Protein AF-A0A0J7KSS0-F1 (afdb_monomer_lite)

pLDDT: mean 84.8, std 12.86, range [31.95, 97.62]

Secondary structure (DSSP, 8-state):
-EETTEE--HHHHHHHEEEE-SS----TTSBHHHHHHHHHHHHS-TTS-HHHHHHHHHHIIIIIS--GGGTTSB--BTTTB----HHHHHHHHHHHHHTT--SEEEESSTTTT--HHHHHHHHHHHHHHHHTT-EEEE--SS--HHHHTT-S-EEEEETTEEEEEE-HHHHHHHHHHTT-PPPTTS-HHHHHHHHTS--TT-HHHHHHHHHHHHHHHHHSHHHHHHHHHHHHTTSS-SSSTTS----TT--S-SS-HHHHHHHHHHHHHHHHHT-HHHHHHHHHHHHHHHHHHHHHTTT--SBHHHHHHHHHHHHHHHHHHHHHHHHHHHHHHHHHHHHHHHHHHTTSS-HHHHHHHHHHHHHHHHHHHHHHHHHHHHHHHT----HHHHHHHHHHHHHHHHHHHHHHHHHHHH-SSHHHHHHHHHHHHHHHHHTSSSSS-GGGS-GGGHHHHTT-HHHHHHHHHHHHHHTT----B---TTS---SSHHHHHHHTT--GGGHHHHHHHHHHHHHHHHH--EEPTTS-EE----S-PEEEETTEEEEHHHHHHHHHHHTTT--EEEEEEEPTTSSBEEEEEEEE-TT----HHHHHHHHHHHS-TTTS-SEEEEESS--B-TTSSB-HHHHHHHTT-TTT--SEEEEEETTTEEEE--HHHHHHHHTT-S--

Foldseek 3Di:
DDDPLADDDPLVVLLQEAEQDPDLDDLQLDFLQLRQLLLLLQNEFQPDDSVVSSVLLCCLCVPQLVVVVRRGWGNHDPPPGDTDDPLSSLSSSVSSRCSRVHQEYEYEASCPPHDLVSSLSVLVSVLVSVVVRHHYHYDHDDHFLSSLQSDQWDFDDAPNFTLDIGHPVVLQVLCVVVVQHDDPVDRSSVSVVVLRDQDFPCNVVSVVSNVVSRVCRCVDPRNVVVVVVVVSSCVVYDPPVVPDPPDPPDQLTSHDQVSLLVSLLVVLLSSVVSPVVLLVVLQVVLLVVLQVLLVVLFPADLAQVSLLSVLVSLLVLLVCLQVSLLLSLLVPVLSCVVVVVVCVVSNRHAPVSNVVSNCVSCVVVLLVSLLVSLVRRVVRNPFDPDPVLSVLLSVLSSLSNLLSNLLSNLLSQQDNHSVRSVVPVVVVLVVLSCLLLSVAALVRPPPVCNVVSLLRLSVLSSLLNLLSRFVPWQAGDYPDPPDPTQGGSVSVCVVSPHDNVCNVVSVVSSVVSSCVSNQCFDADPVRGTHRPGHPFAWWAFPNDTEGQVVVQVQLCVQQVNFHKGWHFEDFPPGPITAIEIETEDQPPPDDQQSSQVSCPVPDDPRHRHQKYWYDNDAPADPVRHGPVVVCRVCPQDPVPDPTFMWGQDSRRGTDTCDPVNVVCRNVVVDPD

InterPro domains:
  IPR003439 ABC transporter-like, ATP-binding domain [PF00005] (14-112)
  IPR013525 ABC-2 type transporter, transmembrane domain [PF01061] (259-470)
  IPR017871 ABC transporter-like, conserved site [PS00211] (84-98)
  IPR025110 AMP-binding enzyme, C-terminal domain [PF13193] (550-625)
  IPR027417 P-loop containing nucleoside triphosphate hydrolase [G3DSA:3.40.50.300] (2-182)
  IPR027417 P-loop containing nucleoside triphosphate hydrolase [SSF52540] (9-184)
  IPR043926 ABC transporter family G domain [PF19055] (141-198)
  IPR045851 AMP-binding enzyme domain superfamily [G3DSA:3.30.300.30] (536-636)
  IPR050352 ATP-binding cassette subfamily G transporters [PTHR48041] (3-518)

Structure (mmCIF, N/CA/C/O backbone):
data_AF-A0A0J7KSS0-F1
#
_entry.id   AF-A0A0J7KSS0-F1
#
loop_
_atom_site.group_PDB
_atom_site.id
_atom_site.type_symbol
_atom_site.label_atom_id
_atom_site.label_alt_id
_atom_site.label_comp_id
_atom_site.label_asym_id
_atom_site.label_entity_id
_atom_site.label_seq_id
_atom_site.pdbx_PDB_ins_code
_atom_site.Cartn_x
_atom_site.Cartn_y
_atom_site.Cartn_z
_atom_site.occupancy
_atom_site.B_iso_or_equiv
_atom_site.auth_seq_id
_atom_site.auth_comp_id
_atom_site.auth_asym_id
_atom_site.auth_atom_id
_atom_site.pdbx_PDB_model_num
ATOM 1 N N . MET A 1 1 ? -19.315 -21.363 19.283 1.00 63.66 1 MET A N 1
ATOM 2 C CA . MET A 1 1 ? -19.931 -20.018 19.295 1.00 63.66 1 MET A CA 1
ATOM 3 C C . MET A 1 1 ? -21.408 -20.145 18.974 1.00 63.66 1 MET A C 1
ATOM 5 O O . MET A 1 1 ? -21.753 -21.009 18.170 1.00 63.66 1 MET A O 1
ATOM 9 N N . ALA A 1 2 ? -22.255 -19.320 19.586 1.00 71.06 2 ALA A N 1
ATOM 10 C CA . ALA A 1 2 ? -23.682 -19.246 19.292 1.00 71.06 2 ALA A CA 1
ATOM 11 C C . ALA A 1 2 ? -24.106 -17.790 19.057 1.00 71.06 2 ALA A C 1
ATOM 13 O O . ALA A 1 2 ? -23.534 -16.885 19.656 1.00 71.06 2 ALA A O 1
ATOM 14 N N . ALA A 1 3 ? -25.083 -17.576 18.180 1.00 75.56 3 ALA A N 1
ATOM 15 C CA . ALA A 1 3 ? -25.765 -16.300 17.989 1.00 75.56 3 ALA A CA 1
ATOM 16 C C . ALA A 1 3 ? -27.249 -16.566 17.727 1.00 75.56 3 ALA A C 1
ATOM 18 O O . ALA A 1 3 ? -27.588 -17.517 17.020 1.00 75.56 3 ALA A O 1
ATOM 19 N N . ASN A 1 4 ? -28.127 -15.728 18.285 1.00 77.31 4 ASN A N 1
ATOM 20 C CA . ASN A 1 4 ? -29.586 -15.855 18.167 1.00 77.31 4 ASN A CA 1
ATOM 21 C C . ASN A 1 4 ? -30.089 -17.277 18.476 1.00 77.31 4 ASN A C 1
ATOM 23 O O . ASN A 1 4 ? -30.809 -17.871 17.676 1.00 77.31 4 ASN A O 1
ATOM 27 N N . GLY A 1 5 ? -29.631 -17.863 19.586 1.00 73.56 5 GLY A N 1
ATOM 28 C CA . GLY A 1 5 ? -30.053 -19.205 19.997 1.00 73.56 5 GLY A CA 1
ATOM 29 C C . GLY A 1 5 ? -29.381 -20.366 19.249 1.00 73.56 5 GLY A C 1
ATOM 30 O O . GLY A 1 5 ? -29.605 -21.518 19.588 1.00 73.56 5 GLY A O 1
ATOM 31 N N . ARG A 1 6 ? -28.546 -20.108 18.230 1.00 71.69 6 ARG A N 1
ATOM 32 C CA . ARG A 1 6 ? -28.010 -21.161 17.347 1.00 71.69 6 ARG A CA 1
ATOM 33 C C . ARG A 1 6 ? -26.497 -21.170 17.312 1.00 71.69 6 ARG A C 1
ATOM 35 O O . ARG A 1 6 ? -25.869 -20.118 17.205 1.00 71.69 6 ARG A O 1
ATOM 42 N N . ARG A 1 7 ? -25.889 -22.360 17.311 1.00 71.19 7 ARG A N 1
ATOM 43 C CA . ARG A 1 7 ? -24.450 -22.476 17.044 1.00 71.19 7 ARG A CA 1
ATOM 44 C C . ARG A 1 7 ? -24.134 -22.046 15.616 1.00 71.19 7 ARG A C 1
ATOM 46 O O . ARG A 1 7 ? -24.798 -22.445 14.665 1.00 71.19 7 ARG A O 1
ATOM 53 N N . ILE A 1 8 ? -23.092 -21.237 15.482 1.00 69.75 8 ILE A N 1
ATOM 54 C CA . ILE A 1 8 ? -22.631 -20.695 14.206 1.00 69.75 8 ILE A CA 1
ATOM 55 C C . ILE A 1 8 ? -21.170 -21.066 13.979 1.00 69.75 8 ILE A C 1
ATOM 57 O O . ILE A 1 8 ? -20.351 -21.038 14.900 1.00 69.75 8 ILE A O 1
ATOM 61 N N . SER A 1 9 ? -20.842 -21.415 12.735 1.00 68.94 9 SER A N 1
ATOM 62 C CA . SER A 1 9 ? -19.455 -21.584 12.303 1.00 68.94 9 SER A CA 1
ATOM 63 C C . SER A 1 9 ? -18.750 -20.222 12.217 1.00 68.94 9 SER A C 1
ATOM 65 O O . SER A 1 9 ? -19.413 -19.249 11.834 1.00 68.94 9 SER A O 1
ATOM 67 N N . PRO A 1 10 ? -17.425 -20.149 12.437 1.00 66.44 10 PRO A N 1
ATOM 68 C CA . PRO A 1 10 ? -16.654 -18.911 12.308 1.00 66.44 10 PRO A CA 1
ATOM 69 C C . PRO A 1 10 ? -16.881 -18.166 10.983 1.00 66.44 10 PRO A C 1
ATOM 71 O O . PRO A 1 10 ? -17.097 -16.962 11.001 1.00 66.44 10 PRO A O 1
ATOM 74 N N . GLY A 1 11 ? -16.956 -18.870 9.846 1.00 66.25 11 GLY A N 1
ATOM 75 C CA . GLY A 1 11 ? -17.191 -18.241 8.535 1.00 66.25 11 GLY A CA 1
ATOM 76 C C . GLY A 1 11 ? -18.566 -17.572 8.381 1.00 66.25 11 GLY A C 1
ATOM 77 O O . GLY A 1 11 ? -18.714 -16.561 7.698 1.00 66.25 11 GLY A O 1
ATOM 78 N N . VAL A 1 12 ? -19.596 -18.104 9.046 1.00 67.75 12 VAL A N 1
ATOM 79 C CA . VAL A 1 12 ? -20.931 -17.480 9.061 1.00 67.75 12 VAL A CA 1
ATOM 80 C C . VAL A 1 12 ? -20.923 -16.238 9.949 1.00 67.75 12 VAL A C 1
ATOM 82 O O . VAL A 1 12 ? -21.537 -15.237 9.577 1.00 67.75 12 VAL A O 1
ATOM 85 N N . LEU A 1 13 ? -20.202 -16.277 11.074 1.00 72.38 13 LEU A N 1
ATOM 86 C CA . LEU A 1 13 ? -20.030 -15.125 11.956 1.00 72.38 13 LEU A CA 1
ATOM 87 C C . LEU A 1 13 ? -19.311 -13.982 11.232 1.00 72.38 13 LEU A C 1
ATOM 89 O O . LEU A 1 13 ? -19.853 -12.883 11.157 1.00 72.38 13 LEU A O 1
ATOM 93 N N . THR A 1 14 ? -18.161 -14.260 10.611 1.00 69.19 14 THR A N 1
ATOM 94 C CA . THR A 1 14 ? -17.385 -13.255 9.866 1.00 69.19 14 THR A CA 1
ATOM 95 C C . THR A 1 14 ? -18.171 -12.661 8.698 1.00 69.19 14 THR A C 1
ATOM 97 O O . THR A 1 14 ? -18.046 -11.478 8.412 1.00 69.19 14 THR A O 1
ATOM 100 N N . SER A 1 15 ? -19.060 -13.434 8.062 1.00 68.44 15 SER A N 1
ATOM 101 C CA . SER A 1 15 ? -19.911 -12.923 6.976 1.00 68.44 15 SER A CA 1
ATOM 102 C C . SER A 1 15 ? -21.015 -11.948 7.420 1.00 68.44 15 SER A C 1
ATOM 104 O O . SER A 1 15 ? -21.560 -11.231 6.574 1.00 68.44 15 SER A O 1
ATOM 106 N N . ARG A 1 16 ? -21.369 -11.949 8.715 1.00 73.88 16 ARG A N 1
ATOM 107 C CA . ARG A 1 16 ? -22.495 -11.196 9.306 1.00 73.88 16 ARG A CA 1
ATOM 108 C C . ARG A 1 16 ? -22.076 -10.148 10.338 1.00 73.88 16 ARG A C 1
ATOM 110 O O . ARG A 1 16 ? -22.934 -9.393 10.796 1.00 73.88 16 ARG A O 1
ATOM 117 N N . MET A 1 17 ? -20.800 -10.119 10.705 1.00 83.75 17 MET A N 1
ATOM 118 C CA . MET A 1 17 ? -20.239 -9.134 11.618 1.00 83.75 17 MET A CA 1
ATOM 119 C C . MET A 1 17 ? -19.433 -8.079 10.859 1.00 83.75 17 MET A C 1
ATOM 121 O O . MET A 1 17 ? -18.968 -8.321 9.745 1.00 83.75 17 MET A O 1
ATOM 125 N N . ALA A 1 18 ? -19.228 -6.937 11.500 1.00 86.81 18 ALA A N 1
ATOM 126 C CA . ALA A 1 18 ? -18.218 -5.968 11.107 1.00 86.81 18 ALA A CA 1
ATOM 127 C C . ALA A 1 18 ? -17.226 -5.742 12.250 1.00 86.81 18 ALA A C 1
ATOM 129 O O . ALA A 1 18 ? -17.600 -5.841 13.421 1.00 86.81 18 ALA A O 1
ATOM 130 N N . TYR A 1 19 ? -15.975 -5.448 11.904 1.00 87.94 19 TYR A N 1
ATOM 131 C CA . TYR A 1 19 ? -14.913 -5.179 12.868 1.00 87.94 19 TYR A CA 1
ATOM 132 C C . TYR A 1 19 ? -14.228 -3.863 12.515 1.00 87.94 19 TYR A C 1
ATOM 134 O O . TYR A 1 19 ? -13.682 -3.709 11.424 1.00 87.94 19 TYR A O 1
ATOM 142 N N . VAL A 1 20 ? -14.286 -2.916 13.446 1.00 88.38 20 VAL A N 1
ATOM 143 C CA . VAL A 1 20 ? -13.623 -1.619 13.362 1.00 88.38 20 VAL A CA 1
ATOM 144 C C . VAL A 1 20 ? -12.362 -1.707 14.208 1.00 88.38 20 VAL A C 1
ATOM 146 O O . VAL A 1 20 ? -12.448 -1.869 15.423 1.00 88.38 20 VAL A O 1
ATOM 149 N N . GLN A 1 21 ? -11.208 -1.620 13.554 1.00 84.12 21 GLN A N 1
ATOM 150 C CA . GLN A 1 21 ? -9.901 -1.660 14.207 1.00 84.12 21 GLN A CA 1
ATOM 151 C C . GLN A 1 21 ? -9.596 -0.349 14.949 1.00 84.12 21 GLN A C 1
ATOM 153 O O . GLN A 1 21 ? -10.195 0.698 14.673 1.00 84.12 21 GLN A O 1
ATOM 158 N N . GLN A 1 22 ? -8.632 -0.411 15.868 1.00 82.44 22 GLN A N 1
ATOM 159 C CA . GLN A 1 22 ? -8.102 0.764 16.559 1.00 82.44 22 GLN A CA 1
ATOM 160 C C . GLN A 1 22 ? -7.451 1.728 15.554 1.00 82.44 22 GLN A C 1
ATOM 162 O O . GLN A 1 22 ? -7.815 2.905 15.518 1.00 82.44 22 GLN A O 1
ATOM 167 N N . ASP A 1 23 ? -6.591 1.199 14.675 1.00 74.50 23 ASP A N 1
ATOM 168 C CA . ASP A 1 23 ? -5.883 1.974 13.656 1.00 74.50 23 ASP A CA 1
ATOM 169 C C . ASP A 1 23 ? -6.729 2.261 12.410 1.00 74.50 23 ASP A C 1
ATOM 171 O O . ASP A 1 23 ? -7.166 1.379 11.659 1.00 74.50 23 ASP A O 1
ATOM 175 N N . ASP A 1 24 ? -6.870 3.550 12.136 1.00 77.94 24 ASP A N 1
ATOM 176 C CA . ASP A 1 24 ? -7.600 4.087 10.999 1.00 77.94 24 ASP A CA 1
ATOM 177 C C . ASP A 1 24 ? -6.699 4.168 9.754 1.00 77.94 24 ASP A C 1
ATOM 179 O O . ASP A 1 24 ? -6.201 5.227 9.370 1.00 77.94 24 ASP A O 1
ATOM 183 N N . LEU A 1 25 ? -6.465 3.031 9.093 1.00 82.50 25 LEU A N 1
ATOM 184 C CA . LEU A 1 25 ? -5.692 3.014 7.844 1.00 82.50 25 LEU A CA 1
ATOM 185 C C . LEU A 1 25 ? -6.572 3.446 6.657 1.00 82.50 25 LEU A C 1
ATOM 187 O O . LEU A 1 25 ? -7.606 2.831 6.394 1.00 82.50 25 LEU A O 1
ATOM 191 N N . PHE A 1 26 ? -6.159 4.455 5.892 1.00 87.75 26 PHE A N 1
ATOM 192 C CA . PHE A 1 26 ? -6.889 4.940 4.714 1.00 87.75 26 PHE A CA 1
ATOM 193 C C . PHE A 1 26 ? -5.950 5.342 3.578 1.00 87.75 26 PHE A C 1
ATOM 195 O O . PHE A 1 26 ? -4.801 5.715 3.802 1.00 87.75 26 PHE A O 1
ATOM 202 N N . ILE A 1 27 ? -6.471 5.340 2.348 1.00 88.44 27 ILE A N 1
ATOM 203 C CA . ILE A 1 27 ? -5.809 6.001 1.220 1.00 88.44 27 ILE A CA 1
ATOM 204 C C . ILE A 1 27 ? -6.118 7.498 1.314 1.00 88.44 27 ILE A C 1
ATOM 206 O O . ILE A 1 27 ? -7.208 7.944 0.953 1.00 88.44 27 ILE A O 1
ATOM 210 N N . GLY A 1 28 ? -5.155 8.274 1.809 1.00 87.44 28 GLY A N 1
ATOM 211 C CA . GLY A 1 28 ? -5.352 9.686 2.151 1.00 87.44 28 GLY A CA 1
ATOM 212 C C . GLY A 1 28 ? -5.678 10.625 0.981 1.00 87.44 28 GLY A C 1
ATOM 213 O O . GLY A 1 28 ? -6.199 11.718 1.204 1.00 87.44 28 GLY A O 1
ATOM 214 N N . THR A 1 29 ? -5.402 10.215 -0.262 1.00 89.12 29 THR A N 1
ATOM 215 C CA . THR A 1 29 ? -5.675 10.995 -1.487 1.00 89.12 29 THR A CA 1
ATOM 216 C C . THR A 1 29 ? -7.149 10.981 -1.904 1.00 89.12 29 THR A C 1
ATOM 218 O O . THR A 1 29 ? -7.571 11.819 -2.704 1.00 89.12 29 THR A O 1
ATOM 221 N N . LEU A 1 30 ? -7.948 10.049 -1.377 1.00 94.06 30 LEU A N 1
ATOM 222 C CA . LEU A 1 30 ? -9.372 9.932 -1.691 1.00 94.06 30 LEU A CA 1
ATOM 223 C C . LEU A 1 30 ? -10.211 10.888 -0.842 1.00 94.06 30 LEU A C 1
ATOM 225 O O . LEU A 1 30 ? -9.830 11.264 0.267 1.00 94.06 30 LEU A O 1
ATOM 229 N N . THR A 1 31 ? -11.385 11.259 -1.348 1.00 95.75 31 THR A N 1
ATOM 230 C CA . THR A 1 31 ? -12.419 11.922 -0.542 1.00 95.75 31 THR A CA 1
ATOM 231 C C . THR A 1 31 ? -13.265 10.908 0.228 1.00 95.75 31 THR A C 1
ATOM 233 O O . THR A 1 31 ? -13.304 9.724 -0.117 1.00 95.75 31 THR A O 1
ATOM 236 N N . VAL A 1 32 ? -14.002 11.377 1.241 1.00 96.12 32 VAL A N 1
ATOM 237 C CA . VAL A 1 32 ? -14.975 10.561 1.997 1.00 96.12 32 VAL A CA 1
ATOM 238 C C . VAL A 1 32 ? -15.938 9.818 1.062 1.00 96.12 32 VAL A C 1
ATOM 240 O O . VAL A 1 32 ? -16.124 8.607 1.191 1.00 96.12 32 VAL A O 1
ATOM 243 N N . THR A 1 33 ? -16.510 10.518 0.078 1.00 95.81 33 THR A N 1
ATOM 244 C CA . THR A 1 33 ? -17.443 9.913 -0.889 1.00 95.81 33 THR A CA 1
ATOM 245 C C . THR A 1 33 ? -16.771 8.854 -1.747 1.00 95.81 33 THR A C 1
ATOM 247 O O . THR A 1 33 ? -17.329 7.780 -1.952 1.00 95.81 33 THR A O 1
ATOM 250 N N . GLU A 1 34 ? -15.576 9.135 -2.261 1.00 96.44 34 GLU A N 1
ATOM 251 C CA . GLU A 1 34 ? -14.850 8.206 -3.133 1.00 96.44 34 GLU A CA 1
ATOM 252 C C . GLU A 1 34 ? -14.471 6.926 -2.400 1.00 96.44 34 GLU A C 1
ATOM 254 O O . GLU A 1 34 ? -14.660 5.831 -2.937 1.00 96.44 34 GLU A O 1
ATOM 259 N N . HIS A 1 35 ? -14.002 7.060 -1.158 1.00 95.88 35 HIS A N 1
ATOM 260 C CA . HIS A 1 35 ? -13.691 5.928 -0.295 1.00 95.88 35 HIS A CA 1
ATOM 261 C C . HIS A 1 35 ? -14.931 5.073 -0.030 1.00 95.88 35 HIS A C 1
ATOM 263 O O . HIS A 1 35 ? -14.909 3.866 -0.270 1.00 95.88 35 HIS A O 1
ATOM 269 N N . LEU A 1 36 ? -16.050 5.681 0.375 1.00 95.94 36 LEU A N 1
ATOM 270 C CA . LEU A 1 36 ? -17.282 4.935 0.652 1.00 95.94 36 LEU A CA 1
ATOM 271 C C . LEU A 1 36 ? -17.898 4.316 -0.603 1.00 95.94 36 LEU A C 1
ATOM 273 O O . LEU A 1 36 ? -18.417 3.203 -0.548 1.00 95.94 36 LEU A O 1
ATOM 277 N N . MET A 1 37 ? -17.785 4.973 -1.755 1.00 95.69 37 MET A N 1
ATOM 278 C CA . MET A 1 37 ? -18.225 4.418 -3.036 1.00 95.69 37 MET A CA 1
ATOM 279 C C . MET A 1 37 ? -17.377 3.221 -3.468 1.00 95.69 37 MET A C 1
ATOM 281 O O . MET A 1 37 ? -17.914 2.235 -3.987 1.00 95.69 37 MET A O 1
ATOM 285 N N . PHE A 1 38 ? -16.066 3.268 -3.226 1.00 95.69 38 PHE A N 1
ATOM 286 C CA . PHE A 1 38 ? -15.187 2.124 -3.432 1.00 95.69 38 PHE A CA 1
ATOM 287 C C . PHE A 1 38 ? -15.566 0.962 -2.501 1.00 95.69 38 PHE A C 1
ATOM 289 O O . PHE A 1 38 ? -15.840 -0.138 -2.987 1.00 95.69 38 PHE A O 1
ATOM 296 N N . GLN A 1 39 ? -15.686 1.223 -1.194 1.00 93.62 39 GLN A N 1
ATOM 297 C CA . GLN A 1 39 ? -16.092 0.238 -0.183 1.00 93.62 39 GLN A CA 1
ATOM 298 C C . GLN A 1 39 ? -17.441 -0.408 -0.535 1.00 93.62 39 GLN A C 1
ATOM 300 O O . GLN A 1 39 ? -17.558 -1.633 -0.568 1.00 93.62 39 GLN A O 1
ATOM 305 N N . ALA A 1 40 ? -18.444 0.395 -0.898 1.00 93.44 40 ALA A N 1
ATOM 306 C CA . ALA A 1 40 ? -19.758 -0.082 -1.318 1.00 93.44 40 ALA A CA 1
ATOM 307 C C . ALA A 1 40 ? -19.683 -0.968 -2.572 1.00 93.44 40 ALA A C 1
ATOM 309 O O . ALA A 1 40 ? -20.418 -1.949 -2.702 1.00 93.44 40 ALA A O 1
ATOM 310 N N . THR A 1 41 ? -18.778 -0.662 -3.505 1.00 92.69 41 THR A N 1
ATOM 311 C CA . THR A 1 41 ? -18.640 -1.437 -4.744 1.00 92.69 41 THR A CA 1
ATOM 312 C C . THR A 1 41 ? -18.087 -2.842 -4.491 1.00 92.69 41 THR A C 1
ATOM 314 O O . THR A 1 41 ? -18.568 -3.801 -5.093 1.00 92.69 41 THR A O 1
ATOM 317 N N . VAL A 1 42 ? -17.121 -2.980 -3.584 1.00 91.31 42 VAL A N 1
ATOM 318 C CA . VAL A 1 42 ? -16.431 -4.260 -3.348 1.00 91.31 42 VAL A CA 1
ATOM 319 C C . VAL A 1 42 ? -17.027 -5.081 -2.197 1.00 91.31 42 VAL A C 1
ATOM 321 O O . VAL A 1 42 ? -16.897 -6.304 -2.189 1.00 91.31 42 VAL A O 1
ATOM 324 N N . ARG A 1 43 ? -17.737 -4.445 -1.250 1.00 88.62 43 ARG A N 1
ATOM 325 C CA . ARG A 1 43 ? -18.283 -5.108 -0.047 1.00 88.62 43 ARG A CA 1
ATOM 326 C C . ARG A 1 43 ? -19.784 -5.371 -0.070 1.00 88.62 43 ARG A C 1
ATOM 328 O O . ARG A 1 43 ? -20.243 -6.263 0.647 1.00 88.62 43 ARG A O 1
ATOM 335 N N . MET A 1 44 ? -20.572 -4.611 -0.831 1.00 88.06 44 MET A N 1
ATOM 336 C CA . MET A 1 44 ? -22.010 -4.883 -0.947 1.00 88.06 44 MET A CA 1
ATOM 337 C C . MET A 1 44 ? -22.263 -6.074 -1.878 1.00 88.06 44 MET A C 1
ATOM 339 O O . MET A 1 44 ? -21.425 -6.444 -2.698 1.00 88.06 44 MET A O 1
ATOM 343 N N . ASN A 1 45 ? -23.432 -6.703 -1.749 1.00 84.12 45 ASN A N 1
ATOM 344 C CA . ASN A 1 45 ? -23.808 -7.836 -2.592 1.00 84.12 45 ASN A CA 1
ATOM 345 C C . ASN A 1 45 ? -23.854 -7.419 -4.076 1.00 84.12 45 ASN A C 1
ATOM 347 O O . ASN A 1 45 ? -24.489 -6.420 -4.416 1.00 84.12 45 ASN A O 1
ATOM 351 N N . ARG A 1 46 ? -23.239 -8.218 -4.960 1.00 81.44 46 ARG A N 1
ATOM 352 C CA . ARG A 1 46 ? -23.203 -7.995 -6.418 1.00 81.44 46 ARG A CA 1
ATOM 353 C C . ARG A 1 46 ? -24.572 -7.754 -7.067 1.00 81.44 46 ARG A C 1
ATOM 355 O O . ARG A 1 46 ? -24.657 -7.027 -8.047 1.00 81.44 46 ARG A O 1
ATOM 362 N N . HIS A 1 47 ? -25.646 -8.311 -6.504 1.00 85.62 47 HIS A N 1
ATOM 363 C CA . HIS A 1 47 ? -27.009 -8.155 -7.032 1.00 85.62 47 HIS A CA 1
ATOM 364 C C . HIS A 1 47 ? -27.612 -6.766 -6.763 1.00 85.62 47 HIS A C 1
ATOM 366 O O . HIS A 1 47 ? -28.653 -6.437 -7.323 1.00 85.62 47 HIS A O 1
ATOM 372 N N . ILE A 1 48 ? -26.982 -5.949 -5.911 1.00 87.25 48 ILE A N 1
ATOM 373 C CA . ILE A 1 48 ? -27.455 -4.599 -5.604 1.00 87.25 48 ILE A CA 1
ATOM 374 C C . ILE A 1 48 ? -27.011 -3.653 -6.734 1.00 87.25 48 ILE A C 1
ATOM 376 O O . ILE A 1 48 ? -25.800 -3.495 -6.950 1.00 87.25 48 ILE A O 1
ATOM 380 N N . PRO A 1 49 ? -27.945 -2.993 -7.445 1.00 91.12 49 PRO A N 1
ATOM 381 C CA . PRO A 1 49 ? -27.630 -2.089 -8.545 1.00 91.12 49 PRO A CA 1
ATOM 382 C C . PRO A 1 49 ? -26.898 -0.832 -8.062 1.00 91.12 49 PRO A C 1
ATOM 384 O O . PRO A 1 49 ? -27.077 -0.366 -6.935 1.00 91.12 49 PRO A O 1
ATOM 387 N N . ARG A 1 50 ? -26.102 -0.224 -8.953 1.00 90.75 50 ARG A N 1
ATOM 388 C CA . ARG A 1 50 ? -25.257 0.947 -8.646 1.00 90.75 50 ARG A CA 1
ATOM 389 C C . ARG A 1 50 ? -26.031 2.105 -8.005 1.00 90.75 50 ARG A C 1
ATOM 391 O O . ARG A 1 50 ? -25.516 2.727 -7.084 1.00 90.75 50 ARG A O 1
ATOM 398 N N . GLN A 1 51 ? -27.255 2.378 -8.458 1.00 93.31 51 GLN A N 1
ATOM 399 C CA . GLN A 1 51 ? -28.076 3.472 -7.928 1.00 93.31 51 GLN A CA 1
ATOM 400 C C . GLN A 1 51 ? -28.477 3.246 -6.462 1.00 93.31 51 GLN A C 1
ATOM 402 O O . GLN A 1 51 ? -28.439 4.183 -5.670 1.00 93.31 51 GLN A O 1
ATOM 407 N N . GLN A 1 52 ? -28.768 2.000 -6.074 1.00 93.75 52 GLN A N 1
ATOM 408 C CA . GLN A 1 52 ? -29.029 1.653 -4.674 1.00 93.75 52 GLN A CA 1
ATOM 409 C C . GLN A 1 52 ? -27.757 1.735 -3.822 1.00 93.75 52 GLN A C 1
ATOM 411 O O . GLN A 1 52 ? -27.825 2.182 -2.682 1.00 93.75 52 GLN A O 1
ATOM 416 N N . ARG A 1 53 ? -26.586 1.383 -4.377 1.00 93.81 53 ARG A N 1
ATOM 417 C CA . ARG A 1 53 ? -25.299 1.564 -3.679 1.00 93.81 53 ARG A CA 1
ATOM 418 C C . ARG A 1 53 ? -25.011 3.044 -3.407 1.00 93.81 53 ARG A C 1
ATOM 420 O O . ARG A 1 53 ? -24.654 3.388 -2.289 1.00 93.81 53 ARG A O 1
ATOM 427 N N . ILE A 1 54 ? -25.235 3.919 -4.395 1.00 94.56 54 ILE A N 1
ATOM 428 C CA . ILE A 1 54 ? -25.113 5.381 -4.234 1.00 94.56 54 ILE A CA 1
ATOM 429 C C . ILE A 1 54 ? -26.064 5.884 -3.150 1.00 94.56 54 ILE A C 1
ATOM 431 O O . ILE A 1 54 ? -25.648 6.633 -2.271 1.00 94.56 54 ILE A O 1
ATOM 435 N N . LYS A 1 55 ? -27.330 5.449 -3.195 1.00 95.31 55 LYS A N 1
ATOM 436 C CA . LYS A 1 55 ? -28.323 5.829 -2.191 1.00 95.31 55 LYS A CA 1
ATOM 437 C C . LYS A 1 55 ? -27.866 5.428 -0.786 1.00 95.31 55 LYS A C 1
ATOM 439 O O . LYS A 1 55 ? -27.835 6.281 0.089 1.00 95.31 55 LYS A O 1
ATOM 444 N N . ARG A 1 56 ? -27.404 4.185 -0.607 1.00 94.31 56 ARG A N 1
ATOM 445 C CA . ARG A 1 56 ? -26.882 3.696 0.677 1.00 94.31 56 ARG A CA 1
ATOM 446 C C . ARG A 1 56 ? -25.675 4.497 1.168 1.00 94.31 56 ARG A C 1
ATOM 448 O O . ARG A 1 56 ? -25.585 4.786 2.353 1.00 94.31 56 ARG A O 1
ATOM 455 N N . VAL A 1 57 ? -24.751 4.864 0.279 1.00 95.44 57 VAL A N 1
ATOM 456 C CA . VAL A 1 57 ? -23.604 5.713 0.643 1.00 95.44 57 VAL A CA 1
ATOM 457 C C . VAL A 1 57 ? -24.078 7.083 1.135 1.00 95.44 57 VAL A C 1
ATOM 459 O O . VAL A 1 57 ? -23.605 7.547 2.167 1.00 95.44 57 VAL A O 1
ATOM 462 N N . ASN A 1 58 ? -25.040 7.703 0.448 1.00 94.62 58 ASN A N 1
ATOM 463 C CA . ASN A 1 58 ? -25.594 8.991 0.866 1.00 94.62 58 ASN A CA 1
ATOM 464 C C . ASN A 1 58 ? -26.335 8.892 2.209 1.00 94.62 58 ASN A C 1
ATOM 466 O O . ASN A 1 58 ? -26.090 9.723 3.076 1.00 94.62 58 ASN A O 1
ATOM 470 N N . GLU A 1 59 ? -27.153 7.852 2.410 1.00 92.62 59 GLU A N 1
ATOM 471 C CA . GLU A 1 59 ? -27.832 7.564 3.686 1.00 92.62 59 GLU A CA 1
ATOM 472 C C . GLU A 1 59 ? -26.817 7.438 4.838 1.00 92.62 59 GLU A C 1
ATOM 474 O O . GLU A 1 59 ? -26.975 8.052 5.889 1.00 92.62 59 GLU A O 1
ATOM 479 N N . VAL A 1 60 ? -25.716 6.700 4.641 1.00 92.50 60 VAL A N 1
ATOM 480 C CA . VAL A 1 60 ? -24.675 6.543 5.675 1.00 92.50 60 VAL A CA 1
ATOM 481 C C . VAL A 1 60 ? -23.966 7.870 5.980 1.00 92.50 60 VAL A C 1
ATOM 483 O O . VAL A 1 60 ? -23.709 8.174 7.147 1.00 92.50 60 VAL A O 1
ATOM 486 N N . ILE A 1 61 ? -23.658 8.671 4.954 1.00 92.81 61 ILE A N 1
ATOM 487 C CA . ILE A 1 61 ? -22.977 9.964 5.120 1.00 92.81 61 ILE A CA 1
ATOM 488 C C . ILE A 1 61 ? -23.876 10.980 5.834 1.00 92.81 61 ILE A C 1
ATOM 490 O O . ILE A 1 61 ? -23.405 11.659 6.750 1.00 92.81 61 ILE A O 1
ATOM 494 N N . ASP A 1 62 ? -25.134 11.101 5.406 1.00 88.56 62 ASP A N 1
ATOM 495 C CA . ASP A 1 62 ? -26.034 12.165 5.855 1.00 88.56 62 ASP A CA 1
ATOM 496 C C . ASP A 1 62 ? -26.800 11.798 7.122 1.00 88.56 62 ASP A C 1
ATOM 498 O O . ASP A 1 62 ? -26.860 12.597 8.054 1.00 88.56 62 ASP A O 1
ATOM 502 N N . GLU A 1 63 ? -27.360 10.592 7.176 1.00 81.94 63 GLU A N 1
ATOM 503 C CA . GLU A 1 63 ? -28.347 10.230 8.194 1.00 81.94 63 GLU A CA 1
ATOM 504 C C . GLU A 1 63 ? -27.711 9.521 9.392 1.00 81.94 63 GLU A C 1
ATOM 506 O O . GLU A 1 63 ? -28.173 9.685 10.518 1.00 81.94 63 GLU A O 1
ATOM 511 N N . GLN A 1 64 ? -26.643 8.742 9.181 1.00 82.25 64 GLN A N 1
ATOM 512 C CA . GLN A 1 64 ? -26.111 7.863 10.231 1.00 82.25 64 GLN A CA 1
ATOM 513 C C . GLN A 1 64 ? -24.871 8.415 10.934 1.00 82.25 64 GLN A C 1
ATOM 515 O O . GLN A 1 64 ? -24.739 8.245 12.144 1.00 82.25 64 GLN A O 1
ATOM 520 N N . LEU A 1 65 ? -23.951 9.058 10.206 1.00 86.88 65 LEU A N 1
ATOM 521 C CA . LEU A 1 65 ? -22.627 9.414 10.746 1.00 86.88 65 LEU A CA 1
ATOM 522 C C . LEU A 1 65 ? -22.298 10.908 10.694 1.00 86.88 65 LEU A C 1
ATOM 524 O O . LEU A 1 65 ? -21.216 11.320 11.125 1.00 86.88 65 LEU A O 1
ATOM 528 N N . ALA A 1 66 ? -23.232 11.732 10.212 1.00 87.31 66 ALA A N 1
ATOM 529 C CA . ALA A 1 66 ? -23.104 13.187 10.150 1.00 87.31 66 ALA A CA 1
ATOM 530 C C . ALA A 1 66 ? -21.785 13.648 9.489 1.00 87.31 66 ALA A C 1
ATOM 532 O O . ALA A 1 66 ? -21.077 14.525 10.000 1.00 87.31 66 ALA A O 1
ATOM 533 N N . LEU A 1 67 ? -21.445 13.028 8.354 1.00 91.25 67 LEU A N 1
ATOM 534 C CA . LEU A 1 67 ? -20.258 13.319 7.540 1.00 91.25 67 LEU A CA 1
ATOM 535 C C . LEU A 1 67 ? -20.570 14.274 6.370 1.00 91.25 67 LEU A C 1
ATOM 537 O O . LEU A 1 67 ? -19.706 14.534 5.535 1.00 91.25 67 LEU A O 1
ATOM 541 N N . SER A 1 68 ? -21.783 14.835 6.292 1.00 91.62 68 SER A N 1
ATOM 542 C CA . SER A 1 68 ? -22.218 15.692 5.175 1.00 91.62 68 SER A CA 1
ATOM 543 C C . SER A 1 68 ? -21.288 16.880 4.918 1.00 91.62 68 SER A C 1
ATOM 545 O O . SER A 1 68 ? -20.997 17.192 3.765 1.00 91.62 68 SER A O 1
ATOM 547 N N . LYS A 1 69 ? -20.771 17.515 5.981 1.00 91.56 69 LYS A N 1
ATOM 548 C CA . LYS A 1 69 ? -19.862 18.672 5.871 1.00 91.56 69 LYS A CA 1
ATOM 549 C C . LYS A 1 69 ? -18.513 18.315 5.242 1.00 91.56 69 LYS A C 1
ATOM 551 O O . LYS A 1 69 ? -17.933 19.151 4.559 1.00 91.56 69 LYS A O 1
ATOM 556 N N . CYS A 1 70 ? -18.026 17.092 5.448 1.00 92.75 70 CYS A N 1
ATOM 557 C CA . CYS A 1 70 ? -16.721 16.631 4.973 1.00 92.75 70 CYS A CA 1
ATOM 558 C C . CYS A 1 70 ? -16.808 15.621 3.814 1.00 92.75 70 CYS A C 1
ATOM 560 O O . CYS A 1 70 ? -15.805 15.033 3.417 1.00 92.75 70 CYS A O 1
ATOM 562 N N . ARG A 1 71 ? -17.992 15.469 3.203 1.00 94.50 71 ARG A N 1
ATOM 563 C CA . ARG A 1 71 ? -18.287 14.541 2.096 1.00 94.50 71 ARG A CA 1
ATOM 564 C C . ARG A 1 71 ? -17.274 14.588 0.940 1.00 94.50 71 ARG A C 1
ATOM 566 O O . ARG A 1 71 ? -16.920 13.544 0.386 1.00 94.50 71 ARG A O 1
ATOM 573 N N . ASN A 1 72 ? -16.838 15.790 0.564 1.00 94.25 72 ASN A N 1
ATOM 574 C CA . ASN A 1 72 ? -15.904 16.032 -0.544 1.00 94.25 72 ASN A CA 1
ATOM 575 C C . ASN A 1 72 ? -14.500 16.427 -0.063 1.00 94.25 72 ASN A C 1
ATOM 577 O O . ASN A 1 72 ? -13.656 16.808 -0.872 1.00 94.25 72 ASN A O 1
ATOM 581 N N . THR A 1 73 ? -14.244 16.339 1.240 1.00 94.31 73 THR A N 1
ATOM 582 C CA . THR A 1 73 ? -12.928 16.602 1.819 1.00 94.31 73 THR A CA 1
ATOM 583 C C . THR A 1 73 ? -12.043 15.376 1.621 1.00 94.31 73 THR A C 1
ATOM 585 O O . THR A 1 73 ? -12.494 14.240 1.791 1.00 94.31 73 THR A O 1
ATOM 588 N N . THR A 1 74 ? -10.784 15.594 1.241 1.00 93.44 74 THR A N 1
ATOM 589 C CA . THR A 1 74 ? -9.755 14.548 1.204 1.00 93.44 74 THR A CA 1
ATOM 590 C C . THR A 1 74 ? -9.488 14.004 2.600 1.00 93.44 74 THR A C 1
ATOM 592 O O . THR A 1 74 ? -9.401 14.771 3.558 1.00 93.44 74 THR A O 1
ATOM 595 N N . ILE A 1 75 ? -9.323 12.686 2.706 1.00 93.56 75 ILE A N 1
ATOM 596 C CA . ILE A 1 75 ? -9.076 12.004 3.982 1.00 93.56 75 ILE A CA 1
ATOM 597 C C . ILE A 1 75 ? -7.804 12.546 4.644 1.00 93.56 75 ILE A C 1
ATOM 599 O O . ILE A 1 75 ? -7.810 12.836 5.837 1.00 93.56 75 ILE A O 1
ATOM 603 N N . GLY A 1 76 ? -6.766 12.799 3.845 1.00 87.12 76 GLY A N 1
ATOM 604 C CA . GLY A 1 76 ? -5.492 13.344 4.298 1.00 87.12 76 GLY A CA 1
ATOM 605 C C . GLY A 1 76 ? -4.479 12.260 4.642 1.00 87.12 76 GLY A C 1
ATOM 606 O O . GLY A 1 76 ? -4.813 11.099 4.858 1.00 87.12 76 GLY A O 1
ATOM 607 N N . ILE A 1 77 ? -3.211 12.660 4.656 1.00 78.94 77 ILE A N 1
ATOM 608 C CA . ILE A 1 77 ? -2.080 11.811 5.029 1.00 78.94 77 ILE A CA 1
ATOM 609 C C . ILE A 1 77 ? -1.399 12.507 6.209 1.00 78.94 77 ILE A C 1
ATOM 611 O O . ILE A 1 77 ? -0.913 13.630 6.020 1.00 78.94 77 ILE A O 1
ATOM 615 N N . PRO A 1 78 ? -1.346 11.888 7.403 1.00 70.88 78 PRO A N 1
ATOM 616 C CA . PRO A 1 78 ? -0.730 12.493 8.580 1.00 70.88 78 PRO A CA 1
ATOM 617 C C . PRO A 1 78 ? 0.668 13.051 8.275 1.00 70.88 78 PRO A C 1
ATOM 619 O O . PRO A 1 78 ? 1.500 12.378 7.669 1.00 70.88 78 PRO A O 1
ATOM 622 N N . GLY A 1 79 ? 0.903 14.318 8.626 1.00 68.12 79 GLY A N 1
ATOM 623 C CA . GLY A 1 79 ? 2.181 15.009 8.405 1.00 68.12 79 GLY A CA 1
ATOM 624 C C . GLY A 1 79 ? 2.509 15.405 6.956 1.00 68.12 79 GLY A C 1
ATOM 625 O O . GLY A 1 79 ? 3.481 16.125 6.750 1.00 68.12 79 GLY A O 1
ATOM 626 N N . LYS A 1 80 ? 1.719 14.990 5.953 1.00 70.94 80 LYS A N 1
ATOM 627 C CA . LYS A 1 80 ? 1.948 15.329 4.531 1.00 70.94 80 LYS A CA 1
ATOM 628 C C . LYS A 1 80 ? 0.825 16.161 3.919 1.00 70.94 80 LYS A C 1
ATOM 630 O O . LYS A 1 80 ? 1.086 17.165 3.265 1.00 70.94 80 LYS A O 1
ATOM 635 N N . VAL A 1 81 ? -0.425 15.739 4.109 1.00 78.31 81 VAL A N 1
ATOM 636 C CA . VAL A 1 81 ? -1.607 16.357 3.496 1.00 78.31 81 VAL A CA 1
ATOM 637 C C . VAL A 1 81 ? -2.669 16.548 4.565 1.00 78.31 81 VAL A C 1
ATOM 639 O O . VAL A 1 81 ? -3.162 15.574 5.133 1.00 78.31 81 VAL A O 1
ATOM 642 N N . LYS A 1 82 ? -3.045 17.805 4.822 1.00 83.38 82 LYS A N 1
ATOM 643 C CA . LYS A 1 82 ? -4.155 18.127 5.723 1.00 83.38 82 LYS A CA 1
ATOM 644 C C . LYS A 1 82 ? -5.452 17.524 5.173 1.00 83.38 82 LYS A C 1
ATOM 646 O O . LYS A 1 82 ? -5.760 17.694 3.995 1.00 83.38 82 LYS A O 1
ATOM 651 N N . GLY A 1 83 ? -6.208 16.851 6.031 1.00 90.00 83 GLY A N 1
ATOM 652 C CA . GLY A 1 83 ? -7.484 16.240 5.672 1.00 90.00 83 GLY A CA 1
ATOM 653 C C . GLY A 1 83 ? -8.478 16.291 6.819 1.00 90.00 83 GLY A C 1
ATOM 654 O O . GLY A 1 83 ? -8.652 17.345 7.434 1.00 90.00 83 GLY A O 1
ATOM 655 N N . LEU A 1 84 ? -9.135 15.164 7.076 1.00 90.25 84 LEU A N 1
ATOM 656 C CA . LEU A 1 84 ? -10.155 15.030 8.112 1.00 90.25 84 LEU A CA 1
ATOM 657 C C . LEU A 1 84 ? -9.571 15.219 9.517 1.00 90.25 84 LEU A C 1
ATOM 659 O O . LEU A 1 84 ? -8.408 14.910 9.778 1.00 90.25 84 LEU A O 1
ATOM 663 N N . SER A 1 85 ? -10.404 15.700 10.440 1.00 87.69 85 SER A N 1
ATOM 664 C CA . SER A 1 85 ? -10.099 15.641 11.874 1.00 87.69 85 SER A CA 1
ATOM 665 C C . SER A 1 85 ? -10.112 14.193 12.381 1.00 87.69 85 SER A C 1
ATOM 667 O O . SER A 1 85 ? -10.747 13.325 11.780 1.00 87.69 85 SER A O 1
ATOM 669 N N . GLY A 1 86 ? -9.470 13.922 13.524 1.00 84.31 86 GLY A N 1
ATOM 670 C CA . GLY A 1 86 ? -9.417 12.571 14.105 1.00 84.31 86 GLY A CA 1
ATOM 671 C C . GLY A 1 86 ? -10.804 11.951 14.326 1.00 84.31 86 GLY A C 1
ATOM 672 O O . GLY A 1 86 ? -11.054 10.817 13.926 1.00 84.31 86 GLY A O 1
ATOM 673 N N . GLY A 1 87 ? -11.761 12.718 14.857 1.00 85.50 87 GLY A N 1
ATOM 674 C CA . GLY A 1 87 ? -13.126 12.218 15.050 1.00 85.50 87 GLY A CA 1
ATOM 675 C C . GLY A 1 87 ? -13.938 12.074 13.754 1.00 85.50 87 GLY A C 1
ATOM 676 O O . GLY A 1 87 ? -14.829 11.231 13.680 1.00 85.50 87 GLY A O 1
ATOM 677 N N . GLU A 1 88 ? -13.658 12.849 12.700 1.00 90.00 88 GLU A N 1
ATOM 678 C CA . GLU A 1 88 ? -14.236 12.605 11.365 1.00 90.00 88 GLU A CA 1
ATOM 679 C C . GLU A 1 88 ? -13.660 11.346 10.718 1.00 90.00 88 GLU A C 1
ATOM 681 O O . GLU A 1 88 ? -14.409 10.568 10.128 1.00 90.00 88 GLU A O 1
ATOM 686 N N . MET A 1 89 ? -12.355 11.121 10.867 1.00 89.19 89 MET A N 1
ATOM 687 C CA . MET A 1 89 ? -11.674 9.922 10.389 1.00 89.19 89 MET A CA 1
ATOM 688 C C . MET A 1 89 ? -12.229 8.667 11.073 1.00 89.19 89 MET A C 1
ATOM 690 O O . MET A 1 89 ? -12.587 7.709 10.390 1.00 89.19 89 MET A O 1
ATOM 694 N N . LYS A 1 90 ? -12.453 8.716 12.392 1.00 88.62 90 LYS A N 1
ATOM 695 C CA . LYS A 1 90 ? -13.075 7.600 13.113 1.00 88.62 90 LYS A CA 1
ATOM 696 C C . LYS A 1 90 ? -14.511 7.340 12.659 1.00 88.62 90 LYS A C 1
ATOM 698 O O . LYS A 1 90 ? -14.913 6.196 12.444 1.00 88.62 90 LYS A O 1
ATOM 703 N N . ARG A 1 91 ? -15.284 8.405 12.415 1.00 90.94 91 ARG A N 1
ATOM 704 C CA . ARG A 1 91 ? -16.621 8.302 11.807 1.00 90.94 91 ARG A CA 1
ATOM 705 C C . ARG A 1 91 ? -16.577 7.686 10.410 1.00 90.94 91 ARG A C 1
ATOM 707 O O . ARG A 1 91 ? -17.432 6.863 10.102 1.00 90.94 91 ARG A O 1
ATOM 714 N N . LEU A 1 92 ? -15.569 7.988 9.593 1.00 93.50 92 LEU A N 1
ATOM 715 C CA . LEU A 1 92 ? -15.365 7.329 8.300 1.00 93.50 92 LEU A CA 1
ATOM 716 C C . LEU A 1 92 ? -15.045 5.826 8.438 1.00 93.50 92 LEU A C 1
ATOM 718 O O . LEU A 1 92 ? -15.497 5.025 7.609 1.00 93.50 92 LEU A O 1
ATOM 722 N N . SER A 1 93 ? -14.321 5.419 9.484 1.00 91.12 93 SER A N 1
ATOM 723 C CA . SER A 1 93 ? -14.078 4.000 9.788 1.00 91.12 93 SER A CA 1
ATOM 724 C C . SER A 1 93 ? -15.387 3.272 10.096 1.00 91.12 93 SER A C 1
ATOM 726 O O . SER A 1 93 ? -15.674 2.249 9.472 1.00 91.12 93 SER A O 1
ATOM 728 N N . PHE A 1 94 ? -16.252 3.845 10.945 1.00 90.81 94 PHE A N 1
ATOM 729 C CA . PHE A 1 94 ? -17.596 3.293 11.173 1.00 90.81 94 PHE A CA 1
ATOM 730 C C . PHE A 1 94 ? -18.429 3.269 9.888 1.00 90.81 94 PHE A C 1
ATOM 732 O O . PHE A 1 94 ? -19.085 2.269 9.604 1.00 90.81 94 PHE A O 1
ATOM 739 N N . ALA A 1 95 ? -18.361 4.325 9.071 1.00 92.62 95 ALA A N 1
ATOM 740 C CA . ALA A 1 95 ? -19.079 4.420 7.798 1.00 92.62 95 ALA A CA 1
ATOM 741 C C . ALA A 1 95 ? -18.762 3.250 6.881 1.00 92.62 95 ALA A C 1
ATOM 743 O O . ALA A 1 95 ? -19.669 2.613 6.347 1.00 92.62 95 ALA A O 1
ATOM 744 N N . SER A 1 96 ? -17.475 2.940 6.753 1.00 91.88 96 SER A N 1
ATOM 745 C CA . SER A 1 96 ? -16.979 1.862 5.903 1.00 91.88 96 SER A CA 1
ATOM 746 C C . SER A 1 96 ? -17.580 0.508 6.294 1.00 91.88 96 SER A C 1
ATOM 748 O O . SER A 1 96 ? -17.963 -0.272 5.421 1.00 91.88 96 SER A O 1
ATOM 750 N N . GLU A 1 97 ? -17.732 0.258 7.595 1.00 89.31 97 GLU A N 1
ATOM 751 C CA . GLU A 1 97 ? -18.296 -0.980 8.137 1.00 89.31 97 GLU A CA 1
ATOM 752 C C . GLU A 1 97 ? -19.833 -1.043 8.037 1.00 89.31 97 GLU A C 1
ATOM 754 O O . GLU A 1 97 ? -20.405 -2.061 7.623 1.00 89.31 97 GLU A O 1
ATOM 759 N N . VAL A 1 98 ? -20.517 0.066 8.334 1.00 90.56 98 VAL A N 1
ATOM 760 C CA . VAL A 1 98 ? -21.989 0.158 8.359 1.00 90.56 98 VAL A CA 1
ATOM 761 C C . VAL A 1 98 ? -22.620 0.072 6.957 1.00 90.56 98 VAL A C 1
ATOM 763 O O . VAL A 1 98 ? -23.790 -0.309 6.819 1.00 90.56 98 VAL A O 1
ATOM 766 N N . LEU A 1 99 ? -21.849 0.321 5.889 1.00 89.81 99 LEU A N 1
ATOM 767 C CA . LEU A 1 99 ? -22.294 0.155 4.495 1.00 89.81 99 LEU A CA 1
ATOM 768 C C . LEU A 1 99 ? -22.904 -1.223 4.211 1.00 89.81 99 LEU A C 1
ATOM 770 O O . LEU A 1 99 ? -23.840 -1.328 3.420 1.00 89.81 99 LEU A O 1
ATOM 774 N N . THR A 1 100 ? -22.387 -2.271 4.856 1.00 85.38 100 THR A N 1
ATOM 775 C CA . THR A 1 100 ? -22.866 -3.652 4.669 1.00 85.38 100 THR A CA 1
ATOM 776 C C . THR A 1 100 ? -24.085 -4.015 5.516 1.00 85.38 100 THR A C 1
ATOM 778 O O . THR A 1 100 ? -24.551 -5.149 5.445 1.00 85.38 100 THR A O 1
ATOM 781 N N . ASP A 1 101 ? -24.599 -3.050 6.279 1.00 87.00 101 ASP A N 1
ATOM 782 C CA . ASP A 1 101 ? -25.693 -3.196 7.234 1.00 87.00 101 ASP A CA 1
ATOM 783 C C . ASP A 1 101 ? -25.522 -4.388 8.202 1.00 87.00 101 ASP A C 1
ATOM 785 O O . ASP A 1 101 ? -26.415 -5.227 8.332 1.00 87.00 101 ASP A O 1
ATOM 789 N N . PRO A 1 102 ? -24.368 -4.500 8.890 1.00 87.69 102 PRO A N 1
ATOM 790 C CA . PRO A 1 102 ? -24.108 -5.616 9.791 1.00 87.69 102 PRO A CA 1
ATOM 791 C C . PRO A 1 102 ? -25.091 -5.604 10.971 1.00 87.69 102 PRO A C 1
ATOM 793 O O . PRO A 1 102 ? -25.492 -4.541 11.458 1.00 87.69 102 PRO A O 1
ATOM 796 N N . SER A 1 103 ? -25.472 -6.796 11.439 1.00 86.25 103 SER A N 1
ATOM 797 C CA . SER A 1 103 ? -26.306 -6.960 12.643 1.00 86.25 103 SER A CA 1
ATOM 798 C C . SER A 1 103 ? -25.475 -6.942 13.929 1.00 86.25 103 SER A C 1
ATOM 800 O O . SER A 1 103 ? -25.999 -6.613 14.988 1.00 86.25 103 SER A O 1
ATOM 802 N N . LEU A 1 104 ? -24.188 -7.293 13.826 1.00 89.88 104 LEU A N 1
ATOM 803 C CA . LEU A 1 104 ? -23.225 -7.328 14.923 1.00 89.88 104 LEU A CA 1
ATOM 804 C C . LEU A 1 104 ? -21.977 -6.530 14.536 1.00 89.88 104 LEU A C 1
ATOM 806 O O . LEU A 1 104 ? -21.404 -6.762 13.471 1.00 89.88 104 LEU A O 1
ATOM 810 N N . MET A 1 105 ? -21.543 -5.618 15.397 1.00 91.69 105 MET A N 1
ATOM 811 C CA . MET A 1 105 ? -20.340 -4.815 15.195 1.00 91.69 105 MET A CA 1
ATOM 812 C C . MET A 1 105 ? -19.419 -4.918 16.404 1.00 91.69 105 MET A C 1
ATOM 814 O O . MET A 1 105 ? -19.875 -4.811 17.540 1.00 91.69 105 MET A O 1
ATOM 818 N N . PHE A 1 106 ? -18.129 -5.088 16.145 1.00 92.81 106 PHE A N 1
ATOM 819 C CA . PHE A 1 106 ? -17.067 -5.002 17.139 1.00 92.81 106 PHE A CA 1
ATOM 820 C C . PHE A 1 106 ? -16.247 -3.747 16.860 1.00 92.81 106 PHE A C 1
ATOM 822 O O . PHE A 1 106 ? -15.781 -3.563 15.736 1.00 92.81 106 PHE A O 1
ATOM 829 N N . CYS A 1 107 ? -16.084 -2.891 17.861 1.00 93.06 107 CYS A N 1
ATOM 830 C CA . CYS A 1 107 ? -15.319 -1.657 17.756 1.00 93.06 107 CYS A CA 1
ATOM 831 C C . CYS A 1 107 ? -14.182 -1.683 18.768 1.00 93.06 107 CYS A C 1
ATOM 833 O O . CYS A 1 107 ? -14.437 -1.698 19.973 1.00 93.06 107 CYS A O 1
ATOM 835 N N . ASP A 1 108 ? -12.953 -1.675 18.265 1.00 91.44 108 ASP A N 1
ATOM 836 C CA . ASP A 1 108 ? -11.761 -1.696 19.096 1.00 91.44 108 ASP A CA 1
ATOM 837 C C . ASP A 1 108 ? -11.315 -0.273 19.438 1.00 91.44 108 ASP A C 1
ATOM 839 O O . ASP A 1 108 ? -11.020 0.516 18.537 1.00 91.44 108 ASP A O 1
ATOM 843 N N . GLU A 1 109 ? -11.353 0.068 20.726 1.00 90.00 109 GLU A N 1
ATOM 844 C CA . GLU A 1 109 ? -10.979 1.371 21.287 1.00 90.00 109 GLU A CA 1
ATOM 845 C C . GLU A 1 109 ? -11.397 2.584 20.434 1.00 90.00 109 GLU A C 1
ATOM 847 O O . GLU A 1 109 ? -10.568 3.409 20.030 1.00 90.00 109 GLU A O 1
ATOM 852 N N . PRO A 1 110 ? -12.700 2.760 20.146 1.00 89.81 110 PRO A N 1
ATOM 853 C CA . PRO A 1 110 ? -13.156 3.771 19.202 1.00 89.81 110 PRO A CA 1
ATOM 854 C C . PRO A 1 110 ? -12.933 5.217 19.659 1.00 89.81 110 PRO A C 1
ATOM 856 O O . PRO A 1 110 ? -13.102 6.129 18.856 1.00 89.81 110 PRO A O 1
ATOM 859 N N . THR A 1 111 ? -12.605 5.437 20.931 1.00 89.94 111 THR A N 1
ATOM 860 C CA . THR A 1 111 ? -12.365 6.762 21.519 1.00 89.94 111 THR A CA 1
ATOM 861 C C . THR A 1 111 ? -10.882 7.077 21.708 1.00 89.94 111 THR A C 1
ATOM 863 O O . THR A 1 111 ? -10.562 8.159 22.195 1.00 89.94 111 THR A O 1
ATOM 866 N N . SER A 1 112 ? -9.977 6.157 21.358 1.00 85.88 112 SER A N 1
ATOM 867 C CA . SER A 1 112 ? -8.537 6.370 21.524 1.00 85.88 112 SER A CA 1
ATOM 868 C C . SER A 1 112 ? -8.046 7.527 20.646 1.00 85.88 112 SER A C 1
ATOM 870 O O . SER A 1 112 ? -8.449 7.662 19.490 1.00 85.88 112 SER A O 1
ATOM 872 N N . GLY A 1 113 ? -7.213 8.403 21.215 1.00 81.06 113 GLY A N 1
ATOM 873 C CA . GLY A 1 113 ? -6.684 9.588 20.530 1.00 81.06 113 GLY A CA 1
ATOM 874 C C . GLY A 1 113 ? -7.695 10.717 20.276 1.00 81.06 113 GLY A C 1
ATOM 875 O O . GLY A 1 113 ? -7.355 11.678 19.584 1.00 81.06 113 GLY A O 1
ATOM 876 N N . LEU A 1 114 ? -8.919 10.630 20.815 1.00 85.00 114 LEU A N 1
ATOM 877 C CA . LEU A 1 114 ? -9.935 11.684 20.726 1.00 85.00 114 LEU A CA 1
ATOM 878 C C . LEU A 1 114 ? -10.029 12.488 22.028 1.00 85.00 114 LEU A C 1
ATOM 880 O O . LEU A 1 114 ? -9.811 11.961 23.117 1.00 85.00 114 LEU A O 1
ATOM 884 N N . ASP A 1 115 ? -10.404 13.763 21.915 1.00 85.50 115 ASP A N 1
ATOM 885 C CA . ASP A 1 115 ? -10.826 14.545 23.077 1.00 85.50 115 ASP A CA 1
ATOM 886 C C . ASP A 1 115 ? -12.195 14.065 23.607 1.00 85.50 115 ASP A C 1
ATOM 888 O O . ASP A 1 115 ? -12.921 13.311 22.950 1.00 85.50 115 ASP A O 1
ATOM 892 N N . SER A 1 116 ? -12.559 14.501 24.815 1.00 85.31 116 SER A N 1
ATOM 893 C CA . SER A 1 116 ? -13.792 14.076 25.489 1.00 85.31 116 SER A CA 1
ATOM 894 C C . SER A 1 116 ? -15.063 14.413 24.702 1.00 85.31 116 SER A C 1
ATOM 896 O O . SER A 1 116 ? -16.004 13.616 24.688 1.00 85.31 116 SER A O 1
ATOM 898 N N . PHE A 1 117 ? -15.089 15.554 24.011 1.00 86.50 117 PHE A N 1
ATOM 899 C CA . PHE A 1 117 ? -16.240 15.994 23.225 1.00 86.50 117 PHE A CA 1
ATOM 900 C C . PHE A 1 117 ? -16.433 15.119 21.978 1.00 86.50 117 PHE A C 1
ATOM 902 O O . PHE A 1 117 ? -17.530 14.616 21.717 1.00 86.50 117 PHE A O 1
ATOM 909 N N . MET A 1 118 ? -15.357 14.875 21.231 1.00 86.00 118 MET A N 1
ATOM 910 C CA . MET A 1 118 ? -15.364 14.032 20.038 1.00 86.00 118 MET A CA 1
ATOM 911 C C . MET A 1 118 ? -15.643 12.568 20.394 1.00 86.00 118 MET A C 1
ATOM 913 O O . MET A 1 118 ? -16.403 11.903 19.686 1.00 86.00 118 MET A O 1
ATOM 917 N N . ALA A 1 119 ? -15.101 12.074 21.510 1.00 88.62 119 ALA A N 1
ATOM 918 C CA . ALA A 1 119 ? -15.403 10.743 22.029 1.00 88.62 119 ALA A CA 1
ATOM 919 C C . ALA A 1 119 ? -16.898 10.590 22.360 1.00 88.62 119 ALA A C 1
ATOM 921 O O . ALA A 1 119 ? -17.524 9.613 21.938 1.00 88.62 119 ALA A O 1
ATOM 922 N N . HIS A 1 120 ? -17.501 11.579 23.032 1.00 90.00 120 HIS A N 1
ATOM 923 C CA . HIS A 1 120 ? -18.941 11.602 23.304 1.00 90.00 120 HIS A CA 1
ATOM 924 C C . HIS A 1 120 ? -19.771 11.559 22.017 1.00 90.00 120 HIS A C 1
ATOM 926 O O . HIS A 1 120 ? -20.736 10.794 21.916 1.00 90.00 120 HIS A O 1
ATOM 932 N N . GLN A 1 121 ? -19.381 12.329 21.000 1.00 87.19 121 GLN A N 1
ATOM 933 C CA . GLN A 1 121 ? -20.058 12.324 19.705 1.00 87.19 121 GLN A CA 1
ATOM 934 C C . GLN A 1 121 ? -19.987 10.950 19.020 1.00 87.19 121 GLN A C 1
ATOM 936 O O . GLN A 1 121 ? -21.000 10.464 18.513 1.00 87.19 121 GLN A O 1
ATOM 941 N N . VAL A 1 122 ? -18.818 10.301 19.028 1.00 89.56 122 VAL A N 1
ATOM 942 C CA . VAL A 1 122 ? -18.630 8.958 18.455 1.00 89.56 122 VAL A CA 1
ATOM 943 C C . VAL A 1 122 ? -19.500 7.920 19.169 1.00 89.56 122 VAL A C 1
ATOM 945 O O . VAL A 1 122 ? -20.218 7.166 18.511 1.00 89.56 122 VAL A O 1
ATOM 948 N N . VAL A 1 123 ? -19.499 7.898 20.503 1.00 91.69 123 VAL A N 1
ATOM 949 C CA . VAL A 1 123 ? -20.296 6.929 21.275 1.00 91.69 123 VAL A CA 1
ATOM 950 C C . VAL A 1 123 ? -21.797 7.187 21.127 1.00 91.69 123 VAL A C 1
ATOM 952 O O . VAL A 1 123 ? -22.565 6.236 21.000 1.00 91.69 123 VAL A O 1
ATOM 955 N N . SER A 1 124 ? -22.225 8.449 21.042 1.00 90.44 124 SER A N 1
ATOM 956 C CA . SER A 1 124 ? -23.628 8.803 20.778 1.00 90.44 124 SER A CA 1
ATOM 957 C C . SER A 1 124 ? -24.118 8.253 19.435 1.00 90.44 124 SER A C 1
ATOM 959 O O . SER A 1 124 ? -25.232 7.749 19.329 1.00 90.44 124 SER A O 1
ATOM 961 N N . ILE A 1 125 ? -23.270 8.286 18.406 1.00 88.75 125 ILE A N 1
ATOM 962 C CA . ILE A 1 125 ? -23.577 7.697 17.098 1.00 88.75 125 ILE A CA 1
ATOM 963 C C . ILE A 1 125 ? -23.707 6.173 17.199 1.00 88.75 125 ILE A C 1
ATOM 965 O O . ILE A 1 125 ? -24.668 5.603 16.680 1.00 88.75 125 ILE A O 1
ATOM 969 N N . LEU A 1 126 ? -22.779 5.506 17.896 1.00 91.56 126 LEU A N 1
ATOM 970 C CA . LEU A 1 126 ? -22.875 4.065 18.147 1.00 91.56 126 LEU A CA 1
ATOM 971 C C . LEU A 1 126 ? -24.166 3.726 18.907 1.00 91.56 126 LEU A C 1
ATOM 973 O O . LEU A 1 126 ? -24.837 2.755 18.568 1.00 91.56 126 LEU A O 1
ATOM 977 N N . LYS A 1 127 ? -24.577 4.559 19.867 1.00 92.31 127 LYS A N 1
ATOM 978 C CA . LYS A 1 127 ? -25.844 4.394 20.587 1.00 92.31 127 LYS A CA 1
ATOM 979 C C . LYS A 1 127 ? -27.053 4.469 19.653 1.00 92.31 127 LYS A C 1
ATOM 981 O O . LYS A 1 127 ? -27.929 3.610 19.729 1.00 92.31 127 LYS A O 1
ATOM 986 N N . THR A 1 128 ? -27.083 5.438 18.741 1.00 90.25 128 THR A N 1
ATOM 987 C CA . THR A 1 128 ? -28.143 5.559 17.726 1.00 90.25 128 THR A CA 1
ATOM 988 C C . THR A 1 128 ? -28.170 4.349 16.789 1.00 90.25 128 THR A C 1
ATOM 990 O O . THR A 1 128 ? -29.239 3.817 16.487 1.00 90.25 128 THR A O 1
ATOM 993 N N . LEU A 1 129 ? -27.001 3.853 16.371 1.00 89.06 129 LEU A N 1
ATOM 994 C CA . LEU A 1 129 ? -26.903 2.629 15.573 1.00 89.06 129 LEU A CA 1
ATOM 995 C C . LEU A 1 129 ? -27.413 1.406 16.347 1.00 89.06 129 LEU A C 1
ATOM 997 O O . LEU A 1 129 ? -28.138 0.591 15.778 1.00 89.06 129 LEU A O 1
ATOM 1001 N N . ALA A 1 130 ? -27.105 1.290 17.639 1.00 92.56 130 ALA A N 1
ATOM 1002 C CA . ALA A 1 130 ? -27.631 0.222 18.485 1.00 92.56 130 ALA A CA 1
ATOM 1003 C C . ALA A 1 130 ? -29.162 0.305 18.619 1.00 92.56 130 ALA A C 1
ATOM 1005 O O . ALA A 1 130 ? -29.851 -0.704 18.458 1.00 92.56 130 ALA A O 1
ATOM 1006 N N . ALA A 1 131 ? -29.709 1.514 18.794 1.00 91.69 131 ALA A N 1
ATOM 1007 C CA . ALA A 1 131 ? -31.152 1.759 18.857 1.00 91.69 131 ALA A CA 1
ATOM 1008 C C . ALA A 1 131 ? -31.896 1.359 17.566 1.00 91.69 131 ALA A C 1
ATOM 1010 O O . ALA A 1 131 ? -33.072 1.012 17.621 1.00 91.69 131 ALA A O 1
ATOM 1011 N N . SER A 1 132 ? -31.209 1.327 16.417 1.00 87.81 132 SER A N 1
ATOM 1012 C CA . SER A 1 132 ? -31.761 0.816 15.150 1.00 87.81 132 SER A CA 1
ATOM 1013 C C . SER A 1 132 ? -31.859 -0.720 15.065 1.00 87.81 132 SER A C 1
ATOM 1015 O O . SER A 1 132 ? -32.230 -1.258 14.023 1.00 87.81 132 SER A O 1
ATOM 1017 N N . GLY A 1 133 ? -31.531 -1.441 16.145 1.00 88.19 133 GLY A N 1
ATOM 1018 C CA . GLY A 1 133 ? -31.603 -2.904 16.220 1.00 88.19 133 GLY A CA 1
ATOM 1019 C C . GLY A 1 133 ? -30.276 -3.619 15.947 1.00 88.19 133 GLY A C 1
ATOM 1020 O O . GLY A 1 133 ? -30.280 -4.800 15.596 1.00 88.19 133 GLY A O 1
ATOM 1021 N N . LYS A 1 134 ? -29.138 -2.926 16.086 1.00 90.06 134 LYS A N 1
ATOM 1022 C CA . LYS A 1 134 ? -27.795 -3.512 15.933 1.00 90.06 134 LYS A CA 1
ATOM 1023 C C . LYS A 1 134 ? -27.193 -3.869 17.287 1.00 90.06 134 LYS A C 1
ATOM 1025 O O . LYS A 1 134 ? -27.335 -3.127 18.253 1.00 90.06 134 LYS A O 1
ATOM 1030 N N . THR A 1 135 ? -26.454 -4.972 17.354 1.00 92.88 135 THR A N 1
ATOM 1031 C CA . THR A 1 135 ? -25.618 -5.293 18.517 1.00 92.88 135 THR A CA 1
ATOM 1032 C C . THR A 1 135 ? -24.226 -4.717 18.300 1.00 92.88 135 THR A C 1
ATOM 1034 O O . THR A 1 135 ? -23.565 -5.059 17.322 1.00 92.88 135 THR A O 1
ATOM 1037 N N . ILE A 1 136 ? -23.771 -3.851 19.203 1.00 94.62 136 ILE A N 1
ATOM 1038 C CA . ILE A 1 136 ? -22.450 -3.222 19.120 1.00 94.62 136 ILE A CA 1
ATOM 1039 C C . ILE A 1 136 ? -21.677 -3.561 20.388 1.00 94.62 136 ILE A C 1
ATOM 1041 O O . ILE A 1 136 ? -22.155 -3.328 21.495 1.00 94.62 136 ILE A O 1
ATOM 1045 N N . VAL A 1 137 ? -20.489 -4.125 20.211 1.00 94.88 137 VAL A N 1
ATOM 1046 C CA . VAL A 1 137 ? -19.552 -4.455 21.281 1.00 94.88 137 VAL A CA 1
ATOM 1047 C C . VAL A 1 137 ? -18.356 -3.533 21.140 1.00 94.88 137 VAL A C 1
ATOM 1049 O O . VAL A 1 137 ? -17.785 -3.423 20.057 1.00 94.88 137 VAL A O 1
ATOM 1052 N N . VAL A 1 138 ? -17.993 -2.862 22.227 1.00 94.06 138 VAL A N 1
ATOM 1053 C CA . VAL A 1 138 ? -16.940 -1.850 22.227 1.00 94.06 138 VAL A CA 1
ATOM 1054 C C . VAL A 1 138 ? -15.945 -2.140 23.343 1.00 94.06 138 VAL A C 1
ATOM 1056 O O . VAL A 1 138 ? -16.360 -2.419 24.467 1.00 94.06 138 VAL A O 1
ATOM 1059 N N . THR A 1 139 ? -14.651 -2.051 23.045 1.00 93.12 139 THR A N 1
ATOM 1060 C CA . THR A 1 139 ? -13.577 -1.999 24.049 1.00 93.12 139 THR A CA 1
ATOM 1061 C C . THR A 1 139 ? -13.221 -0.536 24.315 1.00 93.12 139 THR A C 1
ATOM 1063 O O . THR A 1 139 ? -13.152 0.263 23.386 1.00 93.12 139 THR A O 1
ATOM 1066 N N . LEU A 1 140 ? -13.064 -0.136 25.580 1.00 89.44 140 LEU A N 1
ATOM 1067 C CA . LEU A 1 140 ? -12.730 1.245 25.945 1.00 89.44 140 LEU A CA 1
ATOM 1068 C C . LEU A 1 140 ? -11.679 1.271 27.039 1.00 89.44 140 LEU A C 1
ATOM 1070 O O . LEU A 1 140 ? -11.810 0.585 28.053 1.00 89.44 140 LEU A O 1
ATOM 1074 N N . HIS A 1 141 ? -10.693 2.139 26.853 1.00 83.50 141 HIS A N 1
ATOM 1075 C CA . HIS A 1 141 ? -9.713 2.471 27.867 1.00 83.50 141 HIS A CA 1
ATOM 1076 C C . HIS A 1 141 ? -10.179 3.726 28.621 1.00 83.50 141 HIS A C 1
ATOM 1078 O O . HIS A 1 141 ? -10.247 4.801 28.032 1.00 83.50 141 HIS A O 1
ATOM 1084 N N . GLN A 1 142 ? -10.522 3.582 29.907 1.00 80.25 142 GLN A N 1
ATOM 1085 C CA . GLN A 1 142 ? -10.850 4.688 30.832 1.00 80.25 142 GLN A CA 1
ATOM 1086 C C . GLN A 1 142 ? -11.894 5.700 30.298 1.00 80.25 142 GLN A C 1
ATOM 1088 O O . GLN A 1 142 ? -11.569 6.857 30.022 1.00 80.25 142 GLN A O 1
ATOM 1093 N N . PRO A 1 143 ? -13.169 5.297 30.122 1.00 86.50 143 PRO A N 1
ATOM 1094 C CA . PRO A 1 143 ? -14.203 6.217 29.660 1.00 86.50 143 PRO A CA 1
ATOM 1095 C C . PRO A 1 143 ? -14.562 7.252 30.737 1.00 86.50 143 PRO A C 1
ATOM 1097 O O . PRO A 1 143 ? -14.596 6.946 31.931 1.00 86.50 143 PRO A O 1
ATOM 1100 N N . SER A 1 144 ? -14.920 8.467 30.308 1.00 88.06 144 SER A N 1
ATOM 1101 C CA . SER A 1 144 ? -15.483 9.483 31.205 1.00 88.06 144 SER A CA 1
ATOM 1102 C C . SER A 1 144 ? -16.796 9.006 31.838 1.00 88.06 144 SER A C 1
ATOM 1104 O O . SER A 1 144 ? -17.482 8.131 31.303 1.00 88.06 144 SER A O 1
ATOM 1106 N N . SER A 1 145 ? -17.184 9.609 32.962 1.00 88.12 145 SER A N 1
ATOM 1107 C CA . SER A 1 145 ? -18.448 9.296 33.643 1.00 88.12 145 SER A CA 1
ATOM 1108 C C . SER A 1 145 ? -19.674 9.506 32.744 1.00 88.12 145 SER A C 1
ATOM 1110 O O . SER A 1 145 ? -20.613 8.712 32.789 1.00 88.12 145 SER A O 1
ATOM 1112 N N . GLU A 1 146 ? -19.643 10.530 31.886 1.00 87.12 146 GLU A N 1
ATOM 1113 C CA . GLU A 1 146 ? -20.681 10.792 30.883 1.00 87.12 146 GLU A CA 1
ATOM 1114 C C . GLU A 1 146 ? -20.781 9.653 29.864 1.00 87.12 146 GLU A C 1
ATOM 1116 O O . GLU A 1 146 ? -21.871 9.144 29.610 1.00 87.12 146 GLU A O 1
ATOM 1121 N N . LEU A 1 147 ? -19.644 9.196 29.326 1.00 89.00 147 LEU A N 1
ATOM 1122 C CA . LEU A 1 147 ? -19.603 8.070 28.394 1.00 89.00 147 LEU A CA 1
ATOM 1123 C C . LEU A 1 147 ? -20.073 6.776 29.052 1.00 89.00 147 LEU A C 1
ATOM 1125 O O . LEU A 1 147 ? -20.846 6.025 28.460 1.00 89.00 147 LEU A O 1
ATOM 1129 N N . PHE A 1 148 ? -19.631 6.527 30.284 1.00 88.62 148 PHE A N 1
ATOM 1130 C CA . PHE A 1 148 ? -19.994 5.342 31.052 1.00 88.62 148 PHE A CA 1
ATOM 1131 C C . PHE A 1 148 ? -21.514 5.195 31.213 1.00 88.62 148 PHE A C 1
ATOM 1133 O O . PHE A 1 148 ? -22.037 4.082 31.148 1.00 88.62 148 PHE A O 1
ATOM 1140 N N . ALA A 1 149 ? -22.233 6.311 31.355 1.00 87.88 149 ALA A N 1
ATOM 1141 C CA . ALA A 1 149 ? -23.687 6.325 31.486 1.00 87.88 149 ALA A CA 1
ATOM 1142 C C . ALA A 1 149 ? -24.443 5.961 30.190 1.00 87.88 149 ALA A C 1
ATOM 1144 O O . ALA A 1 149 ? -25.621 5.612 30.257 1.00 87.88 149 ALA A O 1
ATOM 1145 N N . LEU A 1 150 ? -23.798 6.013 29.017 1.00 90.38 150 LEU A N 1
ATOM 1146 C CA . LEU A 1 150 ? -24.442 5.724 27.729 1.00 90.38 150 LEU A CA 1
ATOM 1147 C C . LEU A 1 150 ? -24.581 4.217 27.437 1.00 90.38 150 LEU A C 1
ATOM 1149 O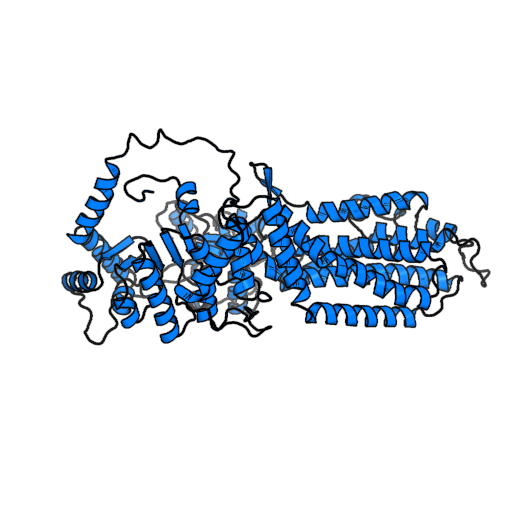 O . LEU A 1 150 ? -25.394 3.829 26.588 1.00 90.38 150 LEU A O 1
ATOM 1153 N N . PHE A 1 151 ? -23.812 3.356 28.112 1.00 92.31 151 PHE A N 1
ATOM 1154 C CA . PHE A 1 151 ? -23.777 1.918 27.823 1.00 92.31 151 PHE A CA 1
ATOM 1155 C C . PHE A 1 151 ? -24.965 1.158 28.417 1.00 92.31 151 PHE A C 1
ATOM 1157 O O . PHE A 1 151 ? -25.264 1.258 29.604 1.00 92.31 151 PHE A O 1
ATOM 1164 N N . ASP A 1 152 ? -25.605 0.322 27.593 1.00 93.19 152 ASP A N 1
ATOM 1165 C CA . ASP A 1 152 ? -26.709 -0.548 28.030 1.00 93.19 152 ASP A CA 1
ATOM 1166 C C . ASP A 1 152 ? -26.231 -1.653 28.977 1.00 93.19 152 ASP A C 1
ATOM 1168 O O . ASP A 1 152 ? -26.891 -1.995 29.960 1.00 93.19 152 ASP A O 1
ATOM 1172 N N . LYS A 1 153 ? -25.066 -2.227 28.668 1.00 93.00 153 LYS A N 1
ATOM 1173 C CA . LYS A 1 153 ? -24.391 -3.249 29.464 1.00 93.00 153 LYS A CA 1
ATOM 1174 C C . LYS A 1 153 ? -22.891 -2.984 29.450 1.00 93.00 153 LYS A C 1
ATOM 1176 O O . LYS A 1 153 ? -22.336 -2.571 28.437 1.00 93.00 153 LYS A O 1
ATOM 1181 N N . ILE A 1 154 ? -22.250 -3.273 30.570 1.00 93.25 154 ILE A N 1
ATOM 1182 C CA . ILE A 1 154 ? -20.812 -3.177 30.783 1.00 93.25 154 ILE A CA 1
ATOM 1183 C C . ILE A 1 154 ? -20.303 -4.574 31.108 1.00 93.25 154 ILE A C 1
ATOM 1185 O O . ILE A 1 154 ? -20.935 -5.310 31.869 1.00 93.25 154 ILE A O 1
ATOM 1189 N N . LEU A 1 155 ? -19.159 -4.919 30.529 1.00 93.81 155 LEU A N 1
ATOM 1190 C CA . LEU A 1 155 ? -18.406 -6.130 30.813 1.00 93.81 155 LEU A CA 1
ATOM 1191 C C . LEU A 1 155 ? -17.049 -5.711 31.379 1.00 93.81 155 LEU A C 1
ATOM 1193 O O . LEU A 1 155 ? -16.267 -5.062 30.692 1.00 93.81 155 LEU A O 1
ATOM 1197 N N . LEU A 1 156 ? -16.777 -6.084 32.626 1.00 93.31 156 LEU A N 1
ATOM 1198 C CA . LEU A 1 156 ? -15.484 -5.871 33.265 1.00 93.31 156 LEU A CA 1
ATOM 1199 C C . LEU A 1 156 ? -14.710 -7.184 33.265 1.00 93.31 156 LEU A C 1
ATOM 1201 O O . LEU A 1 156 ? -15.208 -8.209 33.742 1.00 93.31 156 LEU A O 1
ATOM 1205 N N . MET A 1 157 ? -13.487 -7.144 32.744 1.00 92.62 157 MET A N 1
ATOM 1206 C CA . MET A 1 157 ? -12.595 -8.296 32.672 1.00 92.62 157 MET A CA 1
ATOM 1207 C C . MET A 1 157 ? -11.274 -7.997 33.369 1.00 92.62 157 MET A C 1
ATOM 1209 O O . MET A 1 157 ? -10.761 -6.886 33.291 1.00 92.62 157 MET A O 1
ATOM 1213 N N . ALA A 1 158 ? -10.721 -9.009 34.032 1.00 91.25 158 ALA A N 1
ATOM 1214 C CA . ALA A 1 158 ? -9.420 -8.943 34.685 1.00 91.25 158 ALA A CA 1
ATOM 1215 C C . ALA A 1 158 ? -8.735 -10.310 34.596 1.00 91.25 158 ALA A C 1
ATOM 1217 O O . ALA A 1 158 ? -9.362 -11.332 34.871 1.00 91.25 158 ALA A O 1
ATOM 1218 N N . GLU A 1 159 ? -7.468 -10.338 34.169 1.00 88.88 159 GLU A N 1
ATOM 1219 C CA . GLU A 1 159 ? -6.677 -11.572 33.982 1.00 88.88 159 GLU A CA 1
ATOM 1220 C C . GLU A 1 159 ? -7.433 -12.675 33.195 1.00 88.88 159 GLU A C 1
ATOM 1222 O O . GLU A 1 159 ? -7.410 -13.852 33.550 1.00 88.88 159 GLU A O 1
ATOM 1227 N N . GLY A 1 160 ? -8.162 -12.291 32.138 1.00 88.88 160 GLY A N 1
ATOM 1228 C CA . GLY A 1 160 ? -8.942 -13.213 31.296 1.00 88.88 160 GLY A CA 1
ATOM 1229 C C . GLY A 1 160 ? -10.247 -13.730 31.921 1.00 88.88 160 GLY A C 1
ATOM 1230 O O . GLY A 1 160 ? -10.932 -14.555 31.318 1.00 88.88 160 GLY A O 1
ATOM 1231 N N . ARG A 1 161 ? -10.620 -13.253 33.113 1.00 91.81 161 ARG A N 1
ATOM 1232 C CA . ARG A 1 161 ? -11.839 -13.642 33.835 1.00 91.81 161 ARG A CA 1
ATOM 1233 C C . ARG A 1 161 ? -12.869 -12.518 33.827 1.00 91.81 161 ARG A C 1
ATOM 1235 O O . ARG A 1 161 ? -12.518 -11.342 33.809 1.00 91.81 161 ARG A O 1
ATOM 1242 N N . VAL A 1 162 ? -14.149 -12.885 33.877 1.00 92.81 162 VAL A N 1
ATOM 1243 C CA . VAL A 1 162 ? -15.256 -11.926 33.995 1.00 92.81 162 VAL A CA 1
ATOM 1244 C C . VAL A 1 162 ? -15.408 -11.514 35.456 1.00 92.81 162 VAL A C 1
ATOM 1246 O O . VAL A 1 162 ? -15.756 -12.340 36.301 1.00 92.81 162 VAL A O 1
ATOM 1249 N N . ALA A 1 163 ? -15.159 -10.238 35.736 1.00 93.81 163 ALA A N 1
ATOM 1250 C CA . ALA A 1 163 ? -15.341 -9.646 37.055 1.00 93.81 163 ALA A CA 1
ATOM 1251 C C . ALA A 1 163 ? -16.780 -9.159 37.270 1.00 93.81 163 ALA A C 1
ATOM 1253 O O . ALA A 1 163 ? -17.288 -9.235 38.384 1.00 93.81 163 ALA A O 1
ATOM 1254 N N . PHE A 1 164 ? -17.434 -8.664 36.216 1.00 94.19 164 PHE A N 1
ATOM 1255 C CA . PHE A 1 164 ? -18.834 -8.246 36.247 1.00 94.19 164 PHE A CA 1
ATOM 1256 C C . PHE A 1 164 ? -19.409 -8.144 34.829 1.00 94.19 164 PHE A C 1
ATOM 1258 O O . PHE A 1 164 ? -18.698 -7.766 33.899 1.00 94.19 164 PHE A O 1
ATOM 1265 N N . MET A 1 165 ? -20.704 -8.422 34.669 1.00 93.69 165 MET A N 1
ATOM 1266 C CA . MET A 1 165 ? -21.459 -8.159 33.444 1.00 93.69 165 MET A CA 1
ATOM 1267 C C . MET A 1 165 ? -22.891 -7.736 33.792 1.00 93.69 165 MET A C 1
ATOM 1269 O O . MET A 1 165 ? -23.606 -8.474 34.466 1.00 93.69 165 MET A O 1
ATOM 1273 N N . GLY A 1 166 ? -23.323 -6.560 33.335 1.00 92.94 166 GLY A N 1
ATOM 1274 C CA . GLY A 1 166 ? -24.643 -6.010 33.670 1.00 92.94 166 GLY A CA 1
ATOM 1275 C C . GLY A 1 166 ? -24.761 -4.518 33.367 1.00 92.94 166 GLY A C 1
ATOM 1276 O O . GLY A 1 166 ? -23.931 -3.963 32.658 1.00 92.94 166 GLY A O 1
ATOM 1277 N N . THR A 1 167 ? -25.792 -3.857 33.886 1.00 92.56 167 THR A N 1
ATOM 1278 C CA . THR A 1 167 ? -25.960 -2.395 33.754 1.00 92.56 167 THR A CA 1
ATOM 1279 C C . THR A 1 167 ? -25.004 -1.625 34.676 1.00 92.56 167 THR A C 1
ATOM 1281 O O . THR A 1 167 ? -24.517 -2.167 35.671 1.00 92.56 167 THR A O 1
ATOM 1284 N N . ALA A 1 168 ? -24.785 -0.334 34.402 1.00 88.31 168 ALA A N 1
ATOM 1285 C CA . ALA A 1 168 ? -23.971 0.546 35.251 1.00 88.31 168 ALA A CA 1
ATOM 1286 C C . ALA A 1 168 ? -24.468 0.595 36.711 1.00 88.31 168 ALA A C 1
ATOM 1288 O O . ALA A 1 168 ? -23.680 0.506 37.652 1.00 88.31 168 ALA A O 1
ATOM 1289 N N . ALA A 1 169 ? -25.788 0.657 36.915 1.00 89.94 169 ALA A N 1
ATOM 1290 C CA . ALA A 1 169 ? -26.394 0.667 38.248 1.00 89.94 169 ALA A CA 1
ATOM 1291 C C . ALA A 1 169 ? -26.206 -0.666 38.997 1.00 89.94 169 ALA A C 1
ATOM 1293 O O . ALA A 1 169 ? -25.928 -0.682 40.203 1.00 89.94 169 ALA A O 1
ATOM 1294 N N . GLN A 1 170 ? -26.321 -1.792 38.281 1.00 92.06 170 GLN A N 1
ATOM 1295 C CA . GLN A 1 170 ? -26.048 -3.119 38.837 1.00 92.06 170 GLN A CA 1
ATOM 1296 C C . GLN A 1 170 ? -24.572 -3.273 39.218 1.00 92.06 170 GLN A C 1
ATOM 1298 O O . GLN A 1 170 ? -24.293 -3.860 40.260 1.00 92.06 170 GLN A O 1
ATOM 1303 N N . ALA A 1 171 ? -23.644 -2.695 38.444 1.00 90.62 171 ALA A N 1
ATOM 1304 C CA . ALA A 1 171 ? -22.222 -2.690 38.784 1.00 90.62 171 ALA A CA 1
ATOM 1305 C C . ALA A 1 171 ? -21.991 -2.000 40.135 1.00 90.62 171 ALA A C 1
ATOM 1307 O O . ALA A 1 171 ? -21.435 -2.603 41.052 1.00 90.62 171 ALA A O 1
ATOM 1308 N N . CYS A 1 172 ? -22.508 -0.778 40.309 1.00 89.69 172 CYS A N 1
ATOM 1309 C CA . CYS A 1 172 ? -22.390 -0.034 41.567 1.00 89.69 172 CYS A CA 1
ATOM 1310 C C . CYS A 1 172 ? -22.941 -0.817 42.768 1.00 89.69 172 CYS A C 1
ATOM 1312 O O . CYS A 1 172 ? -22.338 -0.825 43.842 1.00 89.69 172 CYS A O 1
ATOM 1314 N N . SER A 1 173 ? -24.066 -1.507 42.579 1.00 91.81 173 SER A N 1
ATOM 1315 C CA . SER A 1 173 ? -24.693 -2.321 43.623 1.00 91.81 173 SER A CA 1
ATOM 1316 C C . SER A 1 173 ? -23.866 -3.571 43.945 1.00 91.81 173 SER A C 1
ATOM 1318 O O . SER A 1 173 ? -23.639 -3.865 45.116 1.00 91.81 173 SER A O 1
ATOM 1320 N N . PHE A 1 174 ? -23.350 -4.268 42.930 1.00 92.62 174 PHE A N 1
ATOM 1321 C CA . PHE A 1 174 ? -22.483 -5.435 43.097 1.00 92.62 174 PHE A CA 1
ATOM 1322 C C . PHE A 1 174 ? -21.190 -5.083 43.846 1.00 92.62 174 PHE A C 1
ATOM 1324 O O . PHE A 1 174 ? -20.878 -5.702 44.863 1.00 92.62 174 PHE A O 1
ATOM 1331 N N . PHE A 1 175 ? -20.481 -4.033 43.434 1.00 92.31 175 PHE A N 1
ATOM 1332 C CA . PHE A 1 175 ? -19.255 -3.614 44.120 1.00 92.31 175 PHE A CA 1
ATOM 1333 C C . PHE A 1 175 ? -19.515 -3.098 45.544 1.00 92.31 175 PHE A C 1
ATOM 1335 O O . PHE A 1 175 ? -18.703 -3.331 46.439 1.00 92.31 175 PHE A O 1
ATOM 1342 N N . LYS A 1 176 ? -20.694 -2.523 45.819 1.00 91.75 176 LYS A N 1
ATOM 1343 C CA . LYS A 1 176 ? -21.117 -2.199 47.190 1.00 91.75 176 LYS A CA 1
ATOM 1344 C C . LYS A 1 176 ? -21.250 -3.447 48.075 1.00 91.75 176 LYS A C 1
ATOM 1346 O O . LYS A 1 176 ? -20.849 -3.388 49.234 1.00 91.75 176 LYS A O 1
ATOM 1351 N N . THR A 1 177 ? -21.745 -4.577 47.552 1.00 90.62 177 THR A N 1
ATOM 1352 C CA . THR A 1 177 ? -21.818 -5.845 48.320 1.00 90.62 177 THR A CA 1
ATOM 1353 C C . THR A 1 177 ? -20.446 -6.430 48.655 1.00 90.62 177 THR A C 1
ATOM 1355 O O . THR A 1 177 ? -20.297 -7.096 49.674 1.00 90.62 177 THR A O 1
ATOM 1358 N N . LEU A 1 178 ? -19.430 -6.118 47.848 1.00 89.62 178 LEU A N 1
ATOM 1359 C CA . LEU A 1 178 ? -18.035 -6.495 48.085 1.00 89.62 178 LEU A CA 1
ATOM 1360 C C . LEU A 1 178 ? -17.322 -5.576 49.096 1.00 89.62 178 LEU A C 1
ATOM 1362 O O . LEU A 1 178 ? -16.119 -5.713 49.301 1.00 89.62 178 LEU A O 1
ATOM 1366 N N . GLY A 1 179 ? -18.032 -4.620 49.709 1.00 89.75 179 GLY A N 1
ATOM 1367 C CA . GLY A 1 179 ? -17.441 -3.611 50.595 1.00 89.75 179 GLY A CA 1
ATOM 1368 C C . GLY A 1 179 ? -16.669 -2.516 49.851 1.00 89.75 179 GLY A C 1
ATOM 1369 O O . GLY A 1 179 ? -15.939 -1.749 50.471 1.00 89.75 179 GLY A O 1
ATOM 1370 N N . ALA A 1 180 ? -16.840 -2.428 48.532 1.00 88.56 180 ALA A N 1
ATOM 1371 C CA . ALA A 1 180 ? -16.089 -1.555 47.645 1.00 88.56 180 ALA A CA 1
ATOM 1372 C C . ALA A 1 180 ? -17.023 -0.586 46.903 1.00 88.56 180 ALA A C 1
ATOM 1374 O O . ALA A 1 180 ? -17.142 -0.590 45.679 1.00 88.56 180 ALA A O 1
ATOM 1375 N N . ALA A 1 181 ? -17.775 0.211 47.661 1.00 90.38 181 ALA A N 1
ATOM 1376 C CA . ALA A 1 181 ? -18.683 1.195 47.085 1.00 90.38 181 ALA A CA 1
ATOM 1377 C C . ALA A 1 181 ? -17.899 2.349 46.437 1.00 90.38 181 ALA A C 1
ATOM 1379 O O . ALA A 1 181 ? -17.029 2.942 47.073 1.00 90.38 181 ALA A O 1
ATOM 1380 N N . CYS A 1 182 ? -18.252 2.704 45.198 1.00 89.31 182 CYS A N 1
ATOM 1381 C CA . CYS A 1 182 ? -17.670 3.864 44.526 1.00 89.31 182 CYS A CA 1
ATOM 1382 C C . CYS A 1 182 ? -18.049 5.162 45.270 1.00 89.31 182 CYS A C 1
ATOM 1384 O O . CYS A 1 182 ? -19.241 5.384 45.514 1.00 89.31 182 CYS A O 1
ATOM 1386 N N . PRO A 1 183 ? -17.083 6.034 45.615 1.00 91.44 183 PRO A N 1
ATOM 1387 C CA . PRO A 1 183 ? -17.368 7.360 46.160 1.00 91.44 183 PRO A CA 1
ATOM 1388 C C . PRO A 1 183 ? -18.166 8.229 45.177 1.00 91.44 183 PRO A C 1
ATOM 1390 O O . PRO A 1 183 ? -18.014 8.095 43.964 1.00 91.44 183 PRO A O 1
ATOM 1393 N N . SER A 1 184 ? -18.965 9.172 45.688 1.00 86.94 184 SER A N 1
ATOM 1394 C CA . SER A 1 184 ? -19.805 10.062 44.863 1.00 86.94 184 SER A CA 1
ATOM 1395 C C . SER A 1 184 ? -19.010 10.986 43.938 1.00 86.94 184 SER A C 1
ATOM 1397 O O . SER A 1 184 ? -19.495 11.355 42.875 1.00 86.94 184 SER A O 1
ATOM 1399 N N . ASN A 1 185 ? -17.795 11.361 44.342 1.00 89.56 185 ASN A N 1
ATOM 1400 C CA . ASN A 1 185 ? -16.952 12.324 43.628 1.00 89.56 185 ASN A CA 1
ATOM 1401 C C . ASN A 1 185 ? -15.937 11.634 42.706 1.00 89.56 185 ASN A C 1
ATOM 1403 O O . ASN A 1 185 ? -14.948 12.248 42.311 1.00 89.56 185 ASN A O 1
ATOM 1407 N N . TYR A 1 186 ? -16.132 10.346 42.426 1.00 90.12 186 TYR A N 1
ATOM 1408 C CA . TYR A 1 186 ? -15.193 9.537 41.665 1.00 90.12 186 TYR A CA 1
ATOM 1409 C C . TYR A 1 186 ? -15.883 8.933 40.442 1.00 90.12 186 TYR A C 1
ATOM 1411 O O . TYR A 1 186 ? -17.057 8.571 40.502 1.00 90.12 186 TYR A O 1
ATOM 1419 N N . ASN A 1 187 ? -15.158 8.824 39.327 1.00 90.25 187 ASN A N 1
ATOM 1420 C CA . ASN A 1 187 ? -15.670 8.196 38.114 1.00 90.25 187 ASN A CA 1
ATOM 1421 C C . ASN A 1 187 ? -15.842 6.680 38.342 1.00 90.25 187 ASN A C 1
ATOM 1423 O O . ASN A 1 187 ? -14.840 5.993 38.561 1.00 90.25 187 ASN A O 1
ATOM 1427 N N . PRO A 1 188 ? -17.066 6.126 38.261 1.00 90.50 188 PRO A N 1
ATOM 1428 C CA . PRO A 1 188 ? -17.288 4.702 38.496 1.00 90.50 188 PRO A CA 1
ATOM 1429 C C . PRO A 1 188 ? -16.462 3.803 37.575 1.00 90.50 188 PRO A C 1
ATOM 1431 O O . PRO A 1 188 ? -15.959 2.775 38.023 1.00 90.50 188 PRO A O 1
ATOM 1434 N N . ALA A 1 189 ? -16.278 4.201 36.311 1.00 89.06 189 ALA A N 1
ATOM 1435 C CA . ALA A 1 189 ? -15.490 3.434 35.353 1.00 89.06 189 ALA A CA 1
ATOM 1436 C C . ALA A 1 189 ? -14.037 3.280 35.821 1.00 89.06 189 ALA A C 1
ATOM 1438 O O . ALA A 1 189 ? -13.537 2.160 35.935 1.00 89.06 189 ALA A O 1
ATOM 1439 N N . ASP A 1 190 ? -13.395 4.399 36.166 1.00 90.00 190 ASP A N 1
ATOM 1440 C CA . ASP A 1 190 ? -12.016 4.414 36.653 1.00 90.00 190 ASP A CA 1
ATOM 1441 C C . ASP A 1 190 ? -11.888 3.664 37.978 1.00 90.00 190 ASP A C 1
ATOM 1443 O O . ASP A 1 190 ? -10.936 2.911 38.167 1.00 90.00 190 ASP A O 1
ATOM 1447 N N . TYR A 1 191 ? -12.873 3.802 38.871 1.00 91.56 191 TYR A N 1
ATOM 1448 C CA . TYR A 1 191 ? -12.868 3.124 40.166 1.00 91.56 191 TYR A CA 1
ATOM 1449 C C . TYR A 1 191 ? -12.872 1.604 40.003 1.00 91.56 191 TYR A C 1
ATOM 1451 O O . TYR A 1 191 ? -12.039 0.907 40.585 1.00 91.56 191 TYR A O 1
ATOM 1459 N N . PHE A 1 192 ? -13.784 1.074 39.183 1.00 91.00 192 PHE A N 1
ATOM 1460 C CA . PHE A 1 192 ? -13.880 -0.366 38.959 1.00 91.00 192 PHE A CA 1
ATOM 1461 C C . PHE A 1 192 ? -12.643 -0.914 38.246 1.00 91.00 192 PHE A C 1
ATOM 1463 O O . PHE A 1 192 ? -12.142 -1.969 38.633 1.00 91.00 192 PHE A O 1
ATOM 1470 N N . VAL A 1 193 ? -12.112 -0.194 37.253 1.00 90.19 193 VAL A N 1
ATOM 1471 C CA . VAL A 1 193 ? -10.874 -0.587 36.564 1.00 90.19 193 VAL A CA 1
ATOM 1472 C C . VAL A 1 193 ? -9.687 -0.572 37.527 1.00 90.19 193 VAL A C 1
ATOM 1474 O O . VAL A 1 193 ? -8.922 -1.531 37.552 1.00 90.19 193 VAL A O 1
ATOM 1477 N N . GLN A 1 194 ? -9.555 0.452 38.374 1.00 89.12 194 GLN A N 1
ATOM 1478 C CA . GLN A 1 194 ? -8.473 0.549 39.356 1.00 89.12 194 GLN A CA 1
ATOM 1479 C C . GLN A 1 194 ? -8.528 -0.579 40.393 1.00 89.12 194 GLN A C 1
ATOM 1481 O O . GLN A 1 194 ? -7.488 -1.115 40.772 1.00 89.12 194 GLN A O 1
ATOM 1486 N N . MET A 1 195 ? -9.725 -0.977 40.831 1.00 87.12 195 MET A N 1
ATOM 1487 C CA . MET A 1 195 ? -9.889 -2.122 41.733 1.00 87.12 195 MET A CA 1
ATOM 1488 C C . MET A 1 195 ? -9.516 -3.457 41.093 1.00 87.12 195 MET A C 1
ATOM 1490 O O . MET A 1 195 ? -9.083 -4.377 41.786 1.00 87.12 195 MET A O 1
ATOM 1494 N N . LEU A 1 196 ? -9.692 -3.563 39.778 1.00 90.12 196 LEU A N 1
ATOM 1495 C CA . LEU A 1 196 ? -9.367 -4.747 38.992 1.00 90.12 196 LEU A CA 1
ATOM 1496 C C . LEU A 1 196 ? -7.950 -4.701 38.397 1.00 90.12 196 LEU A C 1
ATOM 1498 O O . LEU A 1 196 ? -7.539 -5.646 37.723 1.00 90.12 196 LEU A O 1
ATOM 1502 N N . ALA A 1 197 ? -7.193 -3.634 38.657 1.00 89.75 197 ALA A N 1
ATOM 1503 C CA . ALA A 1 197 ? -5.831 -3.467 38.181 1.00 89.75 197 ALA A CA 1
ATOM 1504 C C . ALA A 1 197 ? -4.815 -4.109 39.137 1.00 89.75 197 ALA A C 1
ATOM 1506 O O . ALA A 1 197 ? -4.907 -4.021 40.365 1.00 89.75 197 ALA A O 1
ATOM 1507 N N . VAL A 1 198 ? -3.783 -4.725 38.560 1.00 88.12 198 VAL A N 1
ATOM 1508 C CA . VAL A 1 198 ? -2.642 -5.245 39.317 1.00 88.12 198 VAL A CA 1
ATOM 1509 C C . VAL A 1 198 ? -1.605 -4.139 39.455 1.00 88.12 198 VAL A C 1
ATOM 1511 O O . VAL A 1 198 ? -0.969 -3.746 38.480 1.00 88.12 198 VAL A O 1
ATOM 1514 N N . VAL A 1 199 ? -1.433 -3.634 40.677 1.00 87.25 199 VAL A N 1
ATOM 1515 C CA . VAL A 1 199 ? -0.461 -2.574 40.971 1.00 87.25 199 VAL A CA 1
ATOM 1516 C C . VAL A 1 199 ? 0.883 -3.186 41.398 1.00 87.25 199 VAL A C 1
ATOM 1518 O O . VAL A 1 199 ? 0.895 -4.058 42.280 1.00 87.25 199 VAL A O 1
ATOM 1521 N N . PRO A 1 200 ? 2.020 -2.720 40.839 1.00 84.06 200 PRO A N 1
ATOM 1522 C CA . PRO A 1 200 ? 3.352 -3.147 41.266 1.00 84.06 200 PRO A CA 1
ATOM 1523 C C . PRO A 1 200 ? 3.547 -2.989 42.782 1.00 84.06 200 PRO A C 1
ATOM 1525 O O . PRO A 1 200 ? 3.126 -1.999 43.378 1.00 84.06 200 PRO A O 1
ATOM 1528 N N . GLY A 1 201 ? 4.151 -3.987 43.432 1.00 82.75 201 GLY A N 1
ATOM 1529 C CA . GLY A 1 201 ? 4.378 -3.997 44.886 1.00 82.75 201 GLY A CA 1
ATOM 1530 C C . GLY A 1 201 ? 3.208 -4.513 45.739 1.00 82.75 201 GLY A C 1
ATOM 1531 O O . GLY A 1 201 ? 3.421 -4.880 46.891 1.00 82.75 201 GLY A O 1
ATOM 1532 N N . ARG A 1 202 ? 1.988 -4.636 45.189 1.00 89.19 202 ARG A N 1
ATOM 1533 C CA . ARG A 1 202 ? 0.819 -5.234 45.877 1.00 89.19 202 ARG A CA 1
ATOM 1534 C C . ARG A 1 202 ? 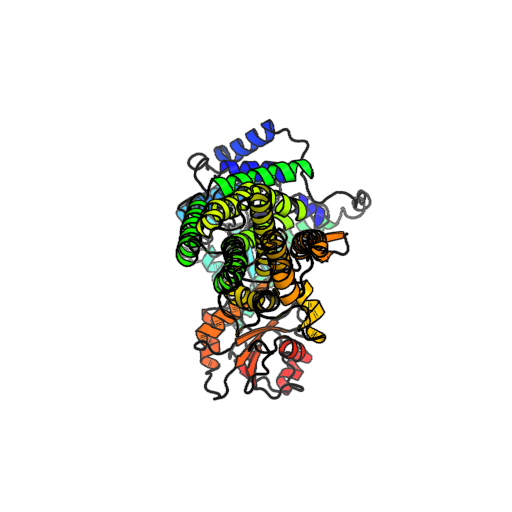0.148 -6.355 45.084 1.00 89.19 202 ARG A C 1
ATOM 1536 O O . ARG A 1 202 ? -1.009 -6.690 45.323 1.00 89.19 202 ARG A O 1
ATOM 1543 N N . GLU A 1 203 ? 0.888 -6.988 44.178 1.00 89.50 203 GLU A N 1
ATOM 1544 C CA . GLU A 1 203 ? 0.329 -7.942 43.214 1.00 89.50 203 GLU A CA 1
ATOM 1545 C C . GLU A 1 203 ? -0.451 -9.096 43.847 1.00 89.50 203 GLU A C 1
ATOM 1547 O O . GLU A 1 203 ? -1.511 -9.464 43.353 1.00 89.50 203 GLU A O 1
ATOM 1552 N N . LEU A 1 204 ? 0.056 -9.668 44.944 1.00 88.75 204 LEU A N 1
ATOM 1553 C CA . LEU A 1 204 ? -0.584 -10.795 45.631 1.00 88.75 204 LEU A CA 1
ATOM 1554 C C . LEU A 1 204 ? -1.966 -10.410 46.172 1.00 88.75 204 LEU A C 1
ATOM 1556 O O . LEU A 1 204 ? -2.927 -11.155 45.992 1.00 88.75 204 LEU A O 1
ATOM 1560 N N . ALA A 1 205 ? -2.071 -9.223 46.774 1.00 89.56 205 ALA A N 1
ATOM 1561 C CA . ALA A 1 205 ? -3.333 -8.692 47.273 1.00 89.56 205 ALA A CA 1
ATOM 1562 C C . ALA A 1 205 ? -4.285 -8.337 46.119 1.00 89.56 205 ALA A C 1
ATOM 1564 O O . ALA A 1 205 ? -5.454 -8.712 46.166 1.00 89.56 205 ALA A O 1
ATOM 1565 N N . CYS A 1 206 ? -3.785 -7.693 45.055 1.00 89.50 206 CYS A N 1
ATOM 1566 C CA . CYS A 1 206 ? -4.577 -7.362 43.865 1.00 89.50 206 CYS A CA 1
ATOM 1567 C C . CYS A 1 206 ? -5.135 -8.618 43.180 1.00 89.50 206 CYS A C 1
ATOM 1569 O O . CYS A 1 206 ? -6.331 -8.694 42.923 1.00 89.50 206 CYS A O 1
ATOM 1571 N N . ARG A 1 207 ? -4.306 -9.644 42.944 1.00 92.31 207 ARG A N 1
ATOM 1572 C CA . ARG A 1 207 ? -4.753 -10.912 42.340 1.00 92.31 207 ARG A CA 1
ATOM 1573 C C . ARG A 1 207 ? -5.747 -11.653 43.227 1.00 92.31 207 ARG A C 1
ATOM 1575 O O . ARG A 1 207 ? -6.707 -12.232 42.721 1.00 92.31 207 ARG A O 1
ATOM 1582 N N . HIS A 1 208 ? -5.562 -11.611 44.548 1.00 91.50 208 HIS A N 1
ATOM 1583 C CA . HIS A 1 208 ? -6.537 -12.166 45.484 1.00 91.50 208 HIS A CA 1
ATOM 1584 C C . HIS A 1 208 ? -7.879 -11.421 45.414 1.00 91.50 208 HIS A C 1
ATOM 1586 O O . HIS A 1 208 ? -8.932 -12.063 45.387 1.00 91.50 208 HIS A O 1
ATOM 1592 N N . ALA A 1 209 ? -7.856 -10.088 45.331 1.00 90.25 209 ALA A N 1
ATOM 1593 C CA . ALA A 1 209 ? -9.054 -9.272 45.149 1.00 90.25 209 ALA A CA 1
ATOM 1594 C C . ALA A 1 209 ? -9.758 -9.600 43.824 1.00 90.25 209 ALA A C 1
ATOM 1596 O O . ALA A 1 209 ? -10.930 -9.961 43.846 1.00 90.25 209 ALA A O 1
ATOM 1597 N N . ILE A 1 210 ? -9.031 -9.613 42.700 1.00 93.31 210 ILE A N 1
ATOM 1598 C CA . ILE A 1 210 ? -9.557 -9.990 41.376 1.00 93.31 210 ILE A CA 1
ATOM 1599 C C . ILE A 1 210 ? -10.215 -11.370 41.424 1.00 93.31 210 ILE A C 1
ATOM 1601 O O . ILE A 1 210 ? -11.350 -11.537 40.973 1.00 93.31 210 ILE A O 1
ATOM 1605 N N . LYS A 1 211 ? -9.528 -12.362 42.006 1.00 93.94 211 LYS A N 1
ATOM 1606 C CA . LYS A 1 211 ? -10.055 -13.722 42.155 1.00 93.94 211 LYS A CA 1
ATOM 1607 C C . LYS A 1 211 ? -11.353 -13.727 42.960 1.00 93.94 211 LYS A C 1
ATOM 1609 O O . LYS A 1 211 ? -12.339 -14.292 42.492 1.00 93.94 211 LYS A O 1
ATOM 1614 N N . THR A 1 212 ? -11.360 -13.057 44.111 1.00 93.38 212 THR A N 1
ATOM 1615 C CA . THR A 1 212 ? -12.531 -12.954 44.993 1.00 93.38 212 THR A CA 1
ATOM 1616 C C . THR A 1 212 ? -13.705 -12.294 44.272 1.00 93.38 212 THR A C 1
ATOM 1618 O O . THR A 1 212 ? -14.815 -12.822 44.303 1.00 93.38 212 THR A O 1
ATOM 1621 N N . THR A 1 213 ? -13.472 -11.187 43.563 1.00 93.75 213 THR A N 1
ATOM 1622 C CA . THR A 1 213 ? -14.499 -10.482 42.785 1.00 93.75 213 THR A CA 1
ATOM 1623 C C . THR A 1 213 ? -15.078 -11.377 41.690 1.00 93.75 213 THR A C 1
ATOM 1625 O O . THR A 1 213 ? -16.296 -11.503 41.595 1.00 93.75 213 THR A O 1
ATOM 1628 N N . CYS A 1 214 ? -14.232 -12.059 40.910 1.00 93.75 214 CYS A N 1
ATOM 1629 C CA . CYS A 1 214 ? -14.681 -12.951 39.836 1.00 93.75 214 CYS A CA 1
ATOM 1630 C C . CYS A 1 214 ? -15.465 -14.167 40.367 1.00 93.75 214 CYS A C 1
ATOM 1632 O O . CYS A 1 214 ? -16.480 -14.552 39.786 1.00 93.75 214 CYS A O 1
ATOM 1634 N N . ASP A 1 215 ? -15.014 -14.782 41.465 1.00 93.88 215 ASP A N 1
ATOM 1635 C CA . ASP A 1 215 ? -15.689 -15.933 42.087 1.00 93.88 215 ASP A CA 1
ATOM 1636 C C . ASP A 1 215 ? -17.039 -15.526 42.703 1.00 93.88 215 ASP A C 1
ATOM 1638 O O . ASP A 1 215 ? -18.052 -16.219 42.540 1.00 93.88 215 ASP A O 1
ATOM 1642 N N . THR A 1 216 ? -17.081 -14.354 43.341 1.00 93.25 216 THR A N 1
ATOM 1643 C CA . THR A 1 216 ? -18.318 -13.778 43.884 1.00 93.25 216 THR A CA 1
ATOM 1644 C C . THR A 1 216 ? -19.292 -13.422 42.764 1.00 93.25 216 THR A C 1
ATOM 1646 O O . THR A 1 216 ? -20.476 -13.728 42.866 1.00 93.25 216 THR A O 1
ATOM 1649 N N . PHE A 1 217 ? -18.824 -12.854 41.648 1.00 93.81 217 PHE A N 1
ATOM 1650 C CA . PHE A 1 217 ? -19.691 -12.578 40.502 1.00 93.81 217 PHE A CA 1
ATOM 1651 C C . PHE A 1 217 ? -20.280 -13.864 39.921 1.00 93.81 217 PHE A C 1
ATOM 1653 O O . PHE A 1 217 ? -21.490 -13.944 39.714 1.00 93.81 217 PHE A O 1
ATOM 1660 N N . ARG A 1 218 ? -19.461 -14.905 39.729 1.00 90.88 218 ARG A N 1
ATOM 1661 C CA . ARG A 1 218 ? -19.912 -16.199 39.193 1.00 90.88 218 ARG A CA 1
ATOM 1662 C C . ARG A 1 218 ? -21.001 -16.857 40.048 1.00 90.88 218 ARG A C 1
ATOM 1664 O O . ARG A 1 218 ? -21.889 -17.503 39.500 1.00 90.88 218 ARG A O 1
ATOM 1671 N N . SER A 1 219 ? -20.929 -16.707 41.370 1.00 91.62 219 SER A N 1
ATOM 1672 C CA . SER A 1 219 ? -21.921 -17.242 42.319 1.00 91.62 219 SER A CA 1
ATOM 1673 C C . SER A 1 219 ? -23.093 -16.288 42.596 1.00 91.62 219 SER A C 1
ATOM 1675 O O . SER A 1 219 ? -24.146 -16.721 43.077 1.00 91.62 219 SER A O 1
ATOM 1677 N N . SER A 1 220 ? -22.956 -15.004 42.254 1.00 90.75 220 SER A N 1
ATOM 1678 C CA . SER A 1 220 ? -24.023 -14.010 42.385 1.00 90.75 220 SER A CA 1
ATOM 1679 C C . SER A 1 220 ? -25.254 -14.367 41.546 1.00 90.75 220 SER A C 1
ATOM 1681 O O . SER A 1 220 ? -25.192 -15.164 40.607 1.00 90.75 220 SER A O 1
ATOM 1683 N N . GLU A 1 221 ? -26.394 -13.774 41.895 1.00 88.25 221 GLU A N 1
ATOM 1684 C CA . GLU A 1 221 ? -27.632 -13.902 41.118 1.00 88.25 221 GLU A CA 1
ATOM 1685 C C . GLU A 1 221 ? -27.432 -13.452 39.662 1.00 88.25 221 GLU A C 1
ATOM 1687 O O . GLU A 1 221 ? -27.808 -14.178 38.745 1.00 88.25 221 GLU A O 1
ATOM 1692 N N . TYR A 1 222 ? -26.723 -12.335 39.449 1.00 86.25 222 TYR A N 1
ATOM 1693 C CA . TYR A 1 222 ? -26.393 -11.817 38.118 1.00 86.25 222 TYR A CA 1
ATOM 1694 C C . TYR A 1 222 ? -25.597 -12.826 37.279 1.00 86.25 222 TYR A C 1
ATOM 1696 O O . TYR A 1 222 ? -25.931 -13.083 36.123 1.00 86.25 222 TYR A O 1
ATOM 1704 N N . GLY A 1 223 ? -24.556 -13.429 37.865 1.00 85.88 223 GLY A N 1
ATOM 1705 C CA . GLY A 1 223 ? -23.723 -14.417 37.178 1.00 85.88 223 GLY A CA 1
ATOM 1706 C C . GLY A 1 223 ? -24.492 -15.693 36.837 1.00 85.88 223 GLY A C 1
ATOM 1707 O O . GLY A 1 223 ? -24.406 -16.183 35.711 1.00 85.88 223 GLY A O 1
ATOM 1708 N N . ARG A 1 224 ? -25.299 -16.201 37.778 1.00 87.75 224 ARG A N 1
ATOM 1709 C CA . ARG A 1 224 ? -26.145 -17.386 37.560 1.00 87.75 224 ARG A CA 1
ATOM 1710 C C . ARG A 1 224 ? -27.211 -17.151 36.493 1.00 87.75 224 ARG A C 1
ATOM 1712 O O . ARG A 1 224 ? -27.437 -18.041 35.674 1.00 87.75 224 ARG A O 1
ATOM 1719 N N . GLN A 1 225 ? -27.820 -15.967 36.459 1.00 86.56 225 GLN A N 1
ATOM 1720 C CA . GLN A 1 225 ? -28.799 -15.608 35.436 1.00 86.56 225 GLN A CA 1
ATOM 1721 C C . GLN A 1 225 ? -28.177 -15.641 34.032 1.00 86.56 225 GLN A C 1
ATOM 1723 O O . GLN A 1 225 ? -28.720 -16.291 33.144 1.00 86.56 225 GLN A O 1
ATOM 1728 N N . ILE A 1 226 ? -27.001 -15.030 33.846 1.00 85.44 226 ILE A N 1
ATOM 1729 C CA . ILE A 1 226 ? -26.305 -15.003 32.548 1.00 85.44 226 ILE A CA 1
ATOM 1730 C C . ILE A 1 226 ? -25.915 -16.413 32.087 1.00 85.44 226 ILE A C 1
ATOM 1732 O O . ILE A 1 226 ? -26.063 -16.742 30.912 1.00 85.44 226 ILE A O 1
ATOM 1736 N N . VAL A 1 227 ? -25.430 -17.260 33.001 1.00 84.62 227 VAL A N 1
ATOM 1737 C CA . VAL A 1 227 ? -25.100 -18.659 32.681 1.00 84.62 227 VAL A CA 1
ATOM 1738 C C . VAL A 1 227 ? -26.354 -19.427 32.264 1.00 84.62 227 VAL A C 1
ATOM 1740 O O . VAL A 1 227 ? -26.333 -20.100 31.240 1.00 84.62 227 VAL A O 1
ATOM 1743 N N . THR A 1 228 ? -27.464 -19.255 32.983 1.00 82.69 228 THR A N 1
ATOM 1744 C CA . THR A 1 228 ? -28.743 -19.905 32.652 1.00 82.69 228 THR A CA 1
ATOM 1745 C C . THR A 1 228 ? -29.269 -19.446 31.284 1.00 82.69 228 THR A C 1
ATOM 1747 O O . THR A 1 228 ? -29.696 -20.261 30.464 1.00 82.69 228 THR A O 1
ATOM 1750 N N . GLU A 1 229 ? -29.183 -18.148 30.977 1.00 80.19 229 GLU A N 1
ATOM 1751 C CA . GLU A 1 229 ? -29.526 -17.596 29.657 1.00 80.19 229 GLU A CA 1
ATOM 1752 C C . GLU A 1 229 ? -28.610 -18.147 28.543 1.00 80.19 229 GLU A C 1
ATOM 1754 O O . GLU A 1 229 ? -29.063 -18.399 27.428 1.00 80.19 229 GLU A O 1
ATOM 1759 N N . ALA A 1 230 ? -27.330 -18.404 28.828 1.00 76.19 230 ALA A N 1
ATOM 1760 C CA . ALA A 1 230 ? -26.394 -18.989 27.865 1.00 76.19 230 ALA A CA 1
ATOM 1761 C C . ALA A 1 230 ? -26.575 -20.514 27.671 1.00 76.19 230 ALA A C 1
ATOM 1763 O O . ALA A 1 230 ? -26.329 -21.038 26.576 1.00 76.19 230 ALA A O 1
ATOM 1764 N N . GLU A 1 231 ? -26.999 -21.230 28.715 1.00 72.69 231 GLU A N 1
ATOM 1765 C CA . GLU A 1 231 ? -27.241 -22.679 28.716 1.00 72.69 231 GLU A CA 1
ATOM 1766 C C . GLU A 1 231 ? -28.592 -23.053 28.095 1.00 72.69 231 GLU A C 1
ATOM 1768 O O . GLU A 1 231 ? -28.671 -24.035 27.361 1.00 72.69 231 GLU A O 1
ATOM 1773 N N . THR A 1 232 ? -29.640 -22.246 28.287 1.00 65.75 232 THR A N 1
ATOM 1774 C CA . THR A 1 232 ? -30.943 -22.447 27.615 1.00 65.75 232 THR A CA 1
ATOM 1775 C C . THR A 1 232 ? -30.808 -22.419 26.088 1.00 65.75 232 THR A C 1
ATOM 1777 O O . THR A 1 232 ? -31.443 -23.202 25.385 1.00 65.75 232 THR A O 1
ATOM 1780 N N . VAL A 1 233 ? -29.875 -21.617 25.569 1.00 61.84 233 VAL A N 1
ATOM 1781 C CA . VAL A 1 233 ? -29.487 -21.573 24.149 1.00 61.84 233 VAL A CA 1
ATOM 1782 C C . VAL A 1 233 ? -28.785 -22.859 23.670 1.00 61.84 233 VAL A C 1
ATOM 1784 O O . VAL A 1 233 ? -28.797 -23.166 22.479 1.00 61.84 233 VAL A O 1
ATOM 1787 N N . HIS A 1 234 ? -28.180 -23.647 24.564 1.00 52.84 234 HIS A N 1
ATOM 1788 C CA . HIS A 1 234 ? -27.540 -24.920 24.210 1.00 52.84 234 HIS A CA 1
ATOM 1789 C C . HIS A 1 234 ? -28.530 -26.089 24.041 1.00 52.84 234 HIS A C 1
ATOM 1791 O O . HIS A 1 234 ? -28.118 -27.119 23.519 1.00 52.84 234 HIS A O 1
ATOM 1797 N N . GLY A 1 235 ? -29.805 -25.957 24.431 1.00 46.53 235 GLY A N 1
ATOM 1798 C CA . GLY A 1 235 ? -30.796 -27.045 24.377 1.00 46.53 235 GLY A CA 1
ATOM 1799 C C . GLY A 1 235 ? -31.411 -27.333 22.995 1.00 46.53 235 GLY A C 1
ATOM 1800 O O . GLY A 1 235 ? -31.838 -28.455 22.743 1.00 46.53 235 GLY A O 1
ATOM 1801 N N . GLU A 1 236 ? -31.409 -26.380 22.054 1.00 48.59 236 GLU A N 1
ATOM 1802 C CA . GLU A 1 236 ? -31.994 -26.534 20.697 1.00 48.59 236 GLU A CA 1
ATOM 1803 C C . GLU A 1 236 ? -31.037 -27.212 19.676 1.00 48.59 236 GLU A C 1
ATOM 1805 O O . GLU A 1 236 ? -31.069 -26.962 18.468 1.00 48.59 236 GLU A O 1
ATOM 1810 N N . PHE A 1 237 ? -30.121 -28.049 20.167 1.00 48.84 237 PHE A N 1
ATOM 1811 C CA . PHE A 1 237 ? -28.826 -28.348 19.542 1.00 48.84 237 PHE A CA 1
ATOM 1812 C C . PHE A 1 237 ? -28.829 -29.315 18.341 1.00 48.84 237 PHE A C 1
ATOM 1814 O O . PHE A 1 237 ? -27.983 -29.167 17.458 1.00 48.84 237 PHE A O 1
ATOM 1821 N N . GLU A 1 238 ? -29.739 -30.285 18.233 1.00 43.91 238 GLU A N 1
ATOM 1822 C CA . GLU A 1 238 ? -29.500 -31.422 17.317 1.00 43.91 238 GLU A CA 1
ATOM 1823 C C . GLU A 1 238 ? -30.081 -31.311 15.896 1.00 43.91 238 GLU A C 1
ATOM 1825 O O . GLU A 1 238 ? -29.641 -32.029 14.995 1.00 43.91 238 GLU A O 1
ATOM 1830 N N . SER A 1 239 ? -31.025 -30.408 15.623 1.00 42.09 239 SER A N 1
ATOM 1831 C CA . SER A 1 239 ? -31.751 -30.419 14.338 1.00 42.09 239 SER A CA 1
ATOM 1832 C C . SER A 1 239 ? -31.147 -29.524 13.244 1.00 42.09 239 SER A C 1
ATOM 1834 O O . SER A 1 239 ? -31.402 -29.741 12.059 1.00 42.09 239 SER A O 1
ATOM 1836 N N . SER A 1 240 ? -30.307 -28.542 13.595 1.00 41.84 240 SER A N 1
ATOM 1837 C CA . SER A 1 240 ? -29.879 -27.481 12.661 1.00 41.84 240 SER A CA 1
ATOM 1838 C C . SER A 1 240 ? -28.486 -27.666 12.036 1.00 41.84 240 SER A C 1
ATOM 1840 O O . SER A 1 240 ? -28.220 -27.108 10.970 1.00 41.84 240 SER A O 1
ATOM 1842 N N . LEU A 1 241 ? -27.616 -28.509 12.607 1.00 44.94 241 LEU A N 1
ATOM 1843 C CA . LEU A 1 241 ? -26.278 -28.799 12.056 1.00 44.94 241 LEU A CA 1
ATOM 1844 C C . LEU A 1 241 ? -26.297 -29.740 10.835 1.00 44.94 241 LEU A C 1
ATOM 1846 O O . LEU A 1 241 ? -25.330 -29.778 10.077 1.00 44.94 241 LEU A O 1
ATOM 1850 N N . LYS A 1 242 ? -27.411 -30.441 10.576 1.00 42.44 242 LYS A N 1
ATOM 1851 C CA . LYS A 1 242 ? -27.600 -31.243 9.350 1.00 42.44 242 LYS A CA 1
ATOM 1852 C C . LYS A 1 242 ? -27.962 -30.401 8.117 1.00 42.44 242 LYS A C 1
ATOM 1854 O O . LYS A 1 242 ? -27.921 -30.914 7.002 1.00 42.44 242 LYS A O 1
ATOM 1859 N N . TYR A 1 243 ? -28.271 -29.108 8.274 1.00 38.94 243 TYR A N 1
ATOM 1860 C CA . TYR A 1 243 ? -28.828 -28.280 7.198 1.00 38.94 243 TYR A CA 1
ATOM 1861 C C . TYR A 1 243 ? -27.930 -27.091 6.819 1.00 38.94 243 TYR A C 1
ATOM 1863 O O . TYR A 1 243 ? -28.296 -25.938 7.020 1.00 38.94 243 TYR A O 1
ATOM 1871 N N . ARG A 1 244 ? -26.758 -27.394 6.235 1.00 41.81 244 ARG A N 1
ATOM 1872 C CA . ARG A 1 244 ? -25.973 -26.598 5.249 1.00 41.81 244 ARG A CA 1
ATOM 1873 C C . ARG A 1 244 ? -24.462 -26.706 5.478 1.00 41.81 244 ARG A C 1
ATOM 1875 O O . ARG A 1 244 ? -23.785 -25.726 5.764 1.00 41.81 244 ARG A O 1
ATOM 1882 N N . SER A 1 245 ? -23.918 -27.880 5.178 1.00 39.56 245 SER A N 1
ATOM 1883 C CA . SER A 1 245 ? -22.641 -27.964 4.465 1.00 39.56 245 SER A CA 1
ATOM 1884 C C . SER A 1 245 ? -22.959 -28.196 2.986 1.00 39.56 245 SER A C 1
ATOM 1886 O O . SER A 1 245 ? -23.046 -29.325 2.520 1.00 39.56 245 SER A O 1
ATOM 1888 N N . LYS A 1 246 ? -23.278 -27.125 2.251 1.00 38.28 246 LYS A N 1
ATOM 1889 C CA . LYS A 1 246 ? -23.393 -27.160 0.782 1.00 38.28 246 LYS A CA 1
ATOM 1890 C C . LYS A 1 246 ? -22.847 -25.859 0.206 1.00 38.28 246 LYS A C 1
ATOM 1892 O O . LYS A 1 246 ? -23.602 -24.938 -0.097 1.00 38.28 246 LYS A O 1
ATOM 1897 N N . ASN A 1 247 ? -21.519 -25.771 0.171 1.00 39.22 247 ASN A N 1
ATOM 1898 C CA . ASN A 1 247 ? -20.713 -25.406 -1.003 1.00 39.22 247 ASN A CA 1
ATOM 1899 C C . ASN A 1 247 ? -19.368 -24.807 -0.556 1.00 39.22 247 ASN A C 1
ATOM 1901 O O . ASN A 1 247 ? -19.283 -23.588 -0.409 1.00 39.22 247 ASN A O 1
ATOM 1905 N N . PRO A 1 248 ? -18.309 -25.626 -0.422 1.00 45.31 248 PRO A N 1
ATOM 1906 C CA . PRO A 1 248 ? -16.930 -25.133 -0.306 1.00 45.31 248 PRO A CA 1
ATOM 1907 C C . PRO A 1 248 ? -16.474 -24.291 -1.521 1.00 45.31 248 PRO A C 1
ATOM 1909 O O . PRO A 1 248 ? -15.466 -23.606 -1.449 1.00 45.31 248 PRO A O 1
ATOM 1912 N N . ASN A 1 249 ? -17.256 -24.261 -2.610 1.00 44.12 249 ASN A N 1
ATOM 1913 C CA . ASN A 1 249 ? -16.943 -23.550 -3.858 1.00 44.12 249 ASN A CA 1
ATOM 1914 C C . ASN A 1 249 ? -17.418 -22.082 -3.920 1.00 44.12 249 ASN A C 1
ATOM 1916 O O . ASN A 1 249 ? -17.431 -21.491 -5.002 1.00 44.12 249 ASN A O 1
ATOM 1920 N N . ARG A 1 250 ? -17.880 -21.469 -2.821 1.00 54.94 250 ARG A N 1
ATOM 1921 C CA . ARG A 1 250 ? -18.224 -20.036 -2.848 1.00 54.94 250 ARG A CA 1
ATOM 1922 C C . ARG A 1 250 ? -16.994 -19.202 -2.516 1.00 54.94 250 ARG A C 1
ATOM 1924 O O . ARG A 1 250 ? -16.520 -19.221 -1.390 1.00 54.94 250 ARG A O 1
ATOM 1931 N N . SER A 1 251 ? -16.530 -18.456 -3.518 1.00 61.47 251 SER A N 1
ATOM 1932 C CA . SER A 1 251 ? -15.478 -17.449 -3.381 1.00 61.47 251 SER A CA 1
ATOM 1933 C C . SER A 1 251 ? -15.721 -16.549 -2.155 1.00 61.47 251 SER A C 1
ATOM 1935 O O . SER A 1 251 ? -16.869 -16.136 -1.949 1.00 61.47 251 SER A O 1
ATOM 1937 N N . PRO A 1 252 ? -14.679 -16.217 -1.365 1.00 67.12 252 PRO A N 1
ATOM 1938 C CA . PRO A 1 252 ? -14.812 -15.334 -0.202 1.00 67.12 252 PRO A CA 1
ATOM 1939 C C . PRO A 1 252 ? -15.225 -13.904 -0.591 1.00 67.12 252 PRO A C 1
ATOM 1941 O O . PRO A 1 252 ? -15.715 -13.149 0.247 1.00 67.12 252 PRO A O 1
ATOM 1944 N N . TYR A 1 253 ? -15.074 -13.538 -1.868 1.00 77.31 253 TYR A N 1
ATOM 1945 C CA . TYR A 1 253 ? -15.374 -12.207 -2.380 1.00 77.31 253 TYR A CA 1
ATOM 1946 C C . TYR A 1 253 ? -16.858 -12.032 -2.723 1.00 77.31 253 TYR A C 1
ATOM 1948 O O . TYR A 1 253 ? -17.468 -12.841 -3.430 1.00 77.31 253 TYR A O 1
ATOM 1956 N N . LYS A 1 254 ? -17.442 -10.918 -2.263 1.00 80.12 254 LYS A N 1
ATOM 1957 C CA . LYS A 1 254 ? -18.845 -10.563 -2.545 1.00 80.12 254 LYS A CA 1
ATOM 1958 C C . LYS A 1 254 ? -19.043 -10.018 -3.966 1.00 80.12 254 LYS A C 1
ATOM 1960 O O . LYS A 1 254 ? -20.074 -10.307 -4.583 1.00 80.12 254 LYS A O 1
ATOM 1965 N N . ALA A 1 255 ? -18.066 -9.265 -4.475 1.00 84.12 255 ALA A N 1
ATOM 1966 C CA . ALA A 1 255 ? -18.034 -8.722 -5.832 1.00 84.12 255 ALA A CA 1
ATOM 1967 C C . ALA A 1 255 ? -17.395 -9.703 -6.830 1.00 84.12 255 ALA A C 1
ATOM 1969 O O . ALA A 1 255 ? -16.494 -10.468 -6.479 1.00 84.12 255 ALA A O 1
ATOM 1970 N N . SER A 1 256 ? -17.838 -9.664 -8.087 1.00 87.69 256 SER A N 1
ATOM 1971 C CA . SER A 1 256 ? -17.217 -10.434 -9.177 1.00 87.69 256 SER A CA 1
ATOM 1972 C C . SER A 1 256 ? -15.809 -9.926 -9.513 1.00 87.69 256 SER A C 1
ATOM 1974 O O . SER A 1 256 ? -15.481 -8.777 -9.227 1.00 87.69 256 SER A O 1
ATOM 1976 N N . TRP A 1 257 ? -14.981 -10.748 -10.170 1.00 88.31 257 TRP A N 1
ATOM 1977 C CA . TRP A 1 257 ? -13.622 -10.349 -10.573 1.00 88.31 257 TRP A CA 1
ATOM 1978 C C . TRP A 1 257 ? -13.618 -9.061 -11.417 1.00 88.31 257 TRP A C 1
ATOM 1980 O O . TRP A 1 257 ? -12.830 -8.160 -11.161 1.00 88.31 257 TRP A O 1
ATOM 1990 N N . CYS A 1 258 ? -14.560 -8.918 -12.358 1.00 90.75 258 CYS A N 1
ATOM 1991 C CA . CYS A 1 258 ? -14.671 -7.724 -13.204 1.00 90.75 258 CYS A CA 1
ATOM 1992 C C . CYS A 1 258 ? -15.107 -6.475 -12.413 1.00 90.75 258 CYS A C 1
ATOM 1994 O O . CYS A 1 258 ? -14.588 -5.380 -12.632 1.00 90.75 258 CYS A O 1
ATOM 1996 N N . GLU A 1 259 ? -16.022 -6.622 -11.447 1.00 90.44 259 GLU A N 1
ATOM 1997 C CA . GLU A 1 259 ? -16.385 -5.516 -10.552 1.00 90.44 259 GLU A CA 1
ATOM 1998 C C . GLU A 1 259 ? -15.209 -5.096 -9.664 1.00 90.44 259 GLU A C 1
ATOM 2000 O O . GLU A 1 259 ? -14.983 -3.895 -9.510 1.00 90.44 259 GLU A O 1
ATOM 2005 N N . GLN A 1 260 ? -14.453 -6.061 -9.123 1.00 93.00 260 GLN A N 1
ATOM 2006 C CA . GLN A 1 260 ? -13.230 -5.795 -8.361 1.00 93.00 260 GLN A CA 1
ATOM 2007 C C . GLN A 1 260 ? -12.220 -5.046 -9.234 1.00 93.00 260 GLN A C 1
ATOM 2009 O O . GLN A 1 260 ? -11.761 -3.977 -8.844 1.00 93.00 260 GLN A O 1
ATOM 2014 N N . PHE A 1 261 ? -11.944 -5.548 -10.440 1.00 94.38 261 PHE A N 1
ATOM 2015 C CA . PHE A 1 261 ? -11.016 -4.935 -11.387 1.00 94.38 261 PHE A CA 1
ATOM 2016 C C . PHE A 1 261 ? -11.406 -3.496 -11.719 1.00 94.38 261 PHE A C 1
ATOM 2018 O O . PHE A 1 261 ? -10.602 -2.581 -11.571 1.00 94.38 261 PHE A O 1
ATOM 2025 N N . ARG A 1 262 ? -12.669 -3.252 -12.085 1.00 95.06 262 ARG A N 1
ATOM 2026 C CA . ARG A 1 262 ? -13.146 -1.900 -12.403 1.00 95.06 262 ARG A CA 1
ATOM 2027 C C . ARG A 1 262 ? -13.050 -0.957 -11.201 1.00 95.06 262 ARG A C 1
ATOM 2029 O O . ARG A 1 262 ? -12.679 0.201 -11.372 1.00 95.06 262 ARG A O 1
ATOM 2036 N N . ALA A 1 263 ? -13.398 -1.428 -10.002 1.00 94.62 263 ALA A N 1
ATOM 2037 C CA . ALA A 1 263 ? -13.375 -0.614 -8.788 1.00 94.62 263 ALA A CA 1
ATOM 2038 C C . ALA A 1 263 ? -11.948 -0.279 -8.339 1.00 94.62 263 ALA A C 1
ATOM 2040 O O . ALA A 1 263 ? -11.661 0.872 -8.012 1.00 94.62 263 ALA A O 1
ATOM 2041 N N . VAL A 1 264 ? -11.058 -1.273 -8.338 1.00 95.31 264 VAL A N 1
ATOM 2042 C CA . VAL A 1 264 ? -9.664 -1.106 -7.925 1.00 95.31 264 VAL A CA 1
ATOM 2043 C C . VAL A 1 264 ? -8.896 -0.294 -8.963 1.00 95.31 264 VAL A C 1
ATOM 2045 O O . VAL A 1 264 ? -8.184 0.621 -8.570 1.00 95.31 264 VAL A O 1
ATOM 2048 N N . LEU A 1 265 ? -9.105 -0.523 -10.265 1.00 96.06 265 LEU A N 1
ATOM 2049 C CA . LEU A 1 265 ? -8.513 0.302 -11.324 1.00 96.06 265 LEU A CA 1
ATOM 2050 C C . LEU A 1 265 ? -8.951 1.761 -11.207 1.00 96.06 265 LEU A C 1
ATOM 2052 O O . LEU A 1 265 ? -8.105 2.648 -11.220 1.00 96.06 265 LEU A O 1
ATOM 2056 N N . TRP A 1 266 ? -10.254 2.009 -11.031 1.00 96.25 266 TRP A N 1
ATOM 2057 C CA . TRP A 1 266 ? -10.780 3.357 -10.814 1.00 96.25 266 TRP A CA 1
ATOM 2058 C C . TRP A 1 266 ? -10.112 4.044 -9.618 1.00 96.25 266 TRP A C 1
ATOM 2060 O O . TRP A 1 266 ? -9.637 5.171 -9.737 1.00 96.25 266 TRP A O 1
ATOM 2070 N N . ARG A 1 267 ? -10.038 3.354 -8.474 1.00 95.56 267 ARG A N 1
ATOM 2071 C CA . ARG A 1 267 ? -9.415 3.879 -7.254 1.00 95.56 267 ARG A CA 1
ATOM 2072 C C . ARG A 1 267 ? -7.924 4.162 -7.448 1.00 95.56 267 ARG A C 1
ATOM 2074 O O . ARG A 1 267 ? -7.465 5.237 -7.075 1.00 95.56 267 ARG A O 1
ATOM 2081 N N . SER A 1 268 ? -7.182 3.216 -8.024 1.00 93.38 268 SER A N 1
ATOM 2082 C CA . SER A 1 268 ? -5.744 3.354 -8.274 1.00 93.38 268 SER A CA 1
ATOM 2083 C C . SER A 1 268 ? -5.460 4.511 -9.228 1.00 93.38 268 SER A C 1
ATOM 2085 O O . SER A 1 268 ? -4.595 5.334 -8.946 1.00 93.38 268 SER A O 1
ATOM 2087 N N . TRP A 1 269 ? -6.242 4.634 -10.303 1.00 94.06 269 TRP A N 1
ATOM 2088 C CA . TRP A 1 269 ? -6.149 5.739 -11.258 1.00 94.06 269 TRP A CA 1
ATOM 2089 C C . TRP A 1 269 ? -6.388 7.094 -10.590 1.00 94.06 269 TRP A C 1
ATOM 2091 O O . TRP A 1 269 ? -5.623 8.040 -10.777 1.00 94.06 269 TRP A O 1
ATOM 2101 N N . LEU A 1 270 ? -7.426 7.180 -9.755 1.00 92.62 270 LEU A N 1
ATOM 2102 C CA . LEU A 1 270 ? -7.740 8.397 -9.018 1.00 92.62 270 LEU A CA 1
ATOM 2103 C C . LEU A 1 270 ? -6.620 8.778 -8.043 1.00 92.62 270 LEU A C 1
ATOM 2105 O O . LEU A 1 270 ? -6.269 9.951 -7.960 1.00 92.62 270 LEU A O 1
ATOM 2109 N N . SER A 1 271 ? -6.042 7.796 -7.344 1.00 89.25 271 SER A N 1
ATOM 2110 C CA . SER A 1 271 ? -4.927 8.025 -6.421 1.00 89.25 271 SER A CA 1
ATOM 2111 C C . SER A 1 271 ? -3.711 8.606 -7.140 1.00 89.25 271 SER A C 1
ATOM 2113 O O . SER A 1 271 ? -3.128 9.567 -6.650 1.00 89.25 271 SER A O 1
ATOM 2115 N N . VAL A 1 272 ? -3.376 8.082 -8.325 1.00 89.00 272 VAL A N 1
ATOM 2116 C CA . VAL A 1 272 ? -2.268 8.591 -9.150 1.00 89.00 272 VAL A CA 1
ATOM 2117 C C . VAL A 1 272 ? -2.527 10.037 -9.585 1.00 89.00 272 VAL A C 1
ATOM 2119 O O . VAL A 1 272 ? -1.663 10.895 -9.428 1.00 89.00 272 VAL A O 1
ATOM 2122 N N . ILE A 1 273 ? -3.730 10.343 -10.081 1.00 89.94 273 ILE A N 1
ATOM 2123 C CA . ILE A 1 273 ? -4.079 11.704 -10.529 1.00 89.94 273 ILE A CA 1
ATOM 2124 C C . ILE A 1 273 ? -4.074 12.709 -9.372 1.00 89.94 273 ILE A C 1
ATOM 2126 O O . ILE A 1 273 ? -3.662 13.858 -9.545 1.00 89.94 273 ILE A O 1
ATOM 2130 N N . LYS A 1 274 ? -4.545 12.297 -8.192 1.00 89.25 274 LYS A N 1
ATOM 2131 C CA . LYS A 1 274 ? -4.677 13.168 -7.018 1.00 89.25 274 LYS A CA 1
ATOM 2132 C C . LYS A 1 274 ? -3.382 13.365 -6.234 1.00 89.25 274 LYS A C 1
ATOM 2134 O O . LYS A 1 274 ? -3.380 14.139 -5.279 1.00 89.25 274 LYS A O 1
ATOM 2139 N N . GLU A 1 275 ? -2.278 12.760 -6.666 1.00 84.31 275 GLU A N 1
ATOM 2140 C CA . GLU A 1 275 ? -0.947 12.956 -6.087 1.00 84.31 275 GLU A CA 1
ATOM 2141 C C . GLU A 1 275 ? 0.031 13.638 -7.074 1.00 84.31 275 GLU A C 1
ATOM 2143 O O . GLU A 1 275 ? 1.084 13.096 -7.422 1.00 84.31 275 GLU A O 1
ATOM 2148 N N . PRO A 1 276 ? -0.261 14.871 -7.543 1.00 84.50 276 PRO A N 1
ATOM 2149 C CA . PRO A 1 276 ? 0.521 15.512 -8.601 1.00 84.50 276 PRO A CA 1
ATOM 2150 C C . PRO A 1 276 ? 1.932 15.916 -8.158 1.00 84.50 276 PRO A C 1
ATOM 2152 O O . PRO A 1 276 ? 2.797 16.111 -9.007 1.00 84.50 276 PRO A O 1
ATOM 2155 N N . ILE A 1 277 ? 2.182 16.076 -6.853 1.00 86.06 277 ILE A N 1
ATOM 2156 C CA . ILE A 1 277 ? 3.493 16.494 -6.329 1.00 86.06 277 ILE A CA 1
ATOM 2157 C C . ILE A 1 277 ? 4.550 15.438 -6.655 1.00 86.06 277 ILE A C 1
ATOM 2159 O O . ILE A 1 277 ? 5.600 15.782 -7.195 1.00 86.06 277 ILE A O 1
ATOM 2163 N N . LEU A 1 278 ? 4.252 14.161 -6.398 1.00 82.00 278 LEU A N 1
ATOM 2164 C CA . LEU A 1 278 ? 5.174 13.063 -6.676 1.00 82.00 278 LEU A CA 1
ATOM 2165 C C . LEU A 1 278 ? 5.510 12.997 -8.172 1.00 82.00 278 LEU A C 1
ATOM 2167 O O . LEU A 1 278 ? 6.677 12.898 -8.548 1.00 82.00 278 LEU A O 1
ATOM 2171 N N . ILE A 1 279 ? 4.496 13.132 -9.031 1.00 86.94 279 ILE A N 1
ATOM 2172 C CA . ILE A 1 279 ? 4.664 13.122 -10.490 1.00 86.94 279 ILE A CA 1
ATOM 2173 C C . ILE A 1 279 ? 5.516 14.313 -10.951 1.00 86.94 279 ILE A C 1
ATOM 2175 O O . ILE A 1 279 ? 6.457 14.130 -11.722 1.00 86.94 279 ILE A O 1
ATOM 2179 N N . LYS A 1 280 ? 5.235 15.524 -10.449 1.00 90.06 280 LYS A N 1
ATOM 2180 C CA . LYS A 1 280 ? 5.992 16.744 -10.781 1.00 90.06 280 LYS A CA 1
ATOM 2181 C C . LYS A 1 280 ? 7.462 16.632 -10.388 1.00 90.06 280 LYS A C 1
ATOM 2183 O O . LYS A 1 280 ? 8.323 16.963 -11.198 1.00 90.06 280 LYS A O 1
ATOM 2188 N N . VAL A 1 281 ? 7.751 16.143 -9.180 1.00 89.44 281 VAL A N 1
ATOM 2189 C CA . VAL A 1 281 ? 9.131 15.944 -8.707 1.00 89.44 281 VAL A CA 1
ATOM 2190 C C . VAL A 1 281 ? 9.856 14.924 -9.581 1.00 89.44 281 VAL A C 1
ATOM 2192 O O . VAL A 1 281 ? 10.977 15.187 -10.008 1.00 89.44 281 VAL A O 1
ATOM 2195 N N . ARG A 1 282 ? 9.210 13.801 -9.922 1.00 88.81 282 ARG A N 1
ATOM 2196 C CA . ARG A 1 282 ? 9.808 12.789 -10.807 1.00 88.81 282 ARG A CA 1
ATOM 2197 C C . ARG A 1 282 ? 10.089 13.337 -12.204 1.00 88.81 282 ARG A C 1
ATOM 2199 O O . ARG A 1 282 ? 11.155 13.061 -12.749 1.00 88.81 282 ARG A O 1
ATOM 2206 N N . LEU A 1 283 ? 9.172 14.114 -12.778 1.00 91.94 283 LEU A N 1
ATOM 2207 C CA . LEU A 1 283 ? 9.361 14.722 -14.096 1.00 91.94 283 LEU A CA 1
ATOM 2208 C C . LEU A 1 283 ? 10.512 15.734 -14.080 1.00 91.94 283 LEU A C 1
ATOM 2210 O O . LEU A 1 283 ? 11.399 15.650 -14.926 1.00 91.94 283 LEU A O 1
ATOM 2214 N N . LEU A 1 284 ? 10.552 16.623 -13.082 1.00 94.06 284 LEU A N 1
ATOM 2215 C CA . LEU A 1 284 ? 11.645 17.582 -12.906 1.00 94.06 284 LEU A CA 1
ATOM 2216 C C . LEU A 1 284 ? 12.996 16.872 -12.743 1.00 94.06 284 LEU A C 1
ATOM 2218 O O . LEU A 1 284 ? 13.955 17.215 -13.428 1.00 94.06 284 LEU A O 1
ATOM 2222 N N . GLN A 1 285 ? 13.062 15.857 -11.879 1.00 92.50 285 GLN A N 1
ATOM 2223 C CA . GLN A 1 285 ? 14.269 15.061 -11.662 1.00 92.50 285 GLN A CA 1
ATOM 2224 C C . GLN A 1 285 ? 14.741 14.383 -12.956 1.00 92.50 285 GLN A C 1
ATOM 2226 O O . GLN A 1 285 ? 15.932 14.406 -13.252 1.00 92.50 285 GLN A O 1
ATOM 2231 N N . THR A 1 286 ? 13.816 13.817 -13.739 1.00 94.25 286 THR A N 1
ATOM 2232 C CA . THR A 1 286 ? 14.130 13.161 -15.020 1.00 94.25 286 THR A CA 1
ATOM 2233 C C . THR A 1 286 ? 14.765 14.150 -15.989 1.00 94.25 286 THR A C 1
ATOM 2235 O O . THR A 1 286 ? 15.840 13.867 -16.504 1.00 94.25 286 THR A O 1
ATOM 2238 N N . VAL A 1 287 ? 14.144 15.321 -16.176 1.00 96.69 287 VAL A N 1
ATOM 2239 C CA . VAL A 1 287 ? 14.646 16.377 -17.070 1.00 96.69 287 VAL A CA 1
ATOM 2240 C C . VAL A 1 287 ? 16.030 16.854 -16.627 1.00 96.69 287 VAL A C 1
ATOM 2242 O O . VAL A 1 287 ? 16.942 16.934 -17.448 1.00 96.69 287 VAL A O 1
ATOM 2245 N N . MET A 1 288 ? 16.214 17.115 -15.330 1.00 96.50 288 MET A N 1
ATOM 2246 C CA . MET A 1 288 ? 17.498 17.555 -14.773 1.00 96.50 288 MET A CA 1
ATOM 2247 C C . MET A 1 288 ? 18.613 16.529 -15.005 1.00 96.50 288 MET A C 1
ATOM 2249 O O . MET A 1 288 ? 19.694 16.896 -15.461 1.00 96.50 288 MET A O 1
ATOM 2253 N N . ILE A 1 289 ? 18.355 15.245 -14.732 1.00 94.81 289 ILE A N 1
ATOM 2254 C CA . ILE A 1 289 ? 19.346 14.176 -14.915 1.00 94.81 289 ILE A CA 1
ATOM 2255 C C . ILE A 1 289 ? 19.634 13.947 -16.404 1.00 94.81 289 ILE A C 1
ATOM 2257 O O . ILE A 1 289 ? 20.800 13.834 -16.778 1.00 94.81 289 ILE A O 1
ATOM 2261 N N . SER A 1 290 ? 18.612 13.925 -17.268 1.00 96.50 290 SER A N 1
ATOM 2262 C CA . SER A 1 290 ? 18.817 13.755 -18.714 1.00 96.50 290 SER A CA 1
ATOM 2263 C C . SER A 1 290 ? 19.614 14.903 -19.326 1.00 96.50 290 SER A C 1
ATOM 2265 O O . SER A 1 290 ? 20.469 14.659 -20.172 1.00 96.50 290 SER A O 1
ATOM 2267 N N . LEU A 1 291 ? 19.377 16.144 -18.880 1.00 97.50 291 LEU A N 1
ATOM 2268 C CA . LEU A 1 291 ? 20.143 17.306 -19.331 1.00 97.50 291 LEU A CA 1
ATOM 2269 C C . LEU A 1 291 ? 21.586 17.240 -18.842 1.00 97.50 291 LEU A C 1
ATOM 2271 O O . LEU A 1 291 ? 22.493 17.485 -19.629 1.00 97.50 291 LEU A O 1
ATOM 2275 N N . LEU A 1 292 ? 21.810 16.876 -17.575 1.00 97.00 292 LEU A N 1
ATOM 2276 C CA . LEU A 1 292 ? 23.157 16.726 -17.030 1.00 97.00 292 LEU A CA 1
ATOM 2277 C C . LEU A 1 292 ? 23.971 15.722 -17.856 1.00 97.00 292 LEU A C 1
ATOM 2279 O O . LEU A 1 292 ? 25.052 16.058 -18.328 1.00 97.00 292 LEU A O 1
ATOM 2283 N N . ILE A 1 293 ? 23.419 14.529 -18.094 1.00 96.56 293 ILE A N 1
ATOM 2284 C CA . ILE A 1 293 ? 24.082 13.489 -18.892 1.00 96.56 293 ILE A CA 1
ATOM 2285 C C . ILE A 1 293 ? 24.272 13.955 -20.342 1.00 96.56 293 ILE A C 1
ATOM 2287 O O . ILE A 1 293 ? 25.360 13.808 -20.896 1.00 96.56 293 ILE A O 1
ATOM 2291 N N . GLY A 1 294 ? 23.242 14.556 -20.945 1.00 96.50 294 GLY A N 1
ATOM 2292 C CA . GLY A 1 294 ? 23.297 15.054 -22.318 1.00 96.50 294 GLY A CA 1
ATOM 2293 C C . GLY A 1 294 ? 24.350 16.145 -22.523 1.00 96.50 294 GLY A C 1
ATOM 2294 O O . GLY A 1 294 ? 24.978 16.182 -23.574 1.00 96.50 294 GLY A O 1
ATOM 2295 N N . VAL A 1 295 ? 24.578 17.009 -21.526 1.00 97.12 295 VAL A N 1
ATOM 2296 C CA . VAL A 1 295 ? 25.640 18.029 -21.554 1.00 97.12 295 VAL A CA 1
ATOM 2297 C C . VAL A 1 295 ? 27.018 17.399 -21.349 1.00 97.12 295 VAL A C 1
ATOM 2299 O O . VAL A 1 295 ? 27.952 17.752 -22.062 1.00 97.12 295 VAL A O 1
ATOM 2302 N N . THR A 1 296 ? 27.165 16.462 -20.407 1.00 96.44 296 THR A N 1
ATOM 2303 C CA . THR A 1 296 ? 28.454 15.797 -20.142 1.00 96.44 296 THR A CA 1
ATOM 2304 C C . THR A 1 296 ? 28.962 15.019 -21.354 1.00 96.44 296 THR A C 1
ATOM 2306 O O . THR A 1 296 ? 30.152 15.063 -21.652 1.00 96.44 296 THR A O 1
ATOM 2309 N N . TYR A 1 297 ? 28.065 14.340 -22.067 1.00 95.94 297 TYR A N 1
ATOM 2310 C CA . TYR A 1 297 ? 28.390 13.524 -23.237 1.00 95.94 297 TYR A CA 1
ATOM 2311 C C . TYR A 1 297 ? 28.010 14.206 -24.557 1.00 95.94 297 TYR A C 1
ATOM 2313 O O . TYR A 1 297 ? 27.794 13.528 -25.556 1.00 95.94 297 TYR A O 1
ATOM 2321 N N . PHE A 1 298 ? 27.925 15.535 -24.587 1.00 97.06 298 PHE A N 1
ATOM 2322 C CA . PHE A 1 298 ? 27.403 16.272 -25.736 1.00 97.06 298 PHE A CA 1
ATOM 2323 C C . PHE A 1 298 ? 28.186 16.001 -27.033 1.00 97.06 298 PHE A C 1
ATOM 2325 O O . PHE A 1 298 ? 29.407 16.152 -27.067 1.00 97.06 298 PHE A O 1
ATOM 2332 N N . GLY A 1 299 ? 27.471 15.645 -28.105 1.00 94.88 299 GLY A N 1
ATOM 2333 C CA . GLY A 1 299 ? 28.006 15.542 -29.466 1.00 94.88 299 GLY A CA 1
ATOM 2334 C C . GLY A 1 299 ? 29.195 14.589 -29.635 1.00 94.88 299 GLY A C 1
ATOM 2335 O O . GLY A 1 299 ? 30.222 14.993 -30.188 1.00 94.88 299 GLY A O 1
ATOM 2336 N N . GLN A 1 300 ? 29.073 13.341 -29.172 1.00 94.19 300 GLN A N 1
ATOM 2337 C CA . GLN A 1 300 ? 30.100 12.314 -29.360 1.00 94.19 300 GLN A CA 1
ATOM 2338 C C . GLN A 1 300 ? 30.337 12.012 -30.843 1.00 94.19 300 GLN A C 1
ATOM 2340 O O . GLN A 1 300 ? 29.419 11.989 -31.662 1.00 94.19 300 GLN A O 1
ATOM 2345 N N . ARG A 1 301 ? 31.602 11.756 -31.182 1.00 90.31 301 ARG A N 1
ATOM 2346 C CA . ARG A 1 301 ? 32.027 11.302 -32.510 1.00 90.31 301 ARG A CA 1
ATOM 2347 C C . ARG A 1 301 ? 32.216 9.787 -32.494 1.00 90.31 301 ARG A C 1
ATOM 2349 O O . ARG A 1 301 ? 32.397 9.195 -31.439 1.00 90.31 301 ARG A O 1
ATOM 2356 N N . ILE A 1 302 ? 32.183 9.152 -33.663 1.00 89.56 302 ILE A N 1
ATOM 2357 C CA . ILE A 1 302 ? 32.428 7.706 -33.795 1.00 89.56 302 ILE A CA 1
ATOM 2358 C C . ILE A 1 302 ? 33.943 7.465 -33.926 1.00 89.56 302 ILE A C 1
ATOM 2360 O O . ILE A 1 302 ? 34.454 7.119 -34.992 1.00 89.56 302 ILE A O 1
ATOM 2364 N N . ASP A 1 303 ? 34.667 7.712 -32.837 1.00 89.00 303 ASP A N 1
ATOM 2365 C CA . ASP A 1 303 ? 36.101 7.454 -32.663 1.00 89.00 303 ASP A CA 1
ATOM 2366 C C . ASP A 1 303 ? 36.358 6.604 -31.401 1.00 89.00 303 ASP A C 1
ATOM 2368 O O . ASP A 1 303 ? 35.419 6.182 -30.724 1.00 89.00 303 ASP A O 1
ATOM 2372 N N . LEU A 1 304 ? 37.624 6.288 -31.104 1.00 85.69 304 LEU A N 1
ATOM 2373 C CA . LEU A 1 304 ? 37.990 5.412 -29.980 1.00 85.69 304 LEU A CA 1
ATOM 2374 C C . LEU A 1 304 ? 37.449 5.917 -28.628 1.00 85.69 304 LEU A C 1
ATOM 2376 O O . LEU A 1 304 ? 36.884 5.133 -27.862 1.00 85.69 304 LEU A O 1
ATOM 2380 N N . ASP A 1 305 ? 37.595 7.213 -28.352 1.00 87.44 305 ASP A N 1
ATOM 2381 C CA . ASP A 1 305 ? 37.111 7.830 -27.112 1.00 87.44 305 ASP A CA 1
ATOM 2382 C C . ASP A 1 305 ? 35.577 7.881 -27.093 1.00 87.44 305 ASP A C 1
ATOM 2384 O O . ASP A 1 305 ? 34.945 7.582 -26.075 1.00 87.44 305 ASP A O 1
ATOM 2388 N N . GLY A 1 306 ? 34.966 8.169 -28.244 1.00 90.56 306 GLY A N 1
ATOM 2389 C CA . GLY A 1 306 ? 33.527 8.145 -28.445 1.00 90.56 306 GLY A CA 1
ATOM 2390 C C . GLY A 1 306 ? 32.898 6.782 -28.174 1.00 90.56 306 GLY A C 1
ATOM 2391 O O . GLY A 1 306 ? 31.852 6.727 -27.535 1.00 90.56 306 GLY A O 1
ATOM 2392 N N . VAL A 1 307 ? 33.540 5.672 -28.559 1.00 91.50 307 VAL A N 1
ATOM 2393 C CA . VAL A 1 307 ? 33.060 4.312 -28.239 1.00 91.50 307 VAL A CA 1
ATOM 2394 C C . VAL A 1 307 ? 32.948 4.113 -26.728 1.00 91.50 307 VAL A C 1
ATOM 2396 O O . VAL A 1 307 ? 31.908 3.672 -26.234 1.00 91.50 307 VAL A O 1
ATOM 2399 N N . MET A 1 308 ? 33.997 4.463 -25.979 1.00 91.25 308 MET A N 1
ATOM 2400 C CA . MET A 1 308 ? 34.001 4.335 -24.520 1.00 91.25 308 MET A CA 1
ATOM 2401 C C . MET A 1 308 ? 32.944 5.244 -23.877 1.00 91.25 308 MET A C 1
ATOM 2403 O O . MET A 1 308 ? 32.198 4.803 -22.999 1.00 91.25 308 MET A O 1
ATOM 2407 N N . ASN A 1 309 ? 32.845 6.488 -24.345 1.00 94.81 309 ASN A N 1
ATOM 2408 C CA . ASN A 1 309 ? 31.890 7.473 -23.848 1.00 94.81 309 ASN A CA 1
ATOM 2409 C C . ASN A 1 309 ? 30.434 7.071 -24.123 1.00 94.81 309 ASN A C 1
ATOM 2411 O O . ASN A 1 309 ? 29.607 7.139 -23.217 1.00 94.81 309 ASN A O 1
ATOM 2415 N N . ILE A 1 310 ? 30.123 6.611 -25.339 1.00 95.81 310 ILE A N 1
ATOM 2416 C CA . ILE A 1 310 ? 28.787 6.144 -25.736 1.00 95.81 310 ILE A CA 1
ATOM 2417 C C . ILE A 1 310 ? 28.392 4.911 -24.919 1.00 95.81 310 ILE A C 1
ATOM 2419 O O . ILE A 1 310 ? 27.299 4.885 -24.353 1.00 95.81 310 ILE A O 1
ATOM 2423 N N . ASN A 1 311 ? 29.281 3.920 -24.786 1.00 95.00 311 ASN A N 1
ATOM 2424 C CA . ASN A 1 311 ? 29.009 2.726 -23.980 1.00 95.00 311 ASN A CA 1
ATOM 2425 C C . ASN A 1 311 ? 28.766 3.085 -22.509 1.00 95.00 311 ASN A C 1
ATOM 2427 O O . ASN A 1 311 ? 27.815 2.597 -21.897 1.00 95.00 311 ASN A O 1
ATOM 2431 N N . GLY A 1 312 ? 29.594 3.975 -21.952 1.00 94.75 312 GLY A N 1
ATOM 2432 C CA . GLY A 1 312 ? 29.418 4.485 -20.595 1.00 94.75 312 GLY A CA 1
ATOM 2433 C C . GLY A 1 312 ? 28.086 5.214 -20.418 1.00 94.75 312 GLY A C 1
ATOM 2434 O O . GLY A 1 312 ? 27.366 4.950 -19.456 1.00 94.75 312 GLY A O 1
ATOM 2435 N N . ALA A 1 313 ? 27.710 6.076 -21.366 1.00 96.50 313 ALA A N 1
ATOM 2436 C CA . ALA A 1 313 ? 26.447 6.803 -21.328 1.00 96.50 313 ALA A CA 1
ATOM 2437 C C . ALA A 1 313 ? 25.230 5.863 -21.376 1.00 96.50 313 ALA A C 1
ATOM 2439 O O . ALA A 1 313 ? 24.322 6.001 -20.554 1.00 96.50 313 ALA A O 1
ATOM 2440 N N . LEU A 1 314 ? 25.228 4.868 -22.270 1.00 96.62 314 LEU A N 1
ATOM 2441 C CA . LEU A 1 314 ? 24.146 3.879 -22.369 1.00 96.62 314 LEU A CA 1
ATOM 2442 C C . LEU A 1 314 ? 24.002 3.061 -21.077 1.00 96.62 314 LEU A C 1
ATOM 2444 O O . LEU A 1 314 ? 22.886 2.849 -20.599 1.00 96.62 314 LEU A O 1
ATOM 2448 N N . PHE A 1 315 ? 25.113 2.677 -20.444 1.00 96.56 315 PHE A N 1
ATOM 2449 C CA . PHE A 1 315 ? 25.071 1.991 -19.152 1.00 96.56 315 PHE A CA 1
ATOM 2450 C C . PHE A 1 315 ? 24.576 2.901 -18.008 1.00 96.56 315 PHE A C 1
ATOM 2452 O O . PHE A 1 315 ? 23.837 2.464 -17.113 1.00 96.56 315 PHE A O 1
ATOM 2459 N N . ILE A 1 316 ? 24.917 4.194 -18.045 1.00 96.19 316 ILE A N 1
ATOM 2460 C CA . ILE A 1 316 ? 24.377 5.199 -17.118 1.00 96.19 316 ILE A CA 1
ATOM 2461 C C . ILE A 1 316 ? 22.860 5.346 -17.300 1.00 96.19 316 ILE A C 1
ATOM 2463 O O . ILE A 1 316 ? 22.159 5.464 -16.295 1.00 96.19 316 ILE A O 1
ATOM 2467 N N . PHE A 1 317 ? 22.316 5.262 -18.523 1.00 96.69 317 PHE A N 1
ATOM 2468 C CA . PHE A 1 317 ? 20.860 5.310 -18.737 1.00 96.69 317 PHE A CA 1
ATOM 2469 C C . PHE A 1 317 ? 20.147 4.197 -17.961 1.00 96.69 317 PHE A C 1
ATOM 2471 O O . PHE A 1 317 ? 19.175 4.462 -17.251 1.00 96.69 317 PHE A O 1
ATOM 2478 N N . LEU A 1 318 ? 20.665 2.965 -18.042 1.00 97.06 318 LEU A N 1
ATOM 2479 C CA . LEU A 1 318 ? 20.134 1.808 -17.313 1.00 97.06 318 LEU A CA 1
ATOM 2480 C C . LEU A 1 318 ? 20.198 2.016 -15.799 1.00 97.06 318 LEU A C 1
ATOM 2482 O O . LEU A 1 318 ? 19.233 1.736 -15.084 1.00 97.06 318 LEU A O 1
ATOM 2486 N N . SER A 1 319 ? 21.322 2.545 -15.314 1.00 95.56 319 SER A N 1
ATOM 2487 C CA . SER A 1 319 ? 21.540 2.836 -13.896 1.00 95.56 319 SER A CA 1
ATOM 2488 C C . SER A 1 319 ? 20.558 3.891 -13.384 1.00 95.56 319 SER A C 1
ATOM 2490 O O . SER A 1 319 ? 19.869 3.660 -12.389 1.00 95.56 319 SER A O 1
ATOM 2492 N N . CYS A 1 320 ? 20.415 5.010 -14.096 1.00 94.44 320 CYS A N 1
ATOM 2493 C CA . CYS A 1 320 ? 19.464 6.065 -13.755 1.00 94.44 320 CYS A CA 1
ATOM 2494 C C . CYS A 1 320 ? 18.021 5.550 -13.754 1.00 94.44 320 CYS A C 1
ATOM 2496 O O . CYS A 1 320 ? 17.308 5.760 -12.771 1.00 94.44 320 CYS A O 1
ATOM 2498 N N . MET A 1 321 ? 17.609 4.818 -14.798 1.00 94.50 321 MET A N 1
ATOM 2499 C CA . MET A 1 321 ? 16.266 4.230 -14.871 1.00 94.50 321 MET A CA 1
ATOM 2500 C C . MET A 1 321 ? 16.004 3.248 -13.731 1.00 94.50 321 MET A C 1
ATOM 2502 O O . MET A 1 321 ? 14.905 3.243 -13.168 1.00 94.50 321 MET A O 1
ATOM 2506 N N . THR A 1 322 ? 17.008 2.456 -13.355 1.00 95.81 322 THR A N 1
ATOM 2507 C CA . THR A 1 322 ? 16.886 1.476 -12.276 1.00 95.81 322 THR A CA 1
ATOM 2508 C C . THR A 1 322 ? 16.685 2.146 -10.925 1.00 95.81 322 THR A C 1
ATOM 2510 O O . THR A 1 322 ? 15.657 1.940 -10.277 1.00 95.81 322 THR A O 1
ATOM 2513 N N . PHE A 1 323 ? 17.631 2.989 -10.503 1.00 94.00 323 PHE A N 1
ATOM 2514 C CA . PHE A 1 323 ? 17.568 3.617 -9.184 1.00 94.00 323 PHE A CA 1
ATOM 2515 C C . PHE A 1 323 ? 16.340 4.521 -9.050 1.00 94.00 323 PHE A C 1
ATOM 2517 O O . PHE A 1 323 ? 15.639 4.455 -8.040 1.00 94.00 323 PHE A O 1
ATOM 2524 N N . GLN A 1 324 ? 16.016 5.308 -10.081 1.00 92.06 324 GLN A N 1
ATOM 2525 C CA . GLN A 1 324 ? 14.862 6.204 -10.045 1.00 92.06 324 GLN A CA 1
ATOM 2526 C C . GLN A 1 324 ? 13.541 5.446 -9.835 1.00 92.06 324 GLN A C 1
ATOM 2528 O O . GLN A 1 324 ? 12.697 5.903 -9.061 1.00 92.06 324 GLN A O 1
ATOM 2533 N N . ASN A 1 325 ? 13.343 4.296 -10.492 1.00 91.94 325 ASN A N 1
ATOM 2534 C CA . ASN A 1 325 ? 12.105 3.524 -10.358 1.00 91.94 325 ASN A CA 1
ATOM 2535 C C . ASN A 1 325 ? 12.063 2.683 -9.074 1.00 91.94 325 ASN A C 1
ATOM 2537 O O . ASN A 1 325 ? 11.031 2.691 -8.403 1.00 91.94 325 ASN A O 1
ATOM 2541 N N . VAL A 1 326 ? 13.167 2.041 -8.668 1.00 93.19 326 VAL A N 1
ATOM 2542 C CA . VAL A 1 326 ? 13.206 1.272 -7.408 1.00 93.19 326 VAL A CA 1
ATOM 2543 C C . VAL A 1 326 ? 12.904 2.172 -6.208 1.00 93.19 326 VAL A C 1
ATOM 2545 O O . VAL A 1 326 ? 12.023 1.861 -5.406 1.00 93.19 326 VAL A O 1
ATOM 2548 N N . PHE A 1 327 ? 13.588 3.315 -6.089 1.00 90.75 327 PHE A N 1
ATOM 2549 C CA . PHE A 1 327 ? 13.380 4.217 -4.956 1.00 90.75 327 PHE A CA 1
ATOM 2550 C C . PHE A 1 327 ? 11.977 4.826 -4.942 1.00 90.75 327 PHE A C 1
ATOM 2552 O O . PHE A 1 327 ? 11.398 4.997 -3.866 1.00 90.75 327 PHE A O 1
ATOM 2559 N N . ALA A 1 328 ? 11.412 5.132 -6.113 1.00 89.38 328 ALA A N 1
ATOM 2560 C CA . ALA A 1 328 ? 10.049 5.645 -6.208 1.00 89.38 328 ALA A CA 1
ATOM 2561 C C . ALA A 1 328 ? 9.029 4.632 -5.666 1.00 89.38 328 ALA A C 1
ATOM 2563 O O . ALA A 1 328 ? 8.182 4.998 -4.851 1.00 89.38 328 ALA A O 1
ATOM 2564 N N . VAL A 1 329 ? 9.145 3.359 -6.058 1.00 89.19 329 VAL A N 1
ATOM 2565 C CA . VAL A 1 329 ? 8.249 2.293 -5.585 1.00 89.19 329 VAL A CA 1
ATOM 2566 C C . VAL A 1 329 ? 8.399 2.063 -4.088 1.00 89.19 329 VAL A C 1
ATOM 2568 O O . VAL A 1 329 ? 7.391 2.023 -3.385 1.00 89.19 329 VAL A O 1
ATOM 2571 N N . ILE A 1 330 ? 9.632 1.986 -3.577 1.00 89.19 330 ILE A N 1
ATOM 2572 C CA . ILE A 1 330 ? 9.884 1.738 -2.151 1.00 89.19 330 ILE A CA 1
ATOM 2573 C C . ILE A 1 330 ? 9.218 2.794 -1.260 1.00 89.19 330 ILE A C 1
ATOM 2575 O O . ILE A 1 330 ? 8.616 2.452 -0.241 1.00 89.19 330 ILE A O 1
ATOM 2579 N N . ASN A 1 331 ? 9.285 4.070 -1.645 1.00 85.69 331 ASN A N 1
ATOM 2580 C CA . ASN A 1 331 ? 8.725 5.161 -0.845 1.00 85.69 331 ASN A CA 1
ATOM 2581 C C . ASN A 1 331 ? 7.188 5.185 -0.815 1.00 85.69 331 ASN A C 1
ATOM 2583 O O . ASN A 1 331 ? 6.612 5.688 0.149 1.00 85.69 331 ASN A O 1
ATOM 2587 N N . VAL A 1 332 ? 6.526 4.657 -1.847 1.00 84.00 332 VAL A N 1
ATOM 2588 C CA . VAL A 1 332 ? 5.058 4.655 -1.956 1.00 84.00 332 VAL A CA 1
ATOM 2589 C C . VAL A 1 332 ? 4.481 3.334 -1.453 1.00 84.00 332 VAL A C 1
ATOM 2591 O O . VAL A 1 332 ? 3.654 3.305 -0.543 1.00 84.00 332 VAL A O 1
ATOM 2594 N N . PHE A 1 333 ? 4.953 2.218 -2.002 1.00 84.44 333 PHE A N 1
ATOM 2595 C CA . PHE A 1 333 ? 4.326 0.916 -1.817 1.00 84.44 333 PHE A CA 1
ATOM 2596 C C . PHE A 1 333 ? 4.477 0.366 -0.395 1.00 84.44 333 PHE A C 1
ATOM 2598 O O . PHE A 1 333 ? 3.537 -0.222 0.134 1.00 84.44 333 PHE A O 1
ATOM 2605 N N . CYS A 1 334 ? 5.609 0.611 0.275 1.00 81.06 334 CYS A N 1
ATOM 2606 C CA . CYS A 1 334 ? 5.800 0.205 1.673 1.00 81.06 334 CYS A CA 1
ATOM 2607 C C . CYS A 1 334 ? 4.744 0.806 2.622 1.00 81.06 334 CYS A C 1
ATOM 2609 O O . CYS A 1 334 ? 4.408 0.178 3.627 1.00 81.06 334 CYS A O 1
ATOM 2611 N N . ALA A 1 335 ? 4.238 2.007 2.316 1.00 77.81 335 ALA A N 1
ATOM 2612 C CA . ALA A 1 335 ? 3.190 2.682 3.084 1.00 77.81 335 ALA A CA 1
ATOM 2613 C C . ALA A 1 335 ? 1.777 2.202 2.704 1.00 77.81 335 ALA A C 1
ATOM 2615 O O . ALA A 1 335 ? 0.892 2.169 3.555 1.00 77.81 335 ALA A O 1
ATOM 2616 N N . GLU A 1 336 ? 1.559 1.799 1.450 1.00 81.81 336 GLU A N 1
ATOM 2617 C CA . GLU A 1 336 ? 0.274 1.255 0.984 1.00 81.81 336 GLU A CA 1
ATOM 2618 C C . GLU A 1 336 ? 0.062 -0.217 1.383 1.00 81.81 336 GLU A C 1
ATOM 2620 O O . GLU A 1 336 ? -1.078 -0.659 1.544 1.00 81.81 336 GLU A O 1
ATOM 2625 N N . LEU A 1 337 ? 1.144 -0.980 1.572 1.00 81.00 337 LEU A N 1
ATOM 2626 C CA . LEU A 1 337 ? 1.102 -2.422 1.831 1.00 81.00 337 LEU A CA 1
ATOM 2627 C C . LEU A 1 337 ? 0.201 -2.825 3.022 1.00 81.00 337 LEU A C 1
ATOM 2629 O O . LEU A 1 337 ? -0.596 -3.751 2.851 1.00 81.00 337 LEU A O 1
ATOM 2633 N N . PRO A 1 338 ? 0.228 -2.153 4.195 1.00 79.25 338 PRO A N 1
ATOM 2634 C CA . PRO A 1 338 ? -0.672 -2.487 5.305 1.00 79.25 338 PRO A CA 1
ATOM 2635 C C . PRO A 1 338 ? -2.158 -2.324 4.956 1.00 79.25 338 PRO A C 1
ATOM 2637 O O . PRO A 1 338 ? -2.986 -3.143 5.358 1.00 79.25 338 PRO A O 1
ATOM 2640 N N . ILE A 1 339 ? -2.501 -1.301 4.162 1.00 84.38 339 ILE A N 1
ATOM 2641 C CA . ILE A 1 339 ? -3.876 -1.059 3.701 1.00 84.38 339 ILE A CA 1
ATOM 2642 C C . ILE A 1 339 ? -4.311 -2.202 2.783 1.00 84.38 339 ILE A C 1
ATOM 2644 O O . ILE A 1 339 ? -5.385 -2.773 2.981 1.00 84.38 339 ILE A O 1
ATOM 2648 N N . PHE A 1 340 ? -3.461 -2.564 1.819 1.00 84.81 340 PHE A N 1
ATOM 2649 C CA . PHE A 1 340 ? -3.710 -3.672 0.899 1.00 84.81 340 PHE A CA 1
ATOM 2650 C C . PHE A 1 340 ? -3.940 -4.995 1.642 1.00 84.81 340 PHE A C 1
ATOM 2652 O O . PHE A 1 340 ? -4.951 -5.659 1.410 1.00 84.81 340 PHE A O 1
ATOM 2659 N N . LEU A 1 341 ? -3.044 -5.358 2.567 1.00 79.75 341 LEU A N 1
ATOM 2660 C CA . LEU A 1 341 ? -3.146 -6.606 3.327 1.00 79.75 341 LEU A CA 1
ATOM 2661 C C . LEU A 1 341 ? -4.446 -6.669 4.132 1.00 79.75 341 LEU A C 1
ATOM 2663 O O . LEU A 1 341 ? -5.121 -7.699 4.127 1.00 79.75 341 LEU A O 1
ATOM 2667 N N . ARG A 1 342 ? -4.837 -5.565 4.777 1.00 80.62 342 ARG A N 1
ATOM 2668 C CA . ARG A 1 342 ? -6.101 -5.481 5.516 1.00 80.62 342 ARG A CA 1
ATOM 2669 C C . ARG A 1 342 ? -7.310 -5.673 4.600 1.00 80.62 342 ARG A C 1
ATOM 2671 O O . ARG A 1 342 ? -8.186 -6.480 4.896 1.00 80.62 342 ARG A O 1
ATOM 2678 N N . GLU A 1 343 ? -7.373 -4.947 3.487 1.00 83.69 343 GLU A N 1
ATOM 2679 C CA . GLU A 1 343 ? -8.506 -5.025 2.555 1.00 83.69 343 GLU A CA 1
ATOM 2680 C C . GLU A 1 343 ? -8.622 -6.412 1.902 1.00 83.69 343 GLU A C 1
ATOM 2682 O O . GLU A 1 343 ? -9.726 -6.945 1.755 1.00 83.69 343 GLU A O 1
ATOM 2687 N N . HIS A 1 344 ? -7.487 -7.028 1.566 1.00 80.81 344 HIS A N 1
ATOM 2688 C CA . HIS A 1 344 ? -7.438 -8.382 1.030 1.00 80.81 344 HIS A CA 1
ATOM 2689 C C . HIS A 1 344 ? -7.911 -9.425 2.054 1.00 80.81 344 HIS A C 1
ATOM 2691 O O . HIS A 1 344 ? -8.782 -10.237 1.734 1.00 80.81 344 HIS A O 1
ATOM 2697 N N . ARG A 1 345 ? -7.410 -9.363 3.298 1.00 75.62 345 ARG A N 1
ATOM 2698 C CA . ARG A 1 345 ? -7.812 -10.264 4.399 1.00 75.62 345 ARG A CA 1
ATOM 2699 C C . ARG A 1 345 ? -9.294 -10.119 4.761 1.00 75.62 345 ARG A C 1
ATOM 2701 O O . ARG A 1 345 ? -9.936 -11.105 5.108 1.00 75.62 345 ARG A O 1
ATOM 2708 N N . ASN A 1 346 ? -9.862 -8.925 4.585 1.00 75.62 346 ASN A N 1
ATOM 2709 C CA . ASN A 1 346 ? -11.298 -8.670 4.740 1.00 75.62 346 ASN A CA 1
ATOM 2710 C C . ASN A 1 346 ? -12.149 -9.163 3.552 1.00 75.62 346 ASN A C 1
ATOM 2712 O O . ASN A 1 346 ? -13.360 -8.931 3.518 1.00 75.62 346 ASN A O 1
ATOM 2716 N N . GLY A 1 347 ? -11.546 -9.828 2.561 1.00 76.25 347 GLY A N 1
ATOM 2717 C CA . GLY A 1 347 ? -12.260 -10.399 1.421 1.00 76.25 347 GLY A CA 1
ATOM 2718 C C . GLY A 1 347 ? -12.851 -9.345 0.483 1.00 76.25 347 GLY A C 1
ATOM 2719 O O . GLY A 1 347 ? -13.889 -9.589 -0.136 1.00 76.25 347 GLY A O 1
ATOM 2720 N N . MET A 1 348 ? -12.229 -8.163 0.376 1.00 84.38 348 MET A N 1
ATOM 2721 C CA . MET A 1 348 ? -12.709 -7.096 -0.512 1.00 84.38 348 MET A CA 1
ATOM 2722 C C . MET A 1 348 ? -12.339 -7.354 -1.976 1.00 84.38 348 MET A C 1
ATOM 2724 O O . MET A 1 348 ? -13.189 -7.245 -2.859 1.00 84.38 348 MET A O 1
ATOM 2728 N N . TYR A 1 349 ? -11.079 -7.702 -2.240 1.00 87.25 349 TYR A N 1
ATOM 2729 C CA . TYR A 1 349 ? -10.579 -7.993 -3.583 1.00 87.25 349 TYR A CA 1
ATOM 2730 C C . TYR A 1 349 ? -9.360 -8.925 -3.548 1.00 87.25 349 TYR A C 1
ATOM 2732 O O . TYR A 1 349 ? -8.684 -9.074 -2.524 1.00 87.25 349 TYR A O 1
ATOM 2740 N N . ARG A 1 350 ? -9.097 -9.586 -4.676 1.00 84.62 350 ARG A N 1
ATOM 2741 C CA . ARG A 1 350 ? -7.970 -10.513 -4.840 1.00 84.62 350 ARG A CA 1
ATOM 2742 C C . ARG A 1 350 ? -6.631 -9.786 -5.014 1.00 84.62 350 ARG A C 1
ATOM 2744 O O . ARG A 1 350 ? -6.588 -8.634 -5.443 1.00 84.62 350 ARG A O 1
ATOM 2751 N N . THR A 1 351 ? -5.543 -10.485 -4.707 1.00 83.38 351 THR A N 1
ATOM 2752 C CA . THR A 1 351 ? -4.167 -9.991 -4.859 1.00 83.38 351 THR A CA 1
ATOM 2753 C C . THR A 1 351 ? -3.842 -9.654 -6.317 1.00 83.38 351 THR A C 1
ATOM 2755 O O . THR A 1 351 ? -3.447 -8.527 -6.603 1.00 83.38 351 THR A O 1
ATOM 2758 N N . ASP A 1 352 ? -4.103 -10.576 -7.246 1.00 83.25 352 ASP A N 1
ATOM 2759 C CA . ASP A 1 352 ? -3.905 -10.395 -8.693 1.00 83.25 352 ASP A CA 1
ATOM 2760 C C . ASP A 1 352 ? -4.590 -9.129 -9.234 1.00 83.25 352 ASP A C 1
ATOM 2762 O O . ASP A 1 352 ? -3.962 -8.318 -9.917 1.00 83.25 352 ASP A O 1
ATOM 2766 N N . VAL A 1 353 ? -5.853 -8.904 -8.860 1.00 88.88 353 VAL A N 1
ATOM 2767 C CA . VAL A 1 353 ? -6.618 -7.715 -9.259 1.00 88.88 353 VAL A CA 1
ATOM 2768 C C . VAL A 1 353 ? -5.902 -6.436 -8.831 1.00 88.88 353 VAL A C 1
ATOM 2770 O O . VAL A 1 353 ? -5.776 -5.506 -9.625 1.00 88.88 353 VAL A O 1
ATOM 2773 N N . TYR A 1 354 ? -5.407 -6.380 -7.597 1.00 88.19 354 TYR A N 1
ATOM 2774 C CA . TYR A 1 354 ? -4.743 -5.190 -7.077 1.00 88.19 354 TYR A CA 1
ATOM 2775 C C . TYR A 1 354 ? -3.488 -4.816 -7.866 1.00 88.19 354 TYR A C 1
ATOM 2777 O O . TYR A 1 354 ? -3.380 -3.674 -8.320 1.00 88.19 354 TYR A O 1
ATOM 2785 N N . PHE A 1 355 ? -2.573 -5.764 -8.081 1.00 83.75 355 PHE A N 1
ATOM 2786 C CA . PHE A 1 355 ? -1.315 -5.479 -8.775 1.00 83.75 355 PHE A CA 1
ATOM 2787 C C . PHE A 1 355 ? -1.524 -5.137 -10.243 1.00 83.75 355 PHE A C 1
ATOM 2789 O O . PHE A 1 355 ? -0.905 -4.189 -10.734 1.00 83.75 355 PHE A O 1
ATOM 2796 N N . ILE A 1 356 ? -2.418 -5.849 -10.938 1.00 86.06 356 ILE A N 1
ATOM 2797 C CA . ILE A 1 356 ? -2.724 -5.546 -12.340 1.00 86.06 356 ILE A CA 1
ATOM 2798 C C . ILE A 1 356 ? -3.325 -4.138 -12.436 1.00 86.06 356 ILE A C 1
ATOM 2800 O O . ILE A 1 356 ? -2.850 -3.318 -13.220 1.00 86.06 356 ILE A O 1
ATOM 2804 N N . CYS A 1 357 ? -4.314 -3.810 -11.600 1.00 91.50 357 CYS A N 1
ATOM 2805 C CA . CYS A 1 357 ? -4.943 -2.490 -11.604 1.00 91.50 357 CYS A CA 1
ATOM 2806 C C . CYS A 1 357 ? -3.976 -1.359 -11.228 1.00 91.50 357 CYS A C 1
ATOM 2808 O O . CYS A 1 357 ? -4.025 -0.297 -11.845 1.00 91.50 357 CYS A O 1
ATOM 2810 N N . LYS A 1 358 ? -3.101 -1.562 -10.233 1.00 87.81 358 LYS A N 1
ATOM 2811 C CA . LYS A 1 358 ? -2.075 -0.579 -9.848 1.00 87.81 358 LYS A CA 1
ATOM 2812 C C . LYS A 1 358 ? -1.092 -0.342 -10.998 1.00 87.81 358 LYS A C 1
ATOM 2814 O O . LYS A 1 358 ? -0.859 0.802 -11.369 1.00 87.81 358 LYS A O 1
ATOM 2819 N N . THR A 1 359 ? -0.611 -1.416 -11.624 1.00 85.38 359 THR A N 1
ATOM 2820 C CA . THR A 1 359 ? 0.322 -1.342 -12.760 1.00 85.38 359 THR A CA 1
ATOM 2821 C C . THR A 1 359 ? -0.296 -0.614 -13.950 1.00 85.38 359 THR A C 1
ATOM 2823 O O . THR A 1 359 ? 0.337 0.260 -14.532 1.00 85.38 359 THR A O 1
ATOM 2826 N N . LEU A 1 360 ? -1.553 -0.919 -14.285 1.00 90.38 360 LEU A N 1
ATOM 2827 C CA . LEU A 1 360 ? -2.275 -0.234 -15.359 1.00 90.38 360 LEU A CA 1
ATOM 2828 C C . LEU A 1 360 ? -2.524 1.245 -15.047 1.00 90.38 360 LEU A C 1
ATOM 2830 O O . LEU A 1 360 ? -2.464 2.073 -15.952 1.00 90.38 360 LEU A O 1
ATOM 2834 N N . ALA A 1 361 ? -2.780 1.588 -13.782 1.00 91.50 361 ALA A N 1
ATOM 2835 C CA . ALA A 1 361 ? -2.958 2.976 -13.372 1.00 91.50 361 ALA A CA 1
ATOM 2836 C C . ALA A 1 361 ? -1.672 3.806 -13.478 1.00 91.50 361 ALA A C 1
ATOM 2838 O O . ALA A 1 361 ? -1.727 4.993 -13.791 1.00 91.50 361 ALA A O 1
ATOM 2839 N N . GLU A 1 362 ? -0.517 3.185 -13.254 1.00 88.19 362 GLU A N 1
ATOM 2840 C CA . GLU A 1 362 ? 0.793 3.834 -13.347 1.00 88.19 362 GLU A CA 1
ATOM 2841 C C . GLU A 1 362 ? 1.415 3.751 -14.754 1.00 88.19 362 GLU A C 1
ATOM 2843 O O . GLU A 1 362 ? 2.366 4.479 -15.049 1.00 88.19 362 GLU A O 1
ATOM 2848 N N . ALA A 1 363 ? 0.861 2.929 -15.654 1.00 88.88 363 ALA A N 1
ATOM 2849 C CA . ALA A 1 363 ? 1.378 2.710 -17.006 1.00 88.88 363 ALA A CA 1
ATOM 2850 C C . ALA A 1 363 ? 1.648 4.002 -17.807 1.00 88.88 363 ALA A C 1
ATOM 2852 O O . ALA A 1 363 ? 2.718 4.088 -18.412 1.00 88.88 363 ALA A O 1
ATOM 2853 N N . PRO A 1 364 ? 0.787 5.045 -17.789 1.00 90.50 364 PRO A N 1
ATOM 2854 C CA . PRO A 1 364 ? 1.088 6.294 -18.493 1.00 90.50 364 PRO A CA 1
ATOM 2855 C C . PRO A 1 364 ? 2.393 6.949 -18.024 1.00 90.50 364 PRO A C 1
ATOM 2857 O O . PRO A 1 364 ? 3.134 7.501 -18.832 1.00 90.50 364 PRO A O 1
ATOM 2860 N N . ILE A 1 365 ? 2.701 6.859 -16.728 1.00 88.25 365 ILE A N 1
ATOM 2861 C CA . ILE A 1 365 ? 3.914 7.432 -16.134 1.00 88.25 365 ILE A CA 1
ATOM 2862 C C . ILE A 1 365 ? 5.130 6.573 -16.490 1.00 88.25 365 ILE A C 1
ATOM 2864 O O . ILE A 1 365 ? 6.177 7.118 -16.845 1.00 88.25 365 ILE A O 1
ATOM 2868 N N . PHE A 1 366 ? 4.989 5.245 -16.441 1.00 86.25 366 PHE A N 1
ATOM 2869 C CA . PHE A 1 366 ? 6.061 4.319 -16.816 1.00 86.25 366 PHE A CA 1
ATOM 2870 C C . PHE A 1 366 ? 6.436 4.389 -18.297 1.00 86.25 366 PHE A C 1
ATOM 2872 O O . PHE A 1 366 ? 7.577 4.094 -18.628 1.00 86.25 366 PHE A O 1
ATOM 2879 N N . LEU A 1 367 ? 5.520 4.813 -19.170 1.00 90.25 367 LEU A N 1
ATOM 2880 C CA . LEU A 1 367 ? 5.812 5.074 -20.581 1.00 90.25 367 LEU A CA 1
ATOM 2881 C C . LEU A 1 367 ? 6.372 6.487 -20.800 1.00 90.25 367 LEU A C 1
ATOM 2883 O O . LEU A 1 367 ? 7.334 6.667 -21.543 1.00 90.25 367 LEU A O 1
ATOM 2887 N N . ALA A 1 368 ? 5.798 7.500 -20.145 1.00 92.31 368 ALA A N 1
ATOM 2888 C CA . ALA A 1 368 ? 6.178 8.891 -20.375 1.00 92.31 368 ALA A CA 1
ATOM 2889 C C . ALA A 1 368 ? 7.578 9.236 -19.841 1.00 92.31 368 ALA A C 1
ATOM 2891 O O . ALA A 1 368 ? 8.312 9.955 -20.513 1.00 92.31 368 ALA A O 1
ATOM 2892 N N . ILE A 1 369 ? 7.970 8.742 -18.659 1.00 92.44 369 ILE A N 1
ATOM 2893 C CA . ILE A 1 369 ? 9.264 9.099 -18.044 1.00 92.44 369 ILE A CA 1
ATOM 2894 C C . ILE A 1 369 ? 10.463 8.627 -18.891 1.00 92.44 369 ILE A C 1
ATOM 2896 O O . ILE A 1 369 ? 11.292 9.474 -19.235 1.00 92.44 369 ILE A O 1
ATOM 2900 N N . PRO A 1 370 ? 10.577 7.338 -19.276 1.00 94.50 370 PRO A N 1
ATOM 2901 C CA . PRO A 1 370 ? 11.675 6.876 -20.126 1.00 94.50 370 PRO A CA 1
ATOM 2902 C C . PRO A 1 370 ? 11.666 7.546 -21.501 1.00 94.50 370 PRO A C 1
ATOM 2904 O O . PRO A 1 370 ? 12.728 7.868 -22.032 1.00 94.50 370 PRO A O 1
ATOM 2907 N N . LEU A 1 371 ? 10.481 7.816 -22.060 1.00 95.94 371 LEU A N 1
ATOM 2908 C CA . LEU A 1 371 ? 10.361 8.521 -23.332 1.00 95.94 371 LEU A CA 1
ATOM 2909 C C . LEU A 1 371 ? 10.915 9.948 -23.237 1.00 95.94 371 LEU A C 1
ATOM 2911 O O . LEU A 1 371 ? 11.760 10.312 -24.045 1.00 95.94 371 LEU A O 1
ATOM 2915 N N . ILE A 1 372 ? 10.504 10.735 -22.235 1.00 96.56 372 ILE A N 1
ATOM 2916 C CA . ILE A 1 372 ? 11.010 12.104 -22.019 1.00 96.56 372 ILE A CA 1
ATOM 2917 C C . ILE A 1 372 ? 12.527 12.093 -21.821 1.00 96.56 372 ILE A C 1
ATOM 2919 O O . ILE A 1 372 ? 13.230 12.899 -22.427 1.00 96.56 372 ILE A O 1
ATOM 2923 N N . PHE A 1 373 ? 13.035 11.160 -21.011 1.00 97.19 373 PHE A N 1
ATOM 2924 C CA . PHE A 1 373 ? 14.470 10.997 -20.800 1.00 97.19 373 PHE A CA 1
ATOM 2925 C C . PHE A 1 373 ? 15.207 10.757 -22.124 1.00 97.19 373 PHE A C 1
ATOM 2927 O O . PHE A 1 373 ? 16.170 11.459 -22.424 1.00 97.19 373 PHE A O 1
ATOM 2934 N N . THR A 1 374 ? 14.713 9.819 -22.940 1.00 96.75 374 THR A N 1
ATOM 2935 C CA . THR A 1 374 ? 15.316 9.449 -24.230 1.00 96.75 374 THR A CA 1
ATOM 2936 C C . THR A 1 374 ? 15.242 10.597 -25.237 1.00 96.75 374 THR A C 1
ATOM 2938 O O . THR A 1 374 ? 16.238 10.884 -25.892 1.00 96.75 374 THR A O 1
ATOM 2941 N N . VAL A 1 375 ? 14.106 11.305 -25.322 1.00 97.50 375 VAL A N 1
ATOM 2942 C CA . VAL A 1 375 ? 13.918 12.482 -26.196 1.00 97.50 375 VAL A CA 1
ATOM 2943 C C . VAL A 1 375 ? 14.978 13.554 -25.940 1.00 97.50 375 VAL A C 1
ATOM 2945 O O . VAL A 1 375 ? 15.437 14.188 -26.884 1.00 97.50 375 VAL A O 1
ATOM 2948 N N . ILE A 1 376 ? 15.369 13.759 -24.680 1.00 97.31 376 ILE A N 1
ATOM 2949 C CA . ILE A 1 376 ? 16.376 14.758 -24.313 1.00 97.31 376 ILE A CA 1
ATOM 2950 C C . ILE A 1 376 ? 17.781 14.220 -24.592 1.00 97.31 376 ILE A C 1
ATOM 2952 O O . ILE A 1 376 ? 18.555 14.842 -25.313 1.00 97.31 376 ILE A O 1
ATOM 2956 N N . VAL A 1 377 ? 18.124 13.061 -24.027 1.00 96.88 377 VAL A N 1
ATOM 2957 C CA . VAL A 1 377 ? 19.522 12.619 -23.967 1.00 96.88 377 VAL A CA 1
ATOM 2958 C C . VAL A 1 377 ? 20.027 12.008 -25.280 1.00 96.88 377 VAL A C 1
ATOM 2960 O O . VAL A 1 377 ? 21.181 12.213 -25.644 1.00 96.88 377 VAL A O 1
ATOM 2963 N N . TYR A 1 378 ? 19.173 11.292 -26.020 1.00 97.00 378 TYR A N 1
ATOM 2964 C CA . TYR A 1 378 ? 19.559 10.555 -27.228 1.00 97.00 378 TYR A CA 1
ATOM 2965 C C . TYR A 1 378 ? 20.128 11.469 -28.330 1.00 97.00 378 TYR A C 1
ATOM 2967 O O . TYR A 1 378 ? 21.249 11.220 -28.783 1.00 97.00 378 TYR A O 1
ATOM 2975 N N . PRO A 1 379 ? 19.437 12.558 -28.738 1.00 96.44 379 PRO A N 1
ATOM 2976 C CA . PRO A 1 379 ? 19.979 13.476 -29.737 1.00 96.44 379 PRO A CA 1
ATOM 2977 C C . PRO A 1 379 ? 21.135 14.335 -29.207 1.00 96.44 379 PRO A C 1
ATOM 2979 O O . PRO A 1 379 ? 22.038 14.647 -29.975 1.00 96.44 379 PRO A O 1
ATOM 2982 N N . MET A 1 380 ? 21.148 14.707 -27.918 1.00 97.00 380 MET A N 1
ATOM 2983 C CA . MET A 1 380 ? 22.224 15.534 -27.343 1.00 97.00 380 MET A CA 1
ATOM 2984 C C . MET A 1 380 ? 23.585 14.835 -27.380 1.00 97.00 380 MET A C 1
ATOM 2986 O O . MET A 1 380 ? 24.597 15.478 -27.651 1.00 97.00 380 MET A O 1
ATOM 2990 N N . ILE A 1 381 ? 23.610 13.525 -27.125 1.00 96.81 381 ILE A N 1
ATOM 2991 C CA . ILE A 1 381 ? 24.843 12.731 -27.172 1.00 96.81 381 ILE A CA 1
ATOM 2992 C C . ILE A 1 381 ? 25.301 12.482 -28.613 1.00 96.81 381 ILE A C 1
ATOM 2994 O O . ILE A 1 381 ? 26.493 12.316 -28.843 1.00 96.81 381 ILE A O 1
ATOM 2998 N N . GLY A 1 382 ? 24.391 12.494 -29.591 1.00 94.56 382 GLY A N 1
ATOM 2999 C CA . GLY A 1 382 ? 24.706 12.117 -30.971 1.00 94.56 382 GLY A CA 1
ATOM 3000 C C . GLY A 1 382 ? 24.720 10.600 -31.185 1.00 94.56 382 GLY A C 1
ATOM 3001 O O . GLY A 1 382 ? 25.569 10.087 -31.909 1.00 94.56 382 GLY A O 1
ATOM 3002 N N . LEU A 1 383 ? 23.796 9.878 -30.536 1.00 95.38 383 LEU A N 1
ATOM 3003 C CA . LEU A 1 383 ? 23.578 8.444 -30.773 1.00 95.38 383 LEU A CA 1
ATOM 3004 C C . LEU A 1 383 ? 23.088 8.177 -32.209 1.00 95.38 383 LEU A C 1
ATOM 3006 O O . LEU A 1 383 ? 22.771 9.113 -32.947 1.00 95.38 383 LEU A O 1
ATOM 3010 N N . TYR A 1 384 ? 23.033 6.903 -32.617 1.00 94.81 384 TYR A N 1
ATOM 3011 C CA . TYR A 1 384 ? 22.764 6.528 -34.012 1.00 94.81 384 TYR A CA 1
ATOM 3012 C C . TYR A 1 384 ? 21.481 7.212 -34.552 1.00 94.81 384 TYR A C 1
ATOM 3014 O O . TYR A 1 384 ? 20.408 7.036 -33.961 1.00 94.81 384 TYR A O 1
ATOM 3022 N N . PRO A 1 385 ? 21.559 8.019 -35.633 1.00 91.56 385 PRO A N 1
ATOM 3023 C CA . PRO A 1 385 ? 20.543 9.019 -35.982 1.00 91.56 385 PRO A CA 1
ATOM 3024 C C . PRO A 1 385 ? 19.352 8.442 -36.767 1.00 91.56 385 PRO A C 1
ATOM 3026 O O . PRO A 1 385 ? 18.943 8.990 -37.788 1.00 91.56 385 PRO A O 1
ATOM 3029 N N . ASP A 1 386 ? 18.774 7.345 -36.284 1.00 93.88 386 ASP A N 1
ATOM 3030 C CA . ASP A 1 386 ? 17.626 6.687 -36.902 1.00 93.88 386 ASP A CA 1
ATOM 3031 C C . ASP A 1 386 ? 16.432 6.563 -35.944 1.00 93.88 386 ASP A C 1
ATOM 3033 O O . ASP A 1 386 ? 16.564 6.314 -34.742 1.00 93.88 386 ASP A O 1
ATOM 3037 N N . VAL A 1 387 ? 15.231 6.728 -36.501 1.00 95.00 387 VAL A N 1
ATOM 3038 C CA . VAL A 1 387 ? 13.977 6.774 -35.738 1.00 95.00 387 VAL A CA 1
ATOM 3039 C C . VAL A 1 387 ? 13.640 5.408 -35.141 1.00 95.00 387 VAL A C 1
ATOM 3041 O O . VAL A 1 387 ? 13.131 5.339 -34.020 1.00 95.00 387 VAL A O 1
ATOM 3044 N N . ARG A 1 388 ? 13.936 4.308 -35.847 1.00 96.06 388 ARG A N 1
ATOM 3045 C CA . ARG A 1 388 ? 13.693 2.956 -35.325 1.00 96.06 388 ARG A CA 1
ATOM 3046 C C . ARG A 1 388 ? 14.592 2.694 -34.121 1.00 96.06 388 ARG A C 1
ATOM 3048 O O . ARG A 1 388 ? 14.088 2.262 -33.087 1.00 96.06 388 ARG A O 1
ATOM 3055 N N . HIS A 1 389 ? 15.875 3.023 -34.231 1.00 95.75 389 HIS A N 1
ATOM 3056 C CA . HIS A 1 389 ? 16.845 2.865 -33.146 1.00 95.75 389 HIS A CA 1
ATOM 3057 C C . HIS A 1 389 ? 16.491 3.710 -31.915 1.00 95.75 389 HIS A C 1
ATOM 3059 O O . HIS A 1 389 ? 16.604 3.228 -30.786 1.00 95.75 389 HIS A O 1
ATOM 3065 N N . PHE A 1 390 ? 15.963 4.921 -32.119 1.00 97.31 390 PHE A N 1
ATOM 3066 C CA . PHE A 1 390 ? 15.431 5.756 -31.042 1.00 97.31 390 PHE A CA 1
ATOM 3067 C C . PHE A 1 390 ? 14.275 5.077 -30.286 1.00 97.31 390 PHE A C 1
ATOM 3069 O O . PHE A 1 390 ? 14.304 4.981 -29.056 1.00 97.31 390 PHE A O 1
ATOM 3076 N N . PHE A 1 391 ? 13.254 4.581 -30.997 1.00 97.19 391 PHE A N 1
ATOM 3077 C CA . PHE A 1 391 ? 12.103 3.940 -30.351 1.00 97.19 391 PHE A CA 1
ATOM 3078 C C . PHE A 1 391 ? 12.463 2.605 -29.696 1.00 97.19 391 PHE A C 1
ATOM 3080 O O . PHE A 1 391 ? 11.917 2.289 -28.639 1.00 97.19 391 PHE A O 1
ATOM 3087 N N . VAL A 1 392 ? 13.399 1.846 -30.273 1.00 96.94 392 VAL A N 1
ATOM 3088 C CA . VAL A 1 392 ? 13.935 0.629 -29.648 1.00 96.94 392 VAL A CA 1
ATOM 3089 C C . VAL A 1 392 ? 14.656 0.972 -28.345 1.00 96.94 392 VAL A C 1
ATOM 3091 O O . VAL A 1 392 ? 14.359 0.359 -27.321 1.00 96.94 392 VAL A O 1
ATOM 3094 N N . ALA A 1 393 ? 15.518 1.994 -28.330 1.00 97.06 393 ALA A N 1
ATOM 3095 C CA . ALA A 1 393 ? 16.187 2.439 -27.108 1.00 97.06 393 ALA A CA 1
ATOM 3096 C C . ALA A 1 393 ? 15.179 2.879 -26.030 1.00 97.06 393 ALA A C 1
ATOM 3098 O O . ALA A 1 393 ? 15.260 2.434 -24.883 1.00 97.06 393 ALA A O 1
ATOM 3099 N N . ALA A 1 394 ? 14.172 3.680 -26.399 1.00 97.06 394 ALA A N 1
ATOM 3100 C CA . ALA A 1 394 ? 13.107 4.090 -25.482 1.00 97.06 394 ALA A CA 1
ATOM 3101 C C . ALA A 1 394 ? 12.299 2.890 -24.944 1.00 97.06 394 ALA A C 1
ATOM 3103 O O . ALA A 1 394 ? 11.945 2.857 -23.760 1.00 97.06 394 ALA A O 1
ATOM 3104 N N . ALA A 1 395 ? 12.029 1.884 -25.782 1.00 96.94 395 ALA A N 1
ATOM 3105 C CA . ALA A 1 395 ? 11.333 0.662 -25.386 1.00 96.94 395 ALA A CA 1
ATOM 3106 C C . ALA A 1 395 ? 12.171 -0.193 -24.421 1.00 96.94 395 ALA A C 1
ATOM 3108 O O . ALA A 1 395 ? 11.648 -0.635 -23.399 1.00 96.94 395 ALA A O 1
ATOM 3109 N N . VAL A 1 396 ? 13.473 -0.363 -24.675 1.00 97.62 396 VAL A N 1
ATOM 3110 C CA . VAL A 1 396 ? 14.390 -1.074 -23.764 1.00 97.62 396 VAL A CA 1
ATOM 3111 C C . VAL A 1 396 ? 14.463 -0.365 -22.409 1.00 97.62 396 VAL A C 1
ATOM 3113 O O . VAL A 1 396 ? 14.305 -1.008 -21.372 1.00 97.62 396 VAL A O 1
ATOM 3116 N N . LEU A 1 397 ? 14.594 0.967 -22.390 1.00 97.38 397 LEU A N 1
ATOM 3117 C CA . LEU A 1 397 ? 14.582 1.744 -21.143 1.00 97.38 397 LEU A CA 1
ATOM 3118 C C . LEU A 1 397 ? 13.245 1.632 -20.396 1.00 97.38 397 LEU A C 1
ATOM 3120 O O . LEU A 1 397 ? 13.225 1.563 -19.167 1.00 97.38 397 LEU A O 1
ATOM 3124 N N . THR A 1 398 ? 12.131 1.548 -21.123 1.00 96.00 398 THR A N 1
ATOM 3125 C CA . THR A 1 398 ? 10.803 1.290 -20.549 1.00 96.00 398 THR A CA 1
ATOM 3126 C C . THR A 1 398 ? 10.715 -0.104 -19.922 1.00 96.00 398 THR A C 1
ATOM 3128 O O . THR A 1 398 ? 10.164 -0.255 -18.828 1.00 96.00 398 THR A O 1
ATOM 3131 N N . LEU A 1 399 ? 11.266 -1.136 -20.565 1.00 95.94 399 LEU A N 1
ATOM 3132 C CA . LEU A 1 399 ? 11.313 -2.489 -20.002 1.00 95.94 399 LEU A CA 1
ATOM 3133 C C . LEU A 1 399 ? 12.177 -2.535 -18.742 1.00 95.94 399 LEU A C 1
ATOM 3135 O O . LEU A 1 399 ? 11.736 -3.052 -17.718 1.00 95.94 399 LEU A O 1
ATOM 3139 N N . VAL A 1 400 ? 13.356 -1.913 -18.773 1.00 96.94 400 VAL A N 1
ATOM 3140 C CA . VAL A 1 400 ? 14.257 -1.808 -17.616 1.00 96.94 400 VAL A CA 1
ATOM 3141 C C . VAL A 1 400 ? 13.586 -1.071 -16.458 1.00 96.94 400 VAL A C 1
ATOM 3143 O O . VAL A 1 400 ? 13.654 -1.534 -15.317 1.00 96.94 400 VAL A O 1
ATOM 3146 N N . ALA A 1 401 ? 12.870 0.025 -16.730 1.00 94.94 401 ALA A N 1
ATOM 3147 C CA . ALA A 1 401 ? 12.072 0.724 -15.725 1.00 94.94 401 ALA A CA 1
ATOM 3148 C C . ALA A 1 401 ? 11.010 -0.197 -15.094 1.00 94.94 401 ALA A C 1
ATOM 3150 O O . ALA A 1 401 ? 10.858 -0.210 -13.873 1.00 94.94 401 ALA A O 1
ATOM 3151 N N . ASN A 1 402 ? 10.321 -1.017 -15.894 1.00 93.12 402 ASN A N 1
ATOM 3152 C CA . ASN A 1 402 ? 9.324 -1.968 -15.396 1.00 93.12 402 ASN A CA 1
ATOM 3153 C C . ASN A 1 402 ? 9.931 -3.122 -14.583 1.00 93.12 402 ASN A C 1
ATOM 3155 O O . ASN A 1 402 ? 9.357 -3.493 -13.553 1.00 93.12 402 ASN A O 1
ATOM 3159 N N . VAL A 1 403 ? 11.080 -3.674 -14.991 1.00 94.75 403 VAL A N 1
ATOM 3160 C CA . VAL A 1 403 ? 11.802 -4.682 -14.191 1.00 94.75 403 VAL A CA 1
ATOM 3161 C C . VAL A 1 403 ? 12.203 -4.076 -12.848 1.00 94.75 403 VAL A C 1
ATOM 3163 O O . VAL A 1 403 ? 11.946 -4.662 -11.800 1.00 94.75 403 VAL A O 1
ATOM 3166 N N . SER A 1 404 ? 12.737 -2.856 -12.873 1.00 94.44 404 SER A N 1
ATOM 3167 C CA . SER A 1 404 ? 13.172 -2.116 -11.686 1.00 94.44 404 SER A CA 1
ATOM 3168 C C . SER A 1 404 ? 12.015 -1.825 -10.726 1.00 94.44 404 SER A C 1
ATOM 3170 O O . SER A 1 404 ? 12.139 -2.037 -9.523 1.00 94.44 404 SER A O 1
ATOM 3172 N N . THR A 1 405 ? 10.854 -1.413 -11.242 1.00 91.62 405 THR A N 1
ATOM 3173 C CA . THR A 1 405 ? 9.620 -1.265 -10.449 1.00 91.62 405 THR A CA 1
ATOM 3174 C C . THR A 1 405 ? 9.207 -2.598 -9.813 1.00 91.62 405 THR A C 1
ATOM 3176 O O . THR A 1 405 ? 8.851 -2.637 -8.637 1.00 91.62 405 THR A O 1
ATOM 3179 N N . SER A 1 406 ? 9.288 -3.701 -10.564 1.00 90.62 406 SER A N 1
ATOM 3180 C CA . SER A 1 406 ? 8.928 -5.046 -10.087 1.00 90.62 406 SER A CA 1
ATOM 3181 C C . SER A 1 406 ? 9.854 -5.512 -8.961 1.00 90.62 406 SER A C 1
ATOM 3183 O O . SER A 1 406 ? 9.392 -5.976 -7.921 1.00 90.62 406 SER A O 1
ATOM 3185 N N . PHE A 1 407 ? 11.158 -5.290 -9.122 1.00 91.62 407 PHE A N 1
ATOM 3186 C CA . PHE A 1 407 ? 12.149 -5.519 -8.076 1.00 91.62 407 PHE A CA 1
ATOM 3187 C C . PHE A 1 407 ? 11.915 -4.621 -6.846 1.00 91.62 407 PHE A C 1
ATOM 3189 O O . PHE A 1 407 ? 12.032 -5.073 -5.708 1.00 91.62 407 PHE A O 1
ATOM 3196 N N . GLY A 1 408 ? 11.514 -3.363 -7.054 1.00 90.56 408 GLY A N 1
ATOM 3197 C CA . GLY A 1 408 ? 11.102 -2.457 -5.982 1.00 90.56 408 GLY A CA 1
ATOM 3198 C C . GLY A 1 408 ? 9.950 -3.021 -5.144 1.00 90.56 408 GLY A C 1
ATOM 3199 O O . GLY A 1 408 ? 10.046 -3.024 -3.919 1.00 90.56 408 GLY A O 1
ATOM 3200 N N . TYR A 1 409 ? 8.906 -3.571 -5.780 1.00 86.81 409 TYR A N 1
ATOM 3201 C CA . TYR A 1 409 ? 7.807 -4.232 -5.063 1.00 86.81 409 TYR A CA 1
ATOM 3202 C C . TYR A 1 409 ? 8.290 -5.437 -4.251 1.00 86.81 409 TYR A C 1
ATOM 3204 O O . TYR A 1 409 ? 7.892 -5.577 -3.093 1.00 86.81 409 TYR A O 1
ATOM 3212 N N . LEU A 1 410 ? 9.173 -6.269 -4.815 1.00 86.44 410 LEU A N 1
ATOM 3213 C CA . LEU A 1 410 ? 9.769 -7.407 -4.110 1.00 86.44 410 LEU A CA 1
ATOM 3214 C C . LEU A 1 410 ? 10.479 -6.952 -2.823 1.00 86.44 410 LEU A C 1
ATOM 3216 O O . LEU A 1 410 ? 10.175 -7.449 -1.737 1.00 86.44 410 LEU A O 1
ATOM 3220 N N . ILE A 1 411 ? 11.364 -5.953 -2.917 1.00 85.00 411 ILE A N 1
ATOM 3221 C CA . ILE A 1 411 ? 12.084 -5.401 -1.757 1.00 85.00 411 ILE A CA 1
ATOM 3222 C C . ILE A 1 411 ? 11.122 -4.784 -0.737 1.00 85.00 411 ILE A C 1
ATOM 3224 O O . ILE A 1 411 ? 11.296 -4.981 0.469 1.00 85.00 411 ILE A O 1
ATOM 3228 N N . SER A 1 412 ? 10.089 -4.073 -1.192 1.00 83.38 412 SER A N 1
ATOM 3229 C CA . SER A 1 412 ? 9.078 -3.488 -0.309 1.00 83.38 412 SER A CA 1
ATOM 3230 C C . SER A 1 412 ? 8.275 -4.525 0.472 1.00 83.38 412 SER A C 1
ATOM 3232 O O . SER A 1 412 ? 7.888 -4.254 1.605 1.00 83.38 412 SER A O 1
ATOM 3234 N N . CYS A 1 413 ? 8.031 -5.702 -0.104 1.00 77.69 413 CYS A N 1
ATOM 3235 C CA . CYS A 1 413 ? 7.309 -6.778 0.576 1.00 77.69 413 CYS A CA 1
ATOM 3236 C C . CYS A 1 413 ? 8.185 -7.519 1.587 1.00 77.69 413 CYS A C 1
ATOM 3238 O O . CYS A 1 413 ? 7.705 -7.915 2.646 1.00 77.69 413 CYS A O 1
ATOM 3240 N N . ILE A 1 414 ? 9.478 -7.662 1.284 1.00 74.88 414 ILE A N 1
ATOM 3241 C CA . ILE A 1 414 ? 10.462 -8.261 2.197 1.00 74.88 414 ILE A CA 1
ATOM 3242 C C . ILE A 1 414 ? 10.734 -7.337 3.398 1.00 74.88 414 ILE A C 1
ATOM 3244 O O . ILE A 1 414 ? 11.060 -7.811 4.488 1.00 74.88 414 ILE A O 1
ATOM 3248 N N . SER A 1 415 ? 10.591 -6.022 3.214 1.00 71.00 415 SER A N 1
ATOM 3249 C CA . SER A 1 415 ? 10.963 -5.007 4.203 1.00 71.00 415 SER A CA 1
ATOM 3250 C C . SER A 1 415 ? 9.814 -4.600 5.137 1.00 71.00 415 SER A C 1
ATOM 3252 O O . SER A 1 415 ? 8.678 -4.364 4.722 1.00 71.00 415 SER A O 1
ATOM 3254 N N . ASN A 1 416 ? 10.136 -4.413 6.421 1.00 62.75 416 ASN A N 1
ATOM 3255 C CA . ASN A 1 416 ? 9.155 -4.029 7.448 1.00 62.75 416 ASN A CA 1
ATOM 3256 C C . ASN A 1 416 ? 8.886 -2.521 7.518 1.00 62.75 416 ASN A C 1
ATOM 3258 O O . ASN A 1 416 ? 7.878 -2.094 8.077 1.00 62.75 416 ASN A O 1
ATOM 3262 N N . SER A 1 417 ? 9.756 -1.710 6.923 1.00 73.88 417 SER A N 1
ATOM 3263 C CA . SER A 1 417 ? 9.640 -0.255 6.897 1.00 73.88 417 SER A CA 1
ATOM 3264 C C . SER A 1 417 ? 10.248 0.317 5.616 1.00 73.88 417 SER A C 1
ATOM 3266 O O . SER A 1 417 ? 11.024 -0.343 4.918 1.00 73.88 417 SER A O 1
ATOM 3268 N N . VAL A 1 418 ? 9.911 1.575 5.319 1.00 78.75 418 VAL A N 1
ATOM 3269 C CA . VAL A 1 418 ? 10.520 2.324 4.210 1.00 78.75 418 VAL A CA 1
ATOM 3270 C C . VAL A 1 418 ? 12.029 2.469 4.428 1.00 78.75 418 VAL A C 1
ATOM 3272 O O . VAL A 1 418 ? 12.800 2.272 3.497 1.00 78.75 418 VAL A O 1
ATOM 3275 N N . THR A 1 419 ? 12.465 2.761 5.657 1.00 82.69 419 THR A N 1
ATOM 3276 C CA . THR A 1 419 ? 13.884 2.975 5.975 1.00 82.69 419 THR A CA 1
ATOM 3277 C C . THR A 1 419 ? 14.705 1.710 5.758 1.00 82.69 419 THR A C 1
ATOM 3279 O O . THR A 1 419 ? 15.730 1.764 5.086 1.00 82.69 419 THR A O 1
ATOM 3282 N N . THR A 1 420 ? 14.221 0.552 6.216 1.00 79.94 420 THR A N 1
ATOM 3283 C CA . THR A 1 420 ? 14.893 -0.733 5.981 1.00 79.94 420 THR A CA 1
ATOM 3284 C C . THR A 1 420 ? 14.981 -1.055 4.490 1.00 79.94 420 THR A C 1
ATOM 3286 O O . THR A 1 420 ? 16.045 -1.454 4.020 1.00 79.94 420 THR A O 1
ATOM 3289 N N . ALA A 1 421 ? 13.902 -0.832 3.734 1.00 82.31 421 ALA A N 1
ATOM 3290 C CA . ALA A 1 421 ? 13.894 -1.050 2.289 1.00 82.31 421 ALA A CA 1
ATOM 3291 C C . ALA A 1 421 ? 14.918 -0.159 1.562 1.00 82.31 421 ALA A C 1
ATOM 3293 O O . ALA A 1 421 ? 15.637 -0.638 0.686 1.00 82.31 421 ALA A O 1
ATOM 3294 N N . LEU A 1 422 ? 15.025 1.118 1.949 1.00 88.06 422 LEU A N 1
ATOM 3295 C CA . LEU A 1 422 ? 15.993 2.062 1.379 1.00 88.06 422 LEU A CA 1
ATOM 3296 C C . LEU A 1 422 ? 17.443 1.724 1.740 1.00 88.06 422 LEU A C 1
ATOM 3298 O O . LEU A 1 422 ? 18.330 1.951 0.922 1.00 88.06 422 LEU A O 1
ATOM 3302 N N . SER A 1 423 ? 17.694 1.168 2.926 1.00 88.25 423 SER A N 1
ATOM 3303 C CA . SER A 1 423 ? 19.034 0.730 3.327 1.00 88.25 423 SER A CA 1
ATOM 3304 C C . SER A 1 423 ? 19.462 -0.569 2.640 1.00 88.25 423 SER A C 1
ATOM 3306 O O . SER A 1 423 ? 20.633 -0.721 2.306 1.00 88.25 423 SER A O 1
ATOM 3308 N N . VAL A 1 424 ? 18.535 -1.510 2.425 1.00 84.25 424 VAL A N 1
ATOM 3309 C CA . VAL A 1 424 ? 18.833 -2.834 1.846 1.00 84.25 424 VAL A CA 1
ATOM 3310 C C . VAL A 1 424 ? 18.820 -2.820 0.317 1.00 84.25 424 VAL A C 1
ATOM 3312 O O . VAL A 1 424 ? 19.613 -3.524 -0.301 1.00 84.25 424 VAL A O 1
ATOM 3315 N N . GLY A 1 425 ? 17.955 -2.016 -0.308 1.00 86.88 425 GLY A N 1
ATOM 3316 C CA . GLY A 1 425 ? 17.774 -1.995 -1.761 1.00 86.88 425 GLY A CA 1
ATOM 3317 C C . GLY A 1 425 ? 19.072 -1.762 -2.550 1.00 86.88 425 GLY A C 1
ATOM 3318 O O . GLY A 1 425 ? 19.440 -2.622 -3.352 1.00 86.88 425 GLY A O 1
ATOM 3319 N N . PRO A 1 426 ? 19.804 -0.651 -2.334 1.00 88.88 426 PRO A N 1
ATOM 3320 C CA . PRO A 1 426 ? 20.993 -0.330 -3.126 1.00 88.88 426 PRO A CA 1
ATOM 3321 C C . PRO A 1 426 ? 22.118 -1.371 -3.015 1.00 88.88 426 PRO A C 1
ATOM 3323 O O . PRO A 1 426 ? 22.610 -1.785 -4.066 1.00 88.88 426 PRO A O 1
ATOM 3326 N N . PRO A 1 427 ? 22.487 -1.879 -1.817 1.00 91.69 427 PRO A N 1
ATOM 3327 C CA . PRO A 1 427 ? 23.454 -2.971 -1.703 1.00 91.69 427 PRO A CA 1
ATOM 3328 C C . PRO A 1 427 ? 23.090 -4.232 -2.494 1.00 91.69 427 PRO A C 1
ATOM 3330 O O . PRO A 1 427 ? 23.990 -4.907 -2.982 1.00 91.69 427 PRO A O 1
ATOM 3333 N N . VAL A 1 428 ? 21.800 -4.549 -2.656 1.00 90.69 428 VAL A N 1
ATOM 3334 C CA . VAL A 1 428 ? 21.355 -5.713 -3.447 1.00 90.69 428 VAL A CA 1
ATOM 3335 C C . VAL A 1 428 ? 21.402 -5.431 -4.955 1.00 90.69 428 VAL A C 1
ATOM 3337 O O . VAL A 1 428 ? 21.672 -6.336 -5.740 1.00 90.69 428 VAL A O 1
ATOM 3340 N N . ILE A 1 429 ? 21.195 -4.180 -5.376 1.00 93.50 429 ILE A N 1
ATOM 3341 C CA . ILE A 1 429 ? 21.266 -3.776 -6.791 1.00 93.50 429 ILE A CA 1
ATOM 3342 C C . ILE A 1 429 ? 22.709 -3.762 -7.307 1.00 93.50 429 ILE A C 1
ATOM 3344 O O . ILE A 1 429 ? 22.941 -4.111 -8.463 1.00 93.50 429 ILE A O 1
ATOM 3348 N N . ILE A 1 430 ? 23.680 -3.376 -6.470 1.00 91.75 430 ILE A N 1
ATOM 3349 C CA . ILE A 1 430 ? 25.090 -3.233 -6.876 1.00 91.75 430 ILE A CA 1
ATOM 3350 C C . ILE A 1 430 ? 25.649 -4.517 -7.519 1.00 91.75 430 ILE A C 1
ATOM 3352 O O . ILE A 1 430 ? 26.217 -4.412 -8.606 1.00 91.75 430 ILE A O 1
ATOM 3356 N N . PRO A 1 431 ? 25.470 -5.725 -6.950 1.00 92.00 431 PRO A N 1
ATOM 3357 C CA . PRO A 1 431 ? 25.857 -6.961 -7.621 1.00 92.00 431 PRO A CA 1
ATOM 3358 C C . PRO A 1 431 ? 25.233 -7.120 -9.012 1.00 92.00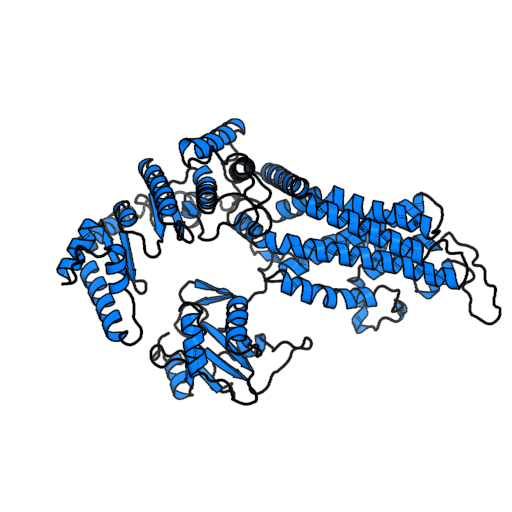 431 PRO A C 1
ATOM 3360 O O . PRO A 1 431 ? 25.956 -7.412 -9.960 1.00 92.00 431 PRO A O 1
ATOM 3363 N N . PHE A 1 432 ? 23.927 -6.875 -9.184 1.00 93.25 432 PHE A N 1
ATOM 3364 C CA . PHE A 1 432 ? 23.294 -6.959 -10.508 1.00 93.25 432 PHE A CA 1
ATOM 3365 C C . PHE A 1 432 ? 23.924 -5.975 -11.501 1.00 93.25 432 PHE A C 1
ATOM 3367 O O . PHE A 1 432 ? 24.182 -6.344 -12.645 1.00 93.25 432 PHE A O 1
ATOM 3374 N N . LEU A 1 433 ? 24.240 -4.761 -11.052 1.00 93.94 433 LEU A N 1
ATOM 3375 C CA . LEU A 1 433 ? 24.929 -3.750 -11.851 1.00 93.94 433 LEU A CA 1
ATOM 3376 C C . LEU A 1 433 ? 26.345 -4.203 -12.259 1.00 93.94 433 LEU A C 1
ATOM 3378 O O . LEU A 1 433 ? 26.715 -4.058 -13.423 1.00 93.94 433 LEU A O 1
ATOM 3382 N N . LEU A 1 434 ? 27.115 -4.818 -11.354 1.00 91.81 434 LEU A N 1
ATOM 3383 C CA . LEU A 1 434 ? 28.459 -5.341 -11.653 1.00 91.81 434 LEU A CA 1
ATOM 3384 C C . LEU A 1 434 ? 28.439 -6.449 -12.717 1.00 91.81 434 LEU A C 1
ATOM 3386 O O . LEU A 1 434 ? 29.275 -6.448 -13.619 1.00 91.81 434 LEU A O 1
ATOM 3390 N N . PHE A 1 435 ? 27.461 -7.357 -12.653 1.00 90.31 435 PHE A N 1
ATOM 3391 C CA . PHE A 1 435 ? 27.276 -8.430 -13.641 1.00 90.31 435 PHE A CA 1
ATOM 3392 C C . PHE A 1 435 ? 26.525 -7.980 -14.911 1.00 90.31 435 PHE A C 1
ATOM 3394 O O . PHE A 1 435 ? 26.143 -8.816 -15.727 1.00 90.31 435 PHE A O 1
ATOM 3401 N N . GLY A 1 436 ? 26.323 -6.672 -15.110 1.00 87.88 436 GLY A N 1
ATOM 3402 C CA . GLY A 1 436 ? 25.611 -6.104 -16.260 1.00 87.88 436 GLY A CA 1
ATOM 3403 C C . GLY A 1 436 ? 26.370 -6.125 -17.594 1.00 87.88 436 GLY A C 1
ATOM 3404 O O . GLY A 1 436 ? 25.915 -5.533 -18.568 1.00 87.88 436 GLY A O 1
ATOM 3405 N N . GLY A 1 437 ? 27.550 -6.745 -17.654 1.00 86.69 437 GLY A N 1
ATOM 3406 C CA . GLY A 1 437 ? 28.356 -6.857 -18.872 1.00 86.69 437 GLY A CA 1
ATOM 3407 C C . GLY A 1 437 ? 29.249 -5.650 -19.178 1.00 86.69 437 GLY A C 1
ATOM 3408 O O . GLY A 1 437 ? 30.156 -5.785 -19.985 1.00 86.69 437 GLY A O 1
ATOM 3409 N N . PHE A 1 438 ? 29.048 -4.493 -18.529 1.00 89.19 438 PHE A N 1
ATOM 3410 C CA . PHE A 1 438 ? 29.884 -3.297 -18.727 1.00 89.19 438 PHE A CA 1
ATOM 3411 C C . PHE A 1 438 ? 31.187 -3.324 -17.909 1.00 89.19 438 PHE A C 1
ATOM 3413 O O . PHE A 1 438 ? 32.262 -3.123 -18.467 1.00 89.19 438 PHE A O 1
ATOM 3420 N N . PHE A 1 439 ? 31.107 -3.589 -16.597 1.00 88.62 439 PHE A N 1
ATOM 3421 C CA . PHE A 1 439 ? 32.280 -3.634 -15.704 1.00 88.62 439 PHE A CA 1
ATOM 3422 C C . PHE A 1 439 ? 33.010 -4.977 -15.740 1.00 88.62 439 PHE A C 1
ATOM 3424 O O . PHE A 1 439 ? 34.234 -5.029 -15.646 1.00 88.62 439 PHE A O 1
ATOM 3431 N N . LEU A 1 440 ? 32.247 -6.063 -15.854 1.00 87.19 440 LEU A N 1
ATOM 3432 C CA . LEU A 1 440 ? 32.756 -7.417 -15.992 1.00 87.19 440 LEU A CA 1
ATOM 3433 C C . LEU A 1 440 ? 32.201 -7.998 -17.289 1.00 87.19 440 LEU A C 1
ATOM 3435 O O . LEU A 1 440 ? 30.985 -8.100 -17.446 1.00 87.19 440 LEU A O 1
ATOM 3439 N N . ASN A 1 441 ? 33.091 -8.383 -18.204 1.00 85.56 441 ASN A N 1
ATOM 3440 C CA . ASN A 1 441 ? 32.695 -9.052 -19.439 1.00 85.56 441 ASN A CA 1
ATOM 3441 C C . ASN A 1 441 ? 31.961 -10.363 -19.107 1.00 85.56 441 ASN A C 1
ATOM 3443 O O . ASN A 1 441 ? 32.415 -11.140 -18.264 1.00 85.56 441 ASN A O 1
ATOM 3447 N N . THR A 1 442 ? 30.858 -10.618 -19.812 1.00 80.00 442 THR A N 1
ATOM 3448 C CA . THR A 1 442 ? 30.055 -11.844 -19.737 1.00 80.00 442 THR A CA 1
ATOM 3449 C C . THR A 1 442 ? 30.887 -13.130 -19.732 1.00 80.00 442 THR A C 1
ATOM 3451 O O . THR A 1 442 ? 30.604 -14.037 -18.955 1.00 80.00 442 THR A O 1
ATOM 3454 N N . ALA A 1 443 ? 31.905 -13.226 -20.590 1.00 83.44 443 ALA A N 1
ATOM 3455 C CA . ALA A 1 443 ? 32.731 -14.427 -20.719 1.00 83.44 443 ALA A CA 1
ATOM 3456 C C . ALA A 1 443 ? 33.662 -14.650 -19.515 1.00 83.44 443 ALA A C 1
ATOM 3458 O O . ALA A 1 443 ? 34.086 -15.773 -19.255 1.00 83.44 443 ALA A O 1
ATOM 3459 N N . SER A 1 444 ? 33.965 -13.585 -18.772 1.00 87.12 444 SER A N 1
ATOM 3460 C CA . SER A 1 444 ? 34.865 -13.601 -17.618 1.00 87.12 444 SER A CA 1
ATOM 3461 C C . SER A 1 444 ? 34.128 -13.806 -16.292 1.00 87.12 444 SER A C 1
ATOM 3463 O O . SER A 1 444 ? 34.751 -13.743 -15.231 1.00 87.12 444 SER A O 1
ATOM 3465 N N . VAL A 1 445 ? 32.807 -14.024 -16.322 1.00 88.06 445 VAL A N 1
ATOM 3466 C CA . VAL A 1 445 ? 32.022 -14.302 -15.116 1.00 88.06 445 VAL A CA 1
ATOM 3467 C C . VAL A 1 445 ? 32.464 -15.647 -14.528 1.00 88.06 445 VAL A C 1
ATOM 3469 O O . VAL A 1 445 ? 32.404 -16.665 -15.222 1.00 88.06 445 VAL A O 1
ATOM 3472 N N . PRO A 1 446 ? 32.885 -15.698 -13.250 1.00 89.31 446 PRO A N 1
ATOM 3473 C CA . PRO A 1 446 ? 33.268 -16.953 -12.619 1.00 89.31 446 PRO A CA 1
ATOM 3474 C C . PRO A 1 446 ? 32.117 -17.963 -12.631 1.00 89.31 446 PRO A C 1
ATOM 3476 O O . PRO A 1 446 ? 30.970 -17.595 -12.373 1.00 89.31 446 PRO A O 1
ATOM 3479 N N . SER A 1 447 ? 32.417 -19.245 -12.863 1.00 88.19 447 SER A N 1
ATOM 3480 C CA . SER A 1 447 ? 31.415 -20.314 -13.036 1.00 88.19 447 SER A CA 1
ATOM 3481 C C . SER A 1 447 ? 30.374 -20.386 -11.910 1.00 88.19 447 SER A C 1
ATOM 3483 O O . SER A 1 447 ? 29.203 -20.661 -12.163 1.00 88.19 447 SER A O 1
ATOM 3485 N N . TYR A 1 448 ? 30.768 -20.067 -10.675 1.00 89.25 448 TYR A N 1
ATOM 3486 C CA . TYR A 1 448 ? 29.894 -20.055 -9.499 1.00 89.25 448 TYR A CA 1
ATOM 3487 C C . TYR A 1 448 ? 28.913 -18.866 -9.434 1.00 89.25 448 TYR A C 1
ATOM 3489 O O . TYR A 1 448 ? 27.944 -18.937 -8.681 1.00 89.25 448 TYR A O 1
ATOM 3497 N N . PHE A 1 449 ? 29.114 -17.800 -10.222 1.00 88.69 449 PHE A N 1
ATOM 3498 C CA . PHE A 1 449 ? 28.219 -16.633 -10.311 1.00 88.69 449 PHE A CA 1
ATOM 3499 C C . PHE A 1 449 ? 27.457 -16.522 -11.638 1.00 88.69 449 PHE A C 1
ATOM 3501 O O . PHE A 1 449 ? 26.642 -15.613 -11.797 1.00 88.69 449 PHE A O 1
ATOM 3508 N N . VAL A 1 450 ? 27.648 -17.456 -12.573 1.00 87.44 450 VAL A N 1
ATOM 3509 C CA . VAL A 1 450 ? 26.953 -17.438 -13.873 1.00 87.44 450 VAL A CA 1
ATOM 3510 C C . VAL A 1 450 ? 25.432 -17.421 -13.691 1.00 87.44 450 VAL A C 1
ATOM 3512 O O . VAL A 1 450 ? 24.759 -16.579 -14.282 1.00 87.44 450 VAL A O 1
ATOM 3515 N N . TRP A 1 451 ? 24.888 -18.258 -12.798 1.00 87.88 451 TRP A N 1
ATOM 3516 C CA . TRP A 1 451 ? 23.447 -18.290 -12.505 1.00 87.88 451 TRP A CA 1
ATOM 3517 C C . TRP A 1 451 ? 22.911 -16.938 -12.006 1.00 87.88 451 TRP A C 1
ATOM 3519 O O . TRP A 1 451 ? 21.803 -16.540 -12.354 1.00 87.88 451 TRP A O 1
ATOM 3529 N N . PHE A 1 452 ? 23.711 -16.218 -11.216 1.00 86.88 452 PHE A N 1
ATOM 3530 C CA . PHE A 1 452 ? 23.344 -14.926 -10.645 1.00 86.88 452 PHE A CA 1
ATOM 3531 C C . PHE A 1 452 ? 23.347 -13.823 -11.709 1.00 86.88 452 PHE A C 1
ATOM 3533 O O . PHE A 1 452 ? 22.492 -12.939 -11.690 1.00 86.88 452 PHE A O 1
ATOM 3540 N N . SER A 1 453 ? 24.256 -13.905 -12.685 1.00 88.06 453 SER A N 1
ATOM 3541 C CA . SER A 1 453 ? 24.298 -12.965 -13.809 1.00 88.06 453 SER A CA 1
ATOM 3542 C C . SER A 1 453 ? 23.019 -12.993 -14.658 1.00 88.06 453 SER A C 1
ATOM 3544 O O . SER A 1 453 ? 22.610 -11.947 -15.156 1.00 88.06 453 SER A O 1
ATOM 3546 N N . TYR A 1 454 ? 22.322 -14.137 -14.740 1.00 89.75 454 TYR A N 1
ATOM 3547 C CA . TYR A 1 454 ? 21.039 -14.240 -15.449 1.00 89.75 454 TYR A CA 1
ATOM 3548 C C . TYR A 1 454 ? 19.881 -13.522 -14.746 1.00 89.75 454 TYR A C 1
ATOM 3550 O O . TYR A 1 454 ? 18.862 -13.256 -15.381 1.00 89.75 454 TYR A O 1
ATOM 3558 N N . LEU A 1 455 ? 20.021 -13.191 -13.459 1.00 90.38 455 LEU A N 1
ATOM 3559 C CA . LEU A 1 455 ? 19.044 -12.381 -12.724 1.00 90.38 455 LEU A CA 1
ATOM 3560 C C . LEU A 1 455 ? 19.264 -10.875 -12.930 1.00 90.38 455 LEU A C 1
ATOM 3562 O O . LEU A 1 455 ? 18.405 -10.071 -12.565 1.00 90.38 455 LEU A O 1
ATOM 3566 N N . SER A 1 456 ? 20.402 -10.478 -13.509 1.00 94.62 456 SER A N 1
ATOM 3567 C CA . SER A 1 456 ? 20.712 -9.075 -13.759 1.00 94.62 456 SER A CA 1
ATOM 3568 C C . SER A 1 456 ? 19.984 -8.558 -14.997 1.00 94.62 456 SER A C 1
ATOM 3570 O O . SER A 1 456 ? 20.325 -8.893 -16.128 1.00 94.62 456 SER A O 1
ATOM 3572 N N . TRP A 1 457 ? 19.035 -7.643 -14.803 1.00 96.19 457 TRP A N 1
ATOM 3573 C CA . TRP A 1 457 ? 18.430 -6.904 -15.916 1.00 96.19 457 TRP A CA 1
ATOM 3574 C C . TRP A 1 457 ? 19.379 -5.884 -16.550 1.00 96.19 457 TRP A C 1
ATOM 3576 O O . TRP A 1 457 ? 19.136 -5.456 -17.677 1.00 96.19 457 TRP A O 1
ATOM 3586 N N . PHE A 1 458 ? 20.468 -5.514 -15.863 1.00 96.06 458 PHE A N 1
ATOM 3587 C CA . PHE A 1 458 ? 21.517 -4.683 -16.456 1.00 96.06 458 PHE A CA 1
ATOM 3588 C C . PHE A 1 458 ? 22.197 -5.403 -17.612 1.00 96.06 458 PHE A C 1
ATOM 3590 O O . PHE A 1 458 ? 22.520 -4.751 -18.593 1.00 96.06 458 PHE A O 1
ATOM 3597 N N . ARG A 1 459 ? 22.368 -6.728 -17.519 1.00 94.44 459 ARG A N 1
ATOM 3598 C CA . ARG A 1 459 ? 22.957 -7.548 -18.582 1.00 94.44 459 ARG A CA 1
ATOM 3599 C C . ARG A 1 459 ? 22.149 -7.416 -19.873 1.00 94.44 459 ARG A C 1
ATOM 3601 O O . ARG A 1 459 ? 22.659 -6.895 -20.856 1.00 94.44 459 ARG A O 1
ATOM 3608 N N . TYR A 1 460 ? 20.880 -7.819 -19.820 1.00 96.12 460 TYR A N 1
ATOM 3609 C CA . TYR A 1 460 ? 19.986 -7.825 -20.980 1.00 96.12 460 TYR A CA 1
ATOM 3610 C C . TYR A 1 460 ? 19.705 -6.407 -21.500 1.00 96.12 460 TYR A C 1
ATOM 3612 O O . TYR A 1 460 ? 19.654 -6.176 -22.701 1.00 96.12 460 TYR A O 1
ATOM 3620 N N . GLY A 1 461 ? 19.555 -5.424 -20.602 1.00 96.88 461 GLY A N 1
ATOM 3621 C CA . GLY A 1 461 ? 19.365 -4.027 -20.997 1.00 96.88 461 GLY A CA 1
ATOM 3622 C C . GLY A 1 461 ? 20.594 -3.425 -21.685 1.00 96.88 461 GLY A C 1
ATOM 3623 O O . GLY A 1 461 ? 20.445 -2.660 -22.634 1.00 96.88 461 GLY A O 1
ATOM 3624 N N . ASN A 1 462 ? 21.801 -3.767 -21.225 1.00 96.31 462 ASN A N 1
ATOM 3625 C CA . ASN A 1 462 ? 23.052 -3.278 -21.801 1.00 96.31 462 ASN A CA 1
ATOM 3626 C C . ASN A 1 462 ? 23.325 -3.923 -23.159 1.00 96.31 462 ASN A C 1
ATOM 3628 O O . ASN A 1 462 ? 23.592 -3.206 -24.117 1.00 96.31 462 ASN A O 1
ATOM 3632 N N . GLU A 1 463 ? 23.187 -5.245 -23.261 1.00 95.81 463 GLU A N 1
ATOM 3633 C CA . GLU A 1 463 ? 23.327 -5.971 -24.526 1.00 95.81 463 GLU A CA 1
ATOM 3634 C C . GLU A 1 463 ? 22.352 -5.429 -25.584 1.00 95.81 463 GLU A C 1
ATOM 3636 O O . GLU A 1 463 ? 22.791 -4.986 -26.646 1.00 95.81 463 GLU A O 1
ATOM 3641 N N . ALA A 1 464 ? 21.064 -5.288 -25.246 1.00 97.38 464 ALA A N 1
ATOM 3642 C CA . ALA A 1 464 ? 20.058 -4.741 -26.154 1.00 97.38 464 ALA A CA 1
ATOM 3643 C C . ALA A 1 464 ? 20.348 -3.293 -26.605 1.00 97.38 464 ALA A C 1
ATOM 3645 O O . ALA A 1 464 ? 20.171 -2.969 -27.782 1.00 97.38 464 ALA A O 1
ATOM 3646 N N . LEU A 1 465 ? 20.801 -2.408 -25.703 1.00 97.25 465 LEU A N 1
ATOM 3647 C CA . LEU A 1 465 ? 21.155 -1.026 -26.062 1.00 97.25 465 LEU A CA 1
ATOM 3648 C C . LEU A 1 465 ? 22.421 -0.952 -26.924 1.00 97.25 465 LEU A C 1
ATOM 3650 O O . LEU A 1 465 ? 22.456 -0.163 -27.868 1.00 97.25 465 LEU A O 1
ATOM 3654 N N . LEU A 1 466 ? 23.444 -1.758 -26.626 1.00 96.31 466 LEU A N 1
ATOM 3655 C CA . LEU A 1 466 ? 24.681 -1.777 -27.406 1.00 96.31 466 LEU A CA 1
ATOM 3656 C C . LEU A 1 466 ? 24.465 -2.388 -28.791 1.00 96.31 466 LEU A C 1
ATOM 3658 O O . LEU A 1 466 ? 24.955 -1.826 -29.768 1.00 96.31 466 LEU A O 1
ATOM 3662 N N . VAL A 1 467 ? 23.703 -3.480 -28.907 1.00 96.25 467 VAL A N 1
ATOM 3663 C CA . VAL A 1 467 ? 23.331 -4.060 -30.208 1.00 96.25 467 VAL A CA 1
ATOM 3664 C C . VAL A 1 467 ? 22.567 -3.034 -31.045 1.00 96.25 467 VAL A C 1
ATOM 3666 O O . VAL A 1 467 ? 22.894 -2.827 -32.213 1.00 96.25 467 VAL A O 1
ATOM 3669 N N . ASN A 1 468 ? 21.615 -2.320 -30.439 1.00 96.50 468 ASN A N 1
ATOM 3670 C CA . ASN A 1 468 ? 20.889 -1.240 -31.105 1.00 96.50 468 ASN A CA 1
ATOM 3671 C C . ASN A 1 468 ? 21.810 -0.069 -31.511 1.00 96.50 468 ASN A C 1
ATOM 3673 O O . ASN A 1 468 ? 21.595 0.545 -32.542 1.00 96.50 468 ASN A O 1
ATOM 3677 N N . GLN A 1 469 ? 22.852 0.258 -30.748 1.00 96.12 469 GLN A N 1
ATOM 3678 C CA . GLN A 1 469 ? 23.747 1.368 -31.098 1.00 96.12 469 GLN A CA 1
ATOM 3679 C C . GLN A 1 469 ? 24.793 1.000 -32.165 1.00 96.12 469 GLN A C 1
ATOM 3681 O O . GLN A 1 469 ? 25.153 1.853 -32.975 1.00 96.12 469 GLN A O 1
ATOM 3686 N N . TRP A 1 470 ? 25.324 -0.226 -32.142 1.00 95.50 470 TRP A N 1
ATOM 3687 C CA . TRP A 1 470 ? 26.552 -0.584 -32.866 1.00 95.50 470 TRP A CA 1
ATOM 3688 C C . TRP A 1 470 ? 26.365 -1.520 -34.066 1.00 95.50 470 TRP A C 1
ATOM 3690 O O . TRP A 1 470 ? 27.297 -1.636 -34.861 1.00 95.50 470 TRP A O 1
ATOM 3700 N N . SER A 1 471 ? 25.214 -2.182 -34.216 1.00 92.50 471 SER A N 1
ATOM 3701 C CA . SER A 1 471 ? 24.976 -3.160 -35.299 1.00 92.50 471 SER A CA 1
ATOM 3702 C C . SER A 1 471 ? 25.136 -2.571 -36.707 1.00 92.50 471 SER A C 1
ATOM 3704 O O . SER A 1 471 ? 25.714 -3.218 -37.577 1.00 92.50 471 SER A O 1
ATOM 3706 N N . GLU A 1 472 ? 24.699 -1.325 -36.904 1.00 91.31 472 GLU A N 1
ATOM 3707 C CA . GLU A 1 472 ? 24.705 -0.622 -38.198 1.00 91.31 472 GLU A CA 1
ATOM 3708 C C . GLU A 1 472 ? 25.936 0.297 -38.398 1.00 91.31 472 GLU A C 1
ATOM 3710 O O . GLU A 1 472 ? 25.960 1.132 -39.304 1.00 91.31 472 GLU A O 1
ATOM 3715 N N . ILE A 1 473 ? 26.959 0.208 -37.533 1.00 91.62 473 ILE A N 1
ATOM 3716 C CA . ILE A 1 473 ? 28.178 1.034 -37.626 1.00 91.62 473 ILE A CA 1
ATOM 3717 C C . ILE A 1 473 ? 29.322 0.219 -38.241 1.00 91.62 473 ILE A C 1
ATOM 3719 O O . ILE A 1 473 ? 29.998 -0.559 -37.562 1.00 91.62 473 ILE A O 1
ATOM 3723 N N . ASP A 1 474 ? 29.590 0.457 -39.526 1.00 88.31 474 ASP A N 1
ATOM 3724 C CA . ASP A 1 474 ? 30.594 -0.295 -40.293 1.00 88.31 474 ASP A CA 1
ATOM 3725 C C . ASP A 1 474 ? 32.041 0.156 -40.051 1.00 88.31 474 ASP A C 1
ATOM 3727 O O . ASP A 1 474 ? 32.959 -0.667 -40.079 1.00 88.31 474 ASP A O 1
ATOM 3731 N N . SER A 1 475 ? 32.268 1.450 -39.804 1.00 87.25 475 SER A N 1
ATOM 3732 C CA . SER A 1 475 ? 33.615 2.018 -39.664 1.00 87.25 475 SER A CA 1
ATOM 3733 C C . SER A 1 475 ? 33.726 2.979 -38.487 1.00 87.25 475 SER A C 1
ATOM 3735 O O . SER A 1 475 ? 32.935 3.916 -38.376 1.00 87.25 475 SER A O 1
ATOM 3737 N N . ILE A 1 476 ? 34.754 2.789 -37.661 1.00 88.31 476 ILE A N 1
ATOM 3738 C CA . ILE A 1 476 ? 35.105 3.675 -36.543 1.00 88.31 476 ILE A CA 1
ATOM 3739 C C . ILE A 1 476 ? 36.418 4.391 -36.879 1.00 88.31 476 ILE A C 1
ATOM 3741 O O . ILE A 1 476 ? 37.366 3.772 -37.369 1.00 88.31 476 ILE A O 1
ATOM 3745 N N . ALA A 1 477 ? 36.481 5.702 -36.641 1.00 84.12 477 ALA A N 1
ATOM 3746 C CA . ALA A 1 477 ? 37.675 6.487 -36.922 1.00 84.12 477 ALA A CA 1
ATOM 3747 C C . ALA A 1 477 ? 38.791 6.160 -35.912 1.00 84.12 477 ALA A C 1
ATOM 3749 O O . ALA A 1 477 ? 38.666 6.424 -34.717 1.00 84.12 477 ALA A O 1
ATOM 3750 N N . CYS A 1 478 ? 39.907 5.616 -36.403 1.00 78.19 478 CYS A N 1
ATOM 3751 C CA . CYS A 1 478 ? 41.091 5.306 -35.601 1.00 78.19 478 CYS A CA 1
ATOM 3752 C C . CYS A 1 478 ? 42.249 6.220 -36.023 1.00 78.19 478 CYS A C 1
ATOM 3754 O O . CYS A 1 478 ? 42.853 6.022 -37.075 1.00 78.19 478 CYS A O 1
ATOM 3756 N N . THR A 1 479 ? 42.561 7.232 -35.214 1.00 66.25 479 THR A N 1
ATOM 3757 C CA . THR A 1 479 ? 43.625 8.218 -35.485 1.00 66.25 479 THR A CA 1
ATOM 3758 C C . THR A 1 479 ? 45.015 7.783 -35.005 1.00 66.25 479 THR A C 1
ATOM 3760 O O . THR A 1 479 ? 46.007 8.379 -35.420 1.00 66.25 479 THR A O 1
ATOM 3763 N N . THR A 1 480 ? 45.118 6.728 -34.186 1.00 64.31 480 THR A N 1
ATOM 3764 C CA . THR A 1 480 ? 46.373 6.334 -33.517 1.00 64.31 480 THR A CA 1
ATOM 3765 C C . THR A 1 480 ? 46.798 4.913 -33.897 1.00 64.31 480 THR A C 1
ATOM 3767 O O . THR A 1 480 ? 46.054 3.959 -33.694 1.00 64.31 480 THR A O 1
ATOM 3770 N N . SER A 1 481 ? 48.020 4.751 -34.412 1.00 60.28 481 SER A N 1
ATOM 3771 C CA . SER A 1 481 ? 48.568 3.480 -34.920 1.00 60.28 481 SER A CA 1
ATOM 3772 C C . SER A 1 481 ? 49.050 2.489 -33.845 1.00 60.28 481 SER A C 1
ATOM 3774 O O . SER A 1 481 ? 49.241 1.317 -34.157 1.00 60.28 481 SER A O 1
ATOM 3776 N N . ASN A 1 482 ? 49.218 2.923 -32.590 1.00 60.53 482 ASN A N 1
ATOM 3777 C CA . ASN A 1 482 ? 49.797 2.119 -31.497 1.00 60.53 482 ASN A CA 1
ATOM 3778 C C . ASN A 1 482 ? 48.769 1.526 -30.510 1.00 60.53 482 ASN A C 1
ATOM 3780 O O . ASN A 1 482 ? 49.164 0.995 -29.474 1.00 60.53 482 ASN A O 1
ATOM 3784 N N . VAL A 1 483 ? 47.465 1.611 -30.795 1.00 67.62 483 VAL A N 1
ATOM 3785 C CA . VAL A 1 483 ? 46.401 1.105 -29.907 1.00 67.62 483 VAL A CA 1
ATOM 3786 C C . VAL A 1 483 ? 45.489 0.153 -30.678 1.00 67.62 483 VAL A C 1
ATOM 3788 O O . VAL A 1 483 ? 45.142 0.414 -31.830 1.00 67.62 483 VAL A O 1
ATOM 3791 N N . THR A 1 484 ? 45.082 -0.954 -30.050 1.00 72.88 484 THR A N 1
ATOM 3792 C CA . THR A 1 484 ? 44.039 -1.847 -30.577 1.00 72.88 484 THR A CA 1
ATOM 3793 C C . THR A 1 484 ? 42.713 -1.095 -30.652 1.00 72.88 484 THR A C 1
ATOM 3795 O O . THR A 1 484 ? 41.992 -0.990 -29.664 1.00 72.88 484 THR A O 1
ATOM 3798 N N . CYS A 1 485 ? 42.417 -0.544 -31.827 1.00 75.56 485 CYS A N 1
ATOM 3799 C CA . CYS A 1 485 ? 41.190 0.189 -32.106 1.00 75.56 485 CYS A CA 1
ATOM 3800 C C . CYS A 1 485 ? 40.147 -0.744 -32.752 1.00 75.56 485 CYS A C 1
ATOM 3802 O O . CYS A 1 485 ? 40.485 -1.453 -33.711 1.00 75.56 485 CYS A O 1
ATOM 3804 N N . PRO A 1 486 ? 38.894 -0.778 -32.261 1.00 83.00 486 PRO A N 1
ATOM 3805 C CA . PRO A 1 486 ? 37.834 -1.542 -32.904 1.00 83.00 486 PRO A CA 1
ATOM 3806 C C . PRO A 1 486 ? 37.529 -0.924 -34.272 1.00 83.00 486 PRO A C 1
ATOM 3808 O O . PRO A 1 486 ? 37.262 0.266 -34.374 1.00 83.00 486 PRO A O 1
ATOM 3811 N N . LYS A 1 487 ? 37.585 -1.729 -35.339 1.00 84.19 487 LYS A N 1
ATOM 3812 C CA . LYS A 1 487 ? 37.399 -1.234 -36.716 1.00 84.19 487 LYS A CA 1
ATOM 3813 C C . LYS A 1 487 ? 35.931 -1.012 -37.088 1.00 84.19 487 LYS A C 1
ATOM 3815 O O . LYS A 1 487 ? 35.654 -0.224 -37.983 1.00 84.19 487 LYS A O 1
ATOM 3820 N N . SER A 1 488 ? 35.022 -1.712 -36.412 1.00 90.19 488 SER A N 1
ATOM 3821 C CA . SER A 1 488 ? 33.576 -1.702 -36.660 1.00 90.19 488 SER A CA 1
ATOM 3822 C C . SER A 1 488 ? 32.806 -1.824 -35.346 1.00 90.19 488 SER A C 1
ATOM 3824 O O . SER A 1 488 ? 33.353 -2.317 -34.351 1.00 90.19 488 SER A O 1
ATOM 3826 N N . GLY A 1 489 ? 31.527 -1.449 -35.349 1.00 89.38 489 GLY A N 1
ATOM 3827 C CA . GLY A 1 489 ? 30.633 -1.636 -34.207 1.00 89.38 489 GLY A CA 1
ATOM 3828 C C . GLY A 1 489 ? 30.486 -3.108 -33.802 1.00 89.38 489 GLY A C 1
ATOM 3829 O O . GLY A 1 489 ? 30.485 -3.428 -32.616 1.00 89.38 489 GLY A O 1
ATOM 3830 N N . ARG A 1 490 ? 30.529 -4.042 -34.759 1.00 91.38 490 ARG A N 1
ATOM 3831 C CA . ARG A 1 490 ? 30.557 -5.489 -34.466 1.00 91.38 490 ARG A CA 1
ATOM 3832 C C . ARG A 1 490 ? 31.785 -5.912 -33.661 1.00 91.38 490 ARG A C 1
ATOM 3834 O O . ARG A 1 490 ? 31.683 -6.761 -32.781 1.00 91.38 490 ARG A O 1
ATOM 3841 N N . THR A 1 491 ? 32.943 -5.299 -33.916 1.00 90.06 491 THR A N 1
ATOM 3842 C CA . THR A 1 491 ? 34.156 -5.530 -33.112 1.00 90.06 491 THR A CA 1
ATOM 3843 C C . THR A 1 491 ? 33.985 -5.009 -31.680 1.00 90.06 491 THR A C 1
ATOM 3845 O O . THR A 1 491 ? 34.472 -5.634 -30.736 1.00 90.06 491 THR A O 1
ATOM 3848 N N . VAL A 1 492 ? 33.255 -3.900 -31.495 1.00 91.19 492 VAL A N 1
ATOM 3849 C CA . VAL A 1 492 ? 32.887 -3.398 -30.160 1.00 91.19 492 VAL A CA 1
ATOM 3850 C C . VAL A 1 492 ? 32.015 -4.427 -29.436 1.00 91.19 492 VAL A C 1
ATOM 3852 O O . VAL A 1 492 ? 32.355 -4.818 -28.323 1.00 91.19 492 VAL A O 1
ATOM 3855 N N . LEU A 1 493 ? 30.964 -4.947 -30.077 1.00 91.75 493 LEU A N 1
ATOM 3856 C CA . LEU A 1 493 ? 30.085 -5.972 -29.490 1.00 91.75 493 LEU A CA 1
ATOM 3857 C C . LEU A 1 493 ? 30.846 -7.252 -29.109 1.00 91.75 493 LEU A C 1
ATOM 3859 O O . LEU A 1 493 ? 30.697 -7.759 -27.997 1.00 91.75 493 LEU A O 1
ATOM 3863 N N . GLN A 1 494 ? 31.744 -7.724 -29.978 1.00 89.81 494 GLN A N 1
ATOM 3864 C CA . GLN A 1 494 ? 32.600 -8.884 -29.702 1.00 89.81 494 GLN A CA 1
ATOM 3865 C C . GLN A 1 494 ? 33.517 -8.671 -28.490 1.00 89.81 494 GLN A C 1
ATOM 3867 O O . GLN A 1 494 ? 33.765 -9.615 -27.743 1.00 89.81 494 GLN A O 1
ATOM 3872 N N . THR A 1 495 ? 33.969 -7.436 -28.246 1.00 87.62 495 THR A N 1
ATOM 3873 C CA . THR A 1 495 ? 34.800 -7.099 -27.075 1.00 87.62 495 THR A CA 1
ATOM 3874 C C . THR A 1 495 ? 34.051 -7.325 -25.759 1.00 87.62 495 THR A C 1
ATOM 3876 O O . THR A 1 495 ? 34.675 -7.670 -24.760 1.00 87.62 495 THR A O 1
ATOM 3879 N N . TYR A 1 496 ? 32.721 -7.198 -25.763 1.00 86.00 496 TYR A N 1
ATOM 3880 C CA . TYR A 1 496 ? 31.841 -7.483 -24.621 1.00 86.00 496 TYR A CA 1
ATOM 3881 C C . TYR A 1 496 ? 31.213 -8.888 -24.661 1.00 86.00 496 TYR A C 1
ATOM 3883 O O . TYR A 1 496 ? 30.481 -9.262 -23.744 1.00 86.00 496 TYR A O 1
ATOM 3891 N N . ASN A 1 497 ? 31.542 -9.681 -25.689 1.00 88.56 497 ASN A N 1
ATOM 3892 C CA . ASN A 1 497 ? 30.945 -10.984 -25.984 1.00 88.56 497 ASN A CA 1
ATOM 3893 C C . ASN A 1 497 ? 29.416 -10.922 -26.174 1.00 88.56 497 ASN A C 1
ATOM 3895 O O . ASN A 1 497 ? 28.697 -11.797 -25.692 1.00 88.56 497 ASN A O 1
ATOM 3899 N N . PHE A 1 498 ? 28.946 -9.879 -26.861 1.00 91.31 498 PHE A N 1
ATOM 3900 C CA . PHE A 1 498 ? 27.544 -9.676 -27.226 1.00 91.31 498 PHE A CA 1
ATOM 3901 C C . PHE A 1 498 ? 27.289 -10.019 -28.690 1.00 91.31 498 PHE A C 1
ATOM 3903 O O . PHE A 1 498 ? 28.154 -9.794 -29.547 1.00 91.31 498 PHE A O 1
ATOM 3910 N N . LYS A 1 499 ? 26.101 -10.556 -28.980 1.00 90.56 499 LYS A N 1
ATOM 3911 C CA . LYS A 1 499 ? 25.706 -10.968 -30.334 1.00 90.56 499 LYS A CA 1
ATOM 3912 C C . LYS A 1 499 ? 24.394 -10.318 -30.745 1.00 90.56 499 LYS A C 1
ATOM 3914 O O . LYS A 1 499 ? 23.459 -10.216 -29.964 1.00 90.56 499 LYS A O 1
ATOM 3919 N N . GLU A 1 500 ? 24.298 -9.951 -32.020 1.00 90.38 500 GLU A N 1
ATOM 3920 C CA . GLU A 1 500 ? 23.072 -9.373 -32.589 1.00 90.38 500 GLU A CA 1
ATOM 3921 C C . GLU A 1 500 ? 21.876 -10.347 -32.505 1.00 90.38 500 GLU A C 1
ATOM 3923 O O . GLU A 1 500 ? 20.734 -9.927 -32.334 1.00 90.38 500 GLU A O 1
ATOM 3928 N N . GLU A 1 501 ? 22.147 -11.655 -32.567 1.00 92.06 501 GLU A N 1
ATOM 3929 C CA . GLU A 1 501 ? 21.152 -12.735 -32.485 1.00 92.06 501 GLU A CA 1
ATOM 3930 C C . GLU A 1 501 ? 20.493 -12.862 -31.102 1.00 92.06 501 GLU A C 1
ATOM 3932 O O . GLU A 1 501 ? 19.384 -13.391 -31.004 1.00 92.06 501 GLU A O 1
ATOM 3937 N N . ASP A 1 502 ? 21.147 -12.361 -30.048 1.00 91.31 502 ASP A N 1
ATOM 3938 C CA . ASP A 1 502 ? 20.683 -12.487 -28.663 1.00 91.31 502 ASP A CA 1
ATOM 3939 C C . ASP A 1 502 ? 19.647 -11.403 -28.295 1.00 91.31 502 ASP A C 1
ATOM 3941 O O . ASP A 1 502 ? 18.868 -11.583 -27.359 1.00 91.31 502 ASP A O 1
ATOM 3945 N N . PHE A 1 503 ? 19.507 -10.344 -29.105 1.00 94.25 503 PHE A N 1
ATOM 3946 C CA . PHE A 1 503 ? 18.540 -9.258 -28.893 1.00 94.25 503 PHE A CA 1
ATOM 3947 C C . PHE A 1 503 ? 17.096 -9.718 -28.574 1.00 94.25 503 PHE A C 1
ATOM 3949 O O . PHE A 1 503 ? 16.522 -9.258 -27.584 1.00 94.25 503 PHE A O 1
ATOM 3956 N N . PRO A 1 504 ? 16.442 -10.611 -29.352 1.00 95.25 504 PRO A N 1
ATOM 3957 C CA . PRO A 1 504 ? 15.098 -11.088 -29.011 1.00 95.25 504 PRO A CA 1
ATOM 3958 C C . PRO A 1 504 ? 15.057 -11.866 -27.689 1.00 95.25 504 PRO A C 1
ATOM 3960 O O . PRO A 1 504 ? 14.052 -11.798 -26.974 1.00 95.25 504 PRO A O 1
ATOM 3963 N N . MET A 1 505 ? 16.132 -12.583 -27.351 1.00 94.88 505 MET A N 1
ATOM 3964 C CA . MET A 1 505 ? 16.249 -13.304 -26.087 1.00 94.88 505 MET A CA 1
ATOM 3965 C C . MET A 1 505 ? 16.378 -12.328 -24.914 1.00 94.88 505 MET A C 1
ATOM 3967 O O . MET A 1 505 ? 15.720 -12.526 -23.897 1.00 94.88 505 MET A O 1
ATOM 3971 N N . ASP A 1 506 ? 17.122 -11.232 -25.069 1.00 94.81 506 ASP A N 1
ATOM 3972 C CA . ASP A 1 506 ? 17.231 -10.179 -24.053 1.00 94.81 506 ASP A CA 1
ATOM 3973 C C . ASP A 1 506 ? 15.871 -9.566 -23.722 1.00 94.81 506 ASP A C 1
ATOM 3975 O O . ASP A 1 506 ? 15.503 -9.430 -22.552 1.00 94.81 506 ASP A O 1
ATOM 3979 N N . ILE A 1 507 ? 15.082 -9.243 -24.751 1.00 96.75 507 ILE A N 1
ATOM 3980 C CA . ILE A 1 507 ? 13.726 -8.711 -24.575 1.00 96.75 507 ILE A CA 1
ATOM 3981 C C . ILE A 1 507 ? 12.833 -9.730 -23.857 1.00 96.75 507 ILE A C 1
ATOM 3983 O O . ILE A 1 507 ? 12.119 -9.365 -22.917 1.00 96.75 507 ILE A O 1
ATOM 3987 N N . LEU A 1 508 ? 12.890 -11.008 -24.250 1.00 96.50 508 LEU A N 1
ATOM 3988 C CA . LEU A 1 508 ? 12.144 -12.082 -23.591 1.00 96.50 508 LEU A CA 1
ATOM 3989 C C . LEU A 1 508 ? 12.547 -12.224 -22.115 1.00 96.50 508 LEU A C 1
ATOM 3991 O O . LEU A 1 508 ? 11.675 -12.311 -21.251 1.00 96.50 508 LEU A O 1
ATOM 3995 N N . CYS A 1 509 ? 13.846 -12.196 -21.816 1.00 95.69 509 CYS A N 1
ATOM 3996 C CA . CYS A 1 509 ? 14.385 -12.260 -20.461 1.00 95.69 509 CYS A CA 1
ATOM 3997 C C . CYS A 1 509 ? 13.945 -11.065 -19.609 1.00 95.69 509 CYS A C 1
ATOM 3999 O O . CYS A 1 509 ? 13.570 -11.253 -18.453 1.00 95.69 509 CYS A O 1
ATOM 4001 N N . LEU A 1 510 ? 13.911 -9.848 -20.162 1.00 96.00 510 LEU A N 1
ATOM 4002 C CA . LEU A 1 510 ? 13.381 -8.677 -19.455 1.00 96.00 510 LEU A CA 1
ATOM 4003 C C . LEU A 1 510 ? 11.898 -8.864 -19.098 1.00 96.00 510 LEU A C 1
ATOM 4005 O O . LEU A 1 510 ? 11.519 -8.622 -17.952 1.00 96.00 510 LEU A O 1
ATOM 4009 N N . PHE A 1 511 ? 11.061 -9.357 -20.019 1.00 94.62 511 PHE A N 1
ATOM 4010 C CA . PHE A 1 511 ? 9.664 -9.696 -19.705 1.00 94.62 511 PHE A CA 1
ATOM 4011 C C . PHE A 1 511 ? 9.548 -10.811 -18.660 1.00 94.62 511 PHE A C 1
ATOM 4013 O O . PHE A 1 511 ? 8.730 -10.708 -17.743 1.00 94.62 511 PHE A O 1
ATOM 4020 N N . ALA A 1 512 ? 10.382 -11.846 -18.762 1.00 93.50 512 ALA A N 1
ATOM 4021 C CA . ALA A 1 512 ? 10.418 -12.940 -17.801 1.00 93.50 512 ALA A CA 1
ATOM 4022 C C . ALA A 1 512 ? 10.814 -12.452 -16.400 1.00 93.50 512 ALA A C 1
ATOM 4024 O O . ALA A 1 512 ? 10.210 -12.883 -15.425 1.00 93.50 512 ALA A O 1
ATOM 4025 N N . LEU A 1 513 ? 11.757 -11.510 -16.280 1.00 92.69 513 LEU A N 1
ATOM 4026 C CA . LEU A 1 513 ? 12.131 -10.894 -15.003 1.00 92.69 513 LEU A CA 1
ATOM 4027 C C . LEU A 1 513 ? 11.021 -10.001 -14.433 1.00 92.69 513 LEU A C 1
ATOM 4029 O O . LEU A 1 513 ? 10.807 -10.008 -13.220 1.00 92.69 513 LEU A O 1
ATOM 4033 N N . ILE A 1 514 ? 10.289 -9.261 -15.280 1.00 90.38 514 ILE A N 1
ATOM 4034 C CA . ILE A 1 514 ? 9.097 -8.506 -14.847 1.00 90.38 514 ILE A CA 1
ATOM 4035 C C . ILE A 1 514 ? 8.088 -9.461 -14.208 1.00 90.38 514 ILE A C 1
ATOM 4037 O O . ILE A 1 514 ? 7.597 -9.176 -13.117 1.00 90.38 514 ILE A O 1
ATOM 4041 N N . ALA A 1 515 ? 7.793 -10.580 -14.876 1.00 86.31 515 ALA A N 1
ATOM 4042 C CA . ALA A 1 515 ? 6.895 -11.602 -14.355 1.00 86.31 515 ALA A CA 1
ATOM 4043 C C . ALA A 1 515 ? 7.467 -12.227 -13.076 1.00 86.31 515 ALA A C 1
ATOM 4045 O O . ALA A 1 515 ? 6.838 -12.131 -12.035 1.00 86.31 515 ALA A O 1
ATOM 4046 N N . ALA A 1 516 ? 8.704 -12.729 -13.088 1.00 86.19 516 ALA A N 1
ATOM 4047 C CA . ALA A 1 516 ? 9.325 -13.406 -11.952 1.00 86.19 516 ALA A CA 1
ATOM 4048 C C . ALA A 1 516 ? 9.374 -12.545 -10.679 1.00 86.19 516 ALA A C 1
ATOM 4050 O O . ALA A 1 516 ? 8.983 -13.010 -9.612 1.00 86.19 516 ALA A O 1
ATOM 4051 N N . PHE A 1 517 ? 9.787 -11.275 -10.758 1.00 86.06 517 PHE A N 1
ATOM 4052 C CA . PHE A 1 517 ? 9.799 -10.401 -9.577 1.00 86.06 517 PHE A CA 1
ATOM 4053 C C . PHE A 1 517 ? 8.395 -10.028 -9.080 1.00 86.06 517 PHE A C 1
ATOM 4055 O O . PHE A 1 517 ? 8.250 -9.643 -7.921 1.00 86.06 517 PHE A O 1
ATOM 4062 N N . ARG A 1 518 ? 7.365 -10.164 -9.925 1.00 77.31 518 ARG A N 1
ATOM 4063 C CA . ARG A 1 518 ? 5.952 -10.012 -9.543 1.00 77.31 518 ARG A CA 1
ATOM 4064 C C . ARG A 1 518 ? 5.319 -11.324 -9.065 1.00 77.31 518 ARG A C 1
ATOM 4066 O O . ARG A 1 518 ? 4.422 -11.257 -8.234 1.00 77.31 518 ARG A O 1
ATOM 4073 N N . ASP A 1 519 ? 5.805 -12.466 -9.551 1.00 59.38 519 ASP A N 1
ATOM 4074 C CA . ASP A 1 519 ? 5.280 -13.825 -9.363 1.00 59.38 519 ASP A CA 1
ATOM 4075 C C . ASP A 1 519 ? 5.957 -14.604 -8.228 1.00 59.38 519 ASP A C 1
ATOM 4077 O O . ASP A 1 519 ? 5.523 -15.715 -7.929 1.00 59.38 519 ASP A O 1
ATOM 4081 N N . ILE A 1 520 ? 6.973 -14.054 -7.542 1.00 53.66 520 ILE A N 1
ATOM 4082 C CA . ILE A 1 520 ? 7.468 -14.569 -6.243 1.00 53.66 520 ILE A CA 1
ATOM 4083 C C . ILE A 1 520 ? 6.406 -14.287 -5.150 1.00 53.66 520 ILE A C 1
ATOM 4085 O O . ILE A 1 520 ? 6.607 -13.593 -4.155 1.00 53.66 520 ILE A O 1
ATOM 4089 N N . LEU A 1 521 ? 5.225 -14.847 -5.398 1.00 50.41 521 LEU A N 1
ATOM 4090 C CA . LEU A 1 521 ? 4.002 -14.925 -4.625 1.00 50.41 521 LEU A CA 1
ATOM 4091 C C . LEU A 1 521 ? 3.866 -16.403 -4.251 1.00 50.41 521 LEU A C 1
ATOM 4093 O O . LEU A 1 521 ? 3.846 -17.276 -5.118 1.00 50.41 521 LEU A O 1
ATOM 4097 N N . VAL A 1 522 ? 3.820 -16.710 -2.961 1.00 46.19 522 VAL A N 1
ATOM 4098 C CA . VAL A 1 522 ? 3.673 -18.092 -2.497 1.00 46.19 522 VAL A CA 1
ATOM 4099 C C . VAL A 1 522 ? 2.207 -18.497 -2.667 1.00 46.19 522 VAL A C 1
ATOM 4101 O O . VAL A 1 522 ? 1.305 -17.737 -2.320 1.00 46.19 522 VAL A O 1
ATOM 4104 N N . ALA A 1 523 ? 1.956 -19.677 -3.231 1.00 37.16 523 ALA A N 1
ATOM 4105 C CA . ALA A 1 523 ? 0.618 -20.259 -3.293 1.00 37.16 523 ALA A CA 1
ATOM 4106 C C . ALA A 1 523 ? 0.282 -20.944 -1.956 1.00 37.16 523 ALA A C 1
ATOM 4108 O O . ALA A 1 523 ? 1.129 -21.655 -1.415 1.00 37.16 523 ALA A O 1
ATOM 4109 N N . ASP A 1 524 ? -0.925 -20.737 -1.421 1.00 43.03 524 ASP A N 1
ATOM 4110 C CA . ASP A 1 524 ? -1.431 -21.534 -0.294 1.00 43.03 524 ASP A CA 1
ATOM 4111 C C . ASP A 1 524 ? -1.907 -22.926 -0.752 1.00 43.03 524 ASP A C 1
ATOM 4113 O O . ASP A 1 524 ? -2.051 -23.201 -1.948 1.00 43.03 524 ASP A O 1
ATOM 4117 N N . ASP A 1 525 ? -2.214 -23.796 0.216 1.00 32.16 525 ASP A N 1
ATOM 4118 C CA . ASP A 1 525 ? -2.768 -25.143 -0.002 1.00 32.16 525 ASP A CA 1
ATOM 4119 C C . ASP A 1 525 ? -4.128 -25.141 -0.741 1.00 32.16 525 ASP A C 1
ATOM 4121 O O . ASP A 1 525 ? -4.640 -26.194 -1.126 1.00 32.16 525 ASP A O 1
ATOM 4125 N N . LEU A 1 526 ? -4.735 -23.965 -0.940 1.00 38.03 526 LEU A N 1
ATOM 4126 C CA . LEU A 1 526 ? -6.008 -23.755 -1.629 1.00 38.03 526 LEU A CA 1
ATOM 4127 C C . LEU A 1 526 ? -5.829 -23.154 -3.040 1.00 38.03 526 LEU A C 1
ATOM 4129 O O . LEU A 1 526 ? -6.827 -22.899 -3.721 1.00 38.03 526 LEU A O 1
ATOM 4133 N N . GLY A 1 527 ? -4.587 -22.963 -3.504 1.00 31.95 527 GLY A N 1
ATOM 4134 C CA . GLY A 1 527 ? -4.258 -22.450 -4.837 1.00 31.95 527 GLY A CA 1
ATOM 4135 C C . GLY A 1 527 ? -4.375 -20.928 -4.988 1.00 31.95 527 GLY A C 1
ATOM 4136 O O . GLY A 1 527 ? -4.413 -20.428 -6.115 1.00 31.95 527 GLY A O 1
ATOM 4137 N N . TYR A 1 528 ? -4.444 -20.178 -3.887 1.00 41.28 528 TYR A N 1
ATOM 4138 C CA . TYR A 1 528 ? -4.438 -18.717 -3.889 1.00 41.28 528 TYR A CA 1
ATOM 4139 C C . TYR A 1 528 ? -3.011 -18.182 -3.738 1.00 41.28 528 TYR A C 1
ATOM 4141 O O . TYR A 1 528 ? -2.279 -18.552 -2.825 1.00 41.28 528 TYR A O 1
ATOM 4149 N N . LEU A 1 529 ? -2.623 -17.273 -4.635 1.00 38.62 529 LEU A N 1
ATOM 4150 C CA . LEU A 1 529 ? -1.332 -16.583 -4.597 1.00 38.62 529 LEU A CA 1
ATOM 4151 C C . LEU A 1 529 ? -1.369 -15.445 -3.567 1.00 38.62 529 LEU A C 1
ATOM 4153 O O . LEU A 1 529 ? -2.159 -14.502 -3.707 1.00 38.62 529 LEU A O 1
ATOM 4157 N N . TYR A 1 530 ? -0.501 -15.505 -2.558 1.00 45.66 530 TYR A N 1
ATOM 4158 C CA . TYR A 1 530 ? -0.351 -14.467 -1.540 1.00 45.66 530 TYR A CA 1
ATOM 4159 C C . TYR A 1 530 ? 1.125 -14.162 -1.248 1.00 45.66 530 TYR A C 1
ATOM 4161 O O . TYR A 1 530 ? 2.029 -14.956 -1.509 1.00 45.66 530 TYR A O 1
ATOM 4169 N N . PHE A 1 531 ? 1.395 -12.970 -0.714 1.00 44.06 531 PHE A N 1
ATOM 4170 C CA . PHE A 1 531 ? 2.725 -12.662 -0.197 1.00 44.06 531 PHE A CA 1
ATOM 4171 C C . PHE A 1 531 ? 2.989 -13.538 1.016 1.00 44.06 531 PHE A C 1
ATOM 4173 O O . PHE A 1 531 ? 2.197 -13.520 1.958 1.00 44.06 531 PHE A O 1
ATOM 4180 N N . LYS A 1 532 ? 4.130 -14.237 1.041 1.00 39.97 532 LYS A N 1
ATOM 4181 C CA . LYS A 1 532 ? 4.698 -14.649 2.325 1.00 39.97 532 LYS A CA 1
ATOM 4182 C C . LYS A 1 532 ? 4.811 -13.366 3.145 1.00 39.97 532 LYS A C 1
ATOM 4184 O O . LYS A 1 532 ? 5.445 -12.421 2.676 1.00 39.97 532 LYS A O 1
ATOM 4189 N N . ASP A 1 533 ? 4.085 -13.317 4.264 1.00 36.25 533 ASP A N 1
ATOM 4190 C CA . ASP A 1 533 ? 3.992 -12.140 5.127 1.00 36.25 533 ASP A CA 1
ATOM 4191 C C . ASP A 1 533 ? 5.379 -11.519 5.306 1.00 36.25 533 ASP A C 1
ATOM 4193 O O . ASP A 1 533 ? 6.378 -12.247 5.359 1.00 36.25 533 ASP A O 1
ATOM 4197 N N . ARG A 1 534 ? 5.411 -10.179 5.380 1.00 42.28 534 ARG A N 1
ATOM 4198 C CA . ARG A 1 534 ? 6.570 -9.383 5.802 1.00 42.28 534 ARG A CA 1
ATOM 4199 C C . ARG A 1 534 ? 7.453 -10.219 6.722 1.00 42.28 534 ARG A C 1
ATOM 4201 O O . ARG A 1 534 ? 6.994 -10.651 7.779 1.00 42.28 534 ARG A O 1
ATOM 4208 N N . THR A 1 535 ? 8.704 -10.444 6.333 1.00 38.66 535 THR A N 1
ATOM 4209 C CA . THR A 1 535 ? 9.729 -11.000 7.221 1.00 38.66 535 THR A CA 1
ATOM 4210 C C . THR A 1 535 ? 10.078 -9.963 8.289 1.00 38.66 535 THR A C 1
ATOM 4212 O O . THR A 1 535 ? 11.140 -9.347 8.295 1.00 38.66 535 THR A O 1
ATOM 4215 N N . GLY A 1 536 ? 9.139 -9.735 9.195 1.00 48.00 536 GLY A N 1
ATOM 4216 C CA . GLY A 1 536 ? 9.355 -9.248 10.538 1.00 48.00 536 GLY A CA 1
ATOM 4217 C C . GLY A 1 536 ? 8.876 -10.363 11.432 1.00 48.00 536 GLY A C 1
ATOM 4218 O O . GLY A 1 536 ? 7.702 -10.723 11.383 1.00 48.00 536 GLY A O 1
ATOM 4219 N N . ASP A 1 537 ? 9.790 -10.962 12.186 1.00 62.31 537 ASP A N 1
ATOM 4220 C CA . ASP A 1 537 ? 9.390 -11.955 13.167 1.00 62.31 537 ASP A CA 1
ATOM 4221 C C . ASP A 1 537 ? 8.362 -11.289 14.092 1.00 62.31 537 ASP A C 1
ATOM 4223 O O . ASP A 1 537 ? 8.619 -10.253 14.701 1.00 62.31 537 ASP A O 1
ATOM 4227 N N . THR A 1 538 ? 7.158 -11.838 14.160 1.00 64.62 538 THR A N 1
ATOM 4228 C CA . THR A 1 538 ? 6.227 -11.519 15.238 1.00 64.62 538 THR A CA 1
ATOM 4229 C C . THR A 1 538 ? 6.247 -12.683 16.204 1.00 64.62 538 THR A C 1
ATOM 4231 O O . THR A 1 538 ? 6.153 -13.836 15.774 1.00 64.62 538 THR A O 1
ATOM 4234 N N . PHE A 1 539 ? 6.335 -12.413 17.500 1.00 78.69 539 PHE A N 1
ATOM 4235 C CA . PHE A 1 539 ? 6.014 -13.426 18.500 1.00 78.69 539 PHE A CA 1
ATOM 4236 C C . PHE A 1 539 ? 4.595 -13.190 19.006 1.00 78.69 539 PHE A C 1
ATOM 4238 O O . PHE A 1 539 ? 4.125 -12.054 19.054 1.00 78.69 539 PHE A O 1
ATOM 4245 N N . ARG A 1 540 ? 3.891 -14.272 19.344 1.00 77.62 540 ARG A N 1
ATOM 4246 C CA . ARG A 1 540 ? 2.523 -14.194 19.852 1.00 77.62 540 ARG A CA 1
ATOM 4247 C C . ARG A 1 540 ? 2.512 -14.527 21.330 1.00 77.62 540 ARG A C 1
ATOM 4249 O O . ARG A 1 540 ? 2.668 -15.694 21.669 1.00 77.62 540 ARG A O 1
ATOM 4256 N N . TRP A 1 541 ? 2.304 -13.544 22.195 1.00 81.25 541 TRP A N 1
ATOM 4257 C CA . TRP A 1 541 ? 2.364 -13.736 23.641 1.00 81.25 541 TRP A CA 1
ATOM 4258 C C . TRP A 1 541 ? 1.067 -13.293 24.306 1.00 81.25 541 TRP A C 1
ATOM 4260 O O . TRP A 1 541 ? 0.584 -12.191 24.065 1.00 81.25 541 TRP A O 1
ATOM 4270 N N . LYS A 1 542 ? 0.481 -14.171 25.133 1.00 75.06 542 LYS A N 1
ATOM 4271 C CA . LYS A 1 542 ? -0.801 -13.929 25.827 1.00 75.06 542 LYS A CA 1
ATOM 4272 C C . LYS A 1 542 ? -1.937 -13.486 24.890 1.00 75.06 542 LYS A C 1
ATOM 4274 O O . LYS A 1 542 ? -2.776 -12.677 25.261 1.00 75.06 542 LYS A O 1
ATOM 4279 N N . GLY A 1 543 ? -1.967 -14.048 23.680 1.00 62.09 543 GLY A N 1
ATOM 4280 C CA . GLY A 1 543 ? -2.987 -13.774 22.664 1.00 62.09 543 GLY A CA 1
ATOM 4281 C C . GLY A 1 543 ? -2.634 -12.656 21.680 1.00 62.09 543 GLY A C 1
ATOM 4282 O O . GLY A 1 543 ? -3.160 -12.695 20.566 1.00 62.09 543 GLY A O 1
ATOM 4283 N N . GLU A 1 544 ? -1.696 -11.772 22.029 1.00 67.06 544 GLU A N 1
ATOM 4284 C CA . GLU A 1 544 ? -1.299 -10.590 21.252 1.00 67.06 544 GLU A CA 1
ATOM 4285 C C . GLU A 1 544 ? -0.153 -10.884 20.279 1.00 67.06 544 GLU A C 1
ATOM 4287 O O . GLU A 1 544 ? 0.781 -11.611 20.622 1.00 67.06 544 GLU A O 1
ATOM 4292 N N . ASN A 1 545 ? -0.194 -10.301 19.076 1.00 74.00 545 ASN A N 1
ATOM 4293 C CA . ASN A 1 545 ? 0.913 -10.361 18.116 1.00 74.00 545 ASN A CA 1
ATOM 4294 C C . ASN A 1 545 ? 1.841 -9.161 18.325 1.00 74.00 545 ASN A C 1
ATOM 4296 O O . ASN A 1 545 ? 1.410 -8.019 18.194 1.00 74.00 545 ASN A O 1
ATOM 4300 N N . VAL A 1 546 ? 3.118 -9.419 18.605 1.00 76.88 546 VAL A N 1
ATOM 4301 C CA . VAL A 1 546 ? 4.114 -8.384 18.902 1.00 76.88 546 VAL A CA 1
ATOM 4302 C C . VAL A 1 546 ? 5.190 -8.375 17.825 1.00 76.88 546 VAL A C 1
ATOM 4304 O O . VAL A 1 546 ? 5.818 -9.400 17.558 1.00 76.88 546 VAL A O 1
ATOM 4307 N N . SER A 1 547 ? 5.413 -7.210 17.217 1.00 81.25 547 SER A N 1
ATOM 4308 C CA . SER A 1 547 ? 6.465 -6.967 16.224 1.00 81.25 547 SER A CA 1
ATOM 4309 C C . SER A 1 547 ? 7.842 -7.006 16.881 1.00 81.25 547 SER A C 1
ATOM 4311 O O . SER A 1 547 ? 8.153 -6.135 17.692 1.00 81.25 547 SER A O 1
ATOM 4313 N N . THR A 1 548 ? 8.714 -7.964 16.531 1.00 83.38 548 THR A N 1
ATOM 4314 C CA . THR A 1 548 ? 10.058 -7.997 17.135 1.00 83.38 548 THR A CA 1
ATOM 4315 C C . THR A 1 548 ? 10.859 -6.747 16.801 1.00 83.38 548 THR A C 1
ATOM 4317 O O . THR A 1 548 ? 11.614 -6.287 17.644 1.00 83.38 548 THR A O 1
ATOM 4320 N N . SER A 1 549 ? 10.676 -6.169 15.608 1.00 78.00 549 SER A N 1
ATOM 4321 C CA . SER A 1 549 ? 11.405 -4.967 15.182 1.00 78.00 549 SER A CA 1
ATOM 4322 C C . SER A 1 549 ? 11.046 -3.712 15.980 1.00 78.00 549 SER A C 1
ATOM 4324 O O . SER A 1 549 ? 11.896 -2.848 16.170 1.00 78.00 549 SER A O 1
ATOM 4326 N N . GLU A 1 550 ? 9.805 -3.601 16.464 1.00 79.56 550 GLU A N 1
ATOM 4327 C CA . GLU A 1 550 ? 9.412 -2.488 17.340 1.00 79.56 550 GLU A CA 1
ATOM 4328 C C . GLU A 1 550 ? 10.083 -2.619 18.706 1.00 79.56 550 GLU A C 1
ATOM 4330 O O . GLU A 1 550 ? 10.637 -1.650 19.223 1.00 79.56 550 GLU A O 1
ATOM 4335 N N . ILE A 1 551 ? 10.106 -3.838 19.252 1.00 86.44 551 ILE A N 1
ATOM 4336 C CA . ILE A 1 551 ? 10.768 -4.121 20.528 1.00 86.44 551 ILE A CA 1
ATOM 4337 C C . ILE A 1 551 ? 12.285 -3.952 20.407 1.00 86.44 551 ILE A C 1
ATOM 4339 O O . ILE A 1 551 ? 12.892 -3.373 21.300 1.00 86.44 551 ILE A O 1
ATOM 4343 N N . GLU A 1 552 ? 12.889 -4.387 19.297 1.00 86.00 552 GLU A N 1
ATOM 4344 C CA . GLU A 1 552 ? 14.307 -4.153 18.984 1.00 86.00 552 GLU A CA 1
ATOM 4345 C C . GLU A 1 552 ? 14.627 -2.656 18.995 1.00 86.00 552 GLU A C 1
ATOM 4347 O O . GLU A 1 552 ? 15.535 -2.240 19.705 1.00 86.00 552 GLU A O 1
ATOM 4352 N N . ALA A 1 553 ? 13.853 -1.831 18.282 1.00 79.62 553 ALA A N 1
ATOM 4353 C CA . ALA A 1 553 ? 14.089 -0.389 18.221 1.00 79.62 553 ALA A CA 1
ATOM 4354 C C . ALA A 1 553 ? 13.971 0.287 19.598 1.00 79.62 553 ALA A C 1
ATOM 4356 O O . ALA A 1 553 ? 14.796 1.133 19.948 1.00 79.62 553 ALA A O 1
ATOM 4357 N N . ILE A 1 554 ? 12.969 -0.102 20.392 1.00 84.25 554 ILE A N 1
ATOM 4358 C CA . ILE A 1 554 ? 12.760 0.437 21.740 1.00 84.25 554 ILE A CA 1
ATOM 4359 C C . ILE A 1 554 ? 13.910 0.018 22.659 1.00 84.25 554 ILE A C 1
ATOM 4361 O O . ILE A 1 554 ? 14.545 0.878 23.263 1.00 84.25 554 ILE A O 1
ATOM 4365 N N . ILE A 1 555 ? 14.236 -1.277 22.724 1.00 88.00 555 ILE A N 1
ATOM 4366 C CA . ILE A 1 555 ? 15.313 -1.774 23.588 1.00 88.00 555 ILE A CA 1
ATOM 4367 C C . ILE A 1 555 ? 16.656 -1.180 23.171 1.00 88.00 555 ILE A C 1
ATOM 4369 O O . ILE A 1 555 ? 17.380 -0.715 24.046 1.00 88.00 555 ILE A O 1
ATOM 4373 N N . SER A 1 556 ? 16.966 -1.115 21.872 1.00 87.06 556 SER A N 1
ATOM 4374 C CA . SER A 1 556 ? 18.184 -0.473 21.370 1.00 87.06 556 SER A CA 1
ATOM 4375 C C . SER A 1 556 ? 18.287 0.986 21.813 1.00 87.06 556 SER A C 1
ATOM 4377 O O . SER A 1 556 ? 19.358 1.397 22.248 1.00 87.06 556 SER A O 1
ATOM 4379 N N . ASN A 1 557 ? 17.196 1.758 21.798 1.00 84.12 557 ASN A N 1
ATOM 4380 C CA . ASN A 1 557 ? 17.210 3.129 22.317 1.00 84.12 557 ASN A CA 1
ATOM 4381 C C . ASN A 1 557 ? 17.485 3.181 23.829 1.00 84.12 557 ASN A C 1
ATOM 4383 O O . ASN A 1 557 ? 18.252 4.034 24.275 1.00 84.12 557 ASN A O 1
ATOM 4387 N N . LEU A 1 558 ? 16.912 2.259 24.611 1.00 85.25 558 LEU A N 1
ATOM 4388 C CA . LEU A 1 558 ? 17.120 2.188 26.064 1.00 85.25 558 LEU A CA 1
ATOM 4389 C C . LEU A 1 558 ? 18.571 1.848 26.441 1.00 85.25 558 LEU A C 1
ATOM 4391 O O . LEU A 1 558 ? 19.090 2.339 27.442 1.00 85.25 558 LEU A O 1
ATOM 4395 N N . ILE A 1 559 ? 19.245 1.035 25.626 1.00 83.12 559 ILE A N 1
ATOM 4396 C CA . ILE A 1 559 ? 20.621 0.576 25.877 1.00 83.12 559 ILE A CA 1
ATOM 4397 C C . ILE A 1 559 ? 21.688 1.388 25.125 1.00 83.12 559 ILE A C 1
ATOM 4399 O O . ILE A 1 559 ? 22.802 0.899 24.936 1.00 83.12 559 ILE A O 1
ATOM 4403 N N . ASN A 1 560 ? 21.379 2.624 24.713 1.00 81.00 560 ASN A N 1
ATOM 4404 C CA . ASN A 1 560 ? 22.276 3.512 23.955 1.00 81.00 560 ASN A CA 1
ATOM 4405 C C . ASN A 1 560 ? 22.791 2.897 22.637 1.00 81.00 560 ASN A C 1
ATOM 4407 O O . ASN A 1 560 ? 23.987 2.919 22.355 1.00 81.00 560 ASN A O 1
ATOM 4411 N N . TYR A 1 561 ? 21.881 2.363 21.824 1.00 70.56 561 TYR A N 1
ATOM 4412 C CA . TYR A 1 561 ? 22.132 1.804 20.490 1.00 70.56 561 TYR A CA 1
ATOM 4413 C C . TYR A 1 561 ? 23.117 0.626 20.445 1.00 70.56 561 TYR A C 1
ATOM 4415 O O . TYR A 1 561 ? 23.766 0.404 19.425 1.00 70.56 561 TYR A O 1
ATOM 4423 N N . ARG A 1 562 ? 23.217 -0.168 21.518 1.00 73.25 562 ARG A N 1
ATOM 4424 C CA . ARG A 1 562 ? 23.871 -1.484 21.426 1.00 73.25 562 ARG A CA 1
ATOM 4425 C C . ARG A 1 562 ? 23.043 -2.427 20.555 1.00 73.25 562 ARG A C 1
ATOM 4427 O O . ARG A 1 562 ? 21.812 -2.326 20.508 1.00 73.25 562 ARG A O 1
ATOM 4434 N N . ASP A 1 563 ? 23.729 -3.362 19.902 1.00 79.06 563 ASP A N 1
ATOM 4435 C CA . ASP A 1 563 ? 23.087 -4.368 19.062 1.00 79.06 563 ASP A CA 1
ATOM 4436 C C . ASP A 1 563 ? 22.147 -5.240 19.902 1.00 79.06 563 ASP A C 1
ATOM 4438 O O . ASP A 1 563 ? 22.561 -5.925 20.845 1.00 79.06 563 ASP A O 1
ATOM 4442 N N . CYS A 1 564 ? 20.863 -5.194 19.550 1.00 85.00 564 CYS A N 1
ATOM 4443 C CA . CYS A 1 564 ? 19.803 -5.974 20.166 1.00 85.00 564 CYS A CA 1
ATOM 4444 C C . CYS A 1 564 ? 19.007 -6.704 19.086 1.00 85.00 564 CYS A C 1
ATOM 4446 O O . CYS A 1 564 ? 18.657 -6.123 18.059 1.00 85.00 564 CYS A O 1
ATOM 4448 N N . ILE A 1 565 ? 18.699 -7.975 19.332 1.00 86.38 565 ILE A N 1
ATOM 4449 C CA . ILE A 1 565 ? 17.769 -8.754 18.517 1.00 86.38 565 ILE A CA 1
ATOM 4450 C C . ILE A 1 565 ? 16.678 -9.326 19.401 1.00 86.38 565 ILE A C 1
ATOM 4452 O O . ILE A 1 565 ? 16.965 -9.912 20.441 1.00 86.38 565 ILE A O 1
ATOM 4456 N N . VAL A 1 566 ? 15.432 -9.231 18.945 1.00 87.81 566 VAL A N 1
ATOM 4457 C CA . VAL A 1 566 ? 14.271 -9.784 19.638 1.00 87.81 566 VAL A CA 1
ATOM 4458 C C . VAL A 1 566 ? 13.658 -10.890 18.791 1.00 87.81 566 VAL A C 1
ATOM 4460 O O . VAL A 1 566 ? 13.497 -10.767 17.579 1.00 87.81 566 VAL A O 1
ATOM 4463 N N . TYR A 1 567 ? 13.318 -12.009 19.413 1.00 87.50 567 TYR A N 1
ATOM 4464 C CA . TYR A 1 567 ? 12.706 -13.155 18.749 1.00 87.50 567 TYR A CA 1
ATOM 4465 C C . TYR A 1 567 ? 11.726 -13.877 19.670 1.00 87.50 567 TYR A C 1
ATOM 4467 O O . TYR A 1 567 ? 11.720 -13.664 20.876 1.00 87.50 567 TYR A O 1
ATOM 4475 N N . GLY A 1 568 ? 10.865 -14.712 19.088 1.00 86.62 568 GLY A N 1
ATOM 4476 C CA . GLY A 1 568 ? 9.923 -15.533 19.843 1.00 86.62 568 GLY A CA 1
ATOM 4477 C C . GLY A 1 568 ? 10.523 -16.876 20.250 1.00 86.62 568 GLY A C 1
ATOM 4478 O O . GLY A 1 568 ? 11.068 -17.572 19.396 1.00 86.62 568 GLY A O 1
ATOM 4479 N N . VAL A 1 569 ? 10.348 -17.274 21.510 1.00 87.94 569 VAL A N 1
ATOM 4480 C CA . VAL A 1 569 ? 10.717 -18.597 22.041 1.00 87.94 569 VAL A CA 1
ATOM 4481 C C . VAL A 1 569 ? 9.505 -19.305 22.642 1.00 87.94 569 VAL A C 1
ATOM 4483 O O . VAL A 1 569 ? 8.627 -18.674 23.228 1.00 87.94 569 VAL A O 1
ATOM 4486 N N . GLU A 1 570 ? 9.431 -20.623 22.485 1.00 85.56 570 GLU A N 1
ATOM 4487 C CA . GLU A 1 570 ? 8.330 -21.427 23.026 1.00 85.56 570 GLU A CA 1
ATOM 4488 C C . GLU A 1 570 ? 8.595 -21.789 24.486 1.00 85.56 570 GLU A C 1
ATOM 4490 O O . GLU A 1 570 ? 9.647 -22.337 24.809 1.00 85.56 570 GLU A O 1
ATOM 4495 N N . ILE A 1 571 ? 7.628 -21.506 25.364 1.00 85.50 571 ILE A N 1
ATOM 4496 C CA . ILE A 1 571 ? 7.668 -21.930 26.767 1.00 85.50 571 ILE A CA 1
ATOM 4497 C C . ILE A 1 571 ? 6.749 -23.135 26.934 1.00 85.50 571 ILE A C 1
ATOM 4499 O O . ILE A 1 571 ? 5.575 -23.103 26.559 1.00 85.50 571 ILE A O 1
ATOM 4503 N N . ARG A 1 572 ? 7.274 -24.210 27.524 1.00 77.56 572 ARG A N 1
ATOM 4504 C CA . ARG A 1 572 ? 6.522 -25.448 27.736 1.00 77.56 572 ARG A CA 1
ATOM 4505 C C . ARG A 1 572 ? 5.271 -25.190 28.585 1.00 77.56 572 ARG A C 1
ATOM 4507 O O . ARG A 1 572 ? 5.358 -24.676 29.694 1.00 77.56 572 ARG A O 1
ATOM 4514 N N . GLY A 1 573 ? 4.106 -25.586 28.070 1.00 69.81 573 GLY A N 1
ATOM 4515 C CA . GLY A 1 573 ? 2.827 -25.472 28.781 1.00 69.81 573 GLY A CA 1
ATOM 4516 C C . GLY A 1 573 ? 2.137 -24.105 28.688 1.00 69.81 573 GLY A C 1
ATOM 4517 O O . GLY A 1 573 ? 1.100 -23.931 29.325 1.00 69.81 573 GLY A O 1
ATOM 4518 N N . VAL A 1 574 ? 2.662 -23.162 27.893 1.00 77.25 574 VAL A N 1
ATOM 4519 C CA . VAL A 1 574 ? 2.035 -21.856 27.628 1.00 77.25 574 VAL A CA 1
ATOM 4520 C C . VAL A 1 574 ? 1.681 -21.740 26.144 1.00 77.25 574 VAL A C 1
ATOM 4522 O O . VAL A 1 574 ? 2.456 -22.136 25.279 1.00 77.25 574 VAL A O 1
ATOM 4525 N N . GLU A 1 575 ? 0.495 -21.211 25.835 1.00 70.62 575 GLU A N 1
ATOM 4526 C CA . GLU A 1 575 ? 0.066 -20.984 24.452 1.00 70.62 575 GLU A CA 1
ATOM 4527 C C . GLU A 1 575 ? 0.744 -19.728 23.876 1.00 70.62 575 GLU A C 1
ATOM 4529 O O . GLU A 1 575 ? 0.554 -18.618 24.378 1.00 70.62 575 GLU A O 1
ATOM 4534 N N . GLY A 1 576 ? 1.522 -19.905 22.803 1.00 78.31 576 GLY A N 1
ATOM 4535 C CA . GLY A 1 576 ? 2.211 -18.826 22.091 1.00 78.31 576 GLY A CA 1
ATOM 4536 C C . GLY A 1 576 ? 3.740 -18.872 22.202 1.00 78.31 576 GLY A C 1
ATOM 4537 O O . GLY A 1 576 ? 4.324 -19.824 22.711 1.00 78.31 576 GLY A O 1
ATOM 4538 N N . LYS A 1 577 ? 4.393 -17.825 21.690 1.00 84.06 577 LYS A N 1
ATOM 4539 C CA . LYS A 1 577 ? 5.842 -17.597 21.764 1.00 84.06 577 LYS A CA 1
ATOM 4540 C C . LYS A 1 577 ? 6.118 -16.358 22.607 1.00 84.06 577 LYS A C 1
ATOM 4542 O O . LYS A 1 577 ? 5.605 -15.287 22.295 1.00 84.06 577 LYS A O 1
ATOM 4547 N N . ALA A 1 578 ? 6.924 -16.499 23.650 1.00 88.81 578 ALA A N 1
ATOM 4548 C CA . ALA A 1 578 ? 7.380 -15.392 24.480 1.00 88.81 578 ALA A CA 1
ATOM 4549 C C . ALA A 1 578 ? 8.459 -14.586 23.761 1.00 88.81 578 ALA A C 1
ATOM 4551 O O . ALA A 1 578 ? 9.288 -15.160 23.058 1.00 88.81 578 ALA A O 1
ATOM 4552 N N . GLY A 1 579 ? 8.491 -13.272 23.971 1.00 90.00 579 GLY A N 1
ATOM 4553 C CA . GLY A 1 579 ? 9.600 -12.451 23.494 1.00 90.00 579 GLY A CA 1
ATOM 4554 C C . GLY A 1 579 ? 10.897 -12.791 24.230 1.00 90.00 579 GLY A C 1
ATOM 4555 O O . GLY A 1 579 ? 10.901 -12.950 25.449 1.00 90.00 579 GLY A O 1
ATOM 4556 N N . MET A 1 580 ? 12.003 -12.865 23.504 1.00 91.56 580 MET A N 1
ATOM 4557 C CA . MET A 1 580 ? 13.355 -13.007 24.030 1.00 91.56 580 MET A CA 1
ATOM 4558 C C . MET A 1 580 ? 14.254 -11.972 23.363 1.00 91.56 580 MET A C 1
ATOM 4560 O O . MET A 1 580 ? 14.241 -11.865 22.140 1.00 91.56 580 MET A O 1
ATOM 4564 N N . ALA A 1 581 ? 15.013 -11.210 24.151 1.00 91.94 581 ALA A N 1
ATOM 4565 C CA . ALA A 1 581 ? 15.955 -10.211 23.654 1.00 91.94 581 ALA A CA 1
ATOM 4566 C C . ALA A 1 581 ? 17.398 -10.689 23.857 1.00 91.94 581 ALA A C 1
ATOM 4568 O O . ALA A 1 581 ? 17.812 -10.968 24.978 1.00 91.94 581 ALA A O 1
ATOM 4569 N N . ALA A 1 582 ? 18.177 -10.771 22.786 1.00 90.75 582 ALA A N 1
ATOM 4570 C CA . ALA A 1 582 ? 19.618 -10.966 22.844 1.00 90.75 582 ALA A CA 1
ATOM 4571 C C . ALA A 1 582 ? 20.308 -9.605 22.701 1.00 90.75 582 ALA A C 1
ATOM 4573 O O . ALA A 1 582 ? 20.077 -8.902 21.720 1.00 90.75 582 ALA A O 1
ATOM 4574 N N . ILE A 1 583 ? 21.119 -9.229 23.686 1.00 90.44 583 ILE A N 1
ATOM 4575 C CA . ILE A 1 583 ? 21.801 -7.935 23.767 1.00 90.44 583 ILE A CA 1
ATOM 4576 C C . ILE A 1 583 ? 23.304 -8.182 23.772 1.00 90.44 583 ILE A C 1
ATOM 4578 O O . ILE A 1 583 ? 23.792 -8.962 24.589 1.00 90.44 583 ILE A O 1
ATOM 4582 N N . TYR A 1 584 ? 24.041 -7.510 22.893 1.00 86.50 584 TYR A N 1
ATOM 4583 C CA . TYR A 1 584 ? 25.499 -7.548 22.928 1.00 86.50 584 TYR A CA 1
ATOM 4584 C C . TYR A 1 584 ? 26.066 -6.587 23.978 1.00 86.50 584 TYR A C 1
ATOM 4586 O O . TYR A 1 584 ? 25.770 -5.389 23.970 1.00 86.50 584 TYR A O 1
ATOM 4594 N N . ASP A 1 585 ? 26.902 -7.111 24.874 1.00 85.19 585 ASP A N 1
ATOM 4595 C CA . ASP A 1 585 ? 27.629 -6.318 25.867 1.00 85.19 585 ASP A CA 1
ATOM 4596 C C . ASP A 1 585 ? 28.925 -7.022 26.290 1.00 85.19 585 ASP A C 1
ATOM 4598 O O . ASP A 1 585 ? 28.974 -7.749 27.282 1.00 85.19 585 ASP A O 1
ATOM 4602 N N . GLU A 1 586 ? 29.994 -6.777 25.534 1.00 77.25 586 GLU A N 1
ATOM 4603 C CA . GLU A 1 586 ? 31.329 -7.343 25.772 1.00 77.25 586 GLU A CA 1
ATOM 4604 C C . GLU A 1 586 ? 31.917 -6.944 27.135 1.00 77.25 586 GLU A C 1
ATOM 4606 O O . GLU A 1 586 ? 32.541 -7.754 27.816 1.00 77.25 586 GLU A O 1
ATOM 4611 N N . ASN A 1 587 ? 31.664 -5.704 27.565 1.00 76.75 587 ASN A N 1
ATOM 4612 C CA . ASN A 1 587 ? 32.249 -5.136 28.780 1.00 76.75 587 ASN A CA 1
ATOM 4613 C C . ASN A 1 587 ? 31.418 -5.419 30.044 1.00 76.75 587 ASN A C 1
ATOM 4615 O O . ASN A 1 587 ? 31.815 -5.003 31.133 1.00 76.75 587 ASN A O 1
ATOM 4619 N N . GLY A 1 588 ? 30.258 -6.081 29.923 1.00 75.00 588 GLY A N 1
ATOM 4620 C CA . GLY A 1 588 ? 29.364 -6.370 31.052 1.00 75.00 588 GLY A CA 1
ATOM 4621 C C . GLY A 1 588 ? 28.882 -5.116 31.793 1.00 75.00 588 GLY A C 1
ATOM 4622 O O . GLY A 1 588 ? 28.680 -5.148 33.005 1.00 75.00 588 GLY A O 1
ATOM 4623 N N . THR A 1 589 ? 28.760 -4.002 31.075 1.00 79.94 589 THR A N 1
ATOM 4624 C CA . THR A 1 589 ? 28.416 -2.675 31.615 1.00 79.94 589 THR A CA 1
ATOM 4625 C C . THR A 1 589 ? 26.912 -2.409 31.649 1.00 79.94 589 THR A C 1
ATOM 4627 O O . THR A 1 589 ? 26.484 -1.369 32.149 1.00 79.94 589 THR A O 1
ATOM 4630 N N . LEU A 1 590 ? 26.104 -3.308 31.084 1.00 83.81 590 LEU A N 1
ATOM 4631 C CA . LEU A 1 590 ? 24.656 -3.186 31.040 1.00 83.81 590 LEU A CA 1
ATOM 4632 C C . LEU A 1 590 ? 24.063 -3.354 32.442 1.00 83.81 590 LEU A C 1
ATOM 4634 O O . LEU A 1 590 ? 24.124 -4.426 33.045 1.00 83.81 590 LEU A O 1
ATOM 4638 N N . ASP A 1 591 ? 23.414 -2.298 32.926 1.00 86.69 591 ASP A N 1
ATOM 4639 C CA . ASP A 1 591 ? 22.614 -2.360 34.143 1.00 86.69 591 ASP A CA 1
ATOM 4640 C C . ASP A 1 591 ? 21.243 -2.981 33.840 1.00 86.69 591 ASP A C 1
ATOM 4642 O O . ASP A 1 591 ? 20.317 -2.331 33.347 1.00 86.69 591 ASP A O 1
ATOM 4646 N N . VAL A 1 592 ? 21.124 -4.271 34.144 1.00 86.50 592 VAL A N 1
ATOM 4647 C CA . VAL A 1 592 ? 19.903 -5.063 33.944 1.00 86.50 592 VAL A CA 1
ATOM 4648 C C . VAL A 1 592 ? 18.740 -4.563 34.817 1.00 86.50 592 VAL A C 1
ATOM 4650 O O . VAL A 1 592 ? 17.576 -4.658 34.415 1.00 86.50 592 VAL A O 1
ATOM 4653 N N . ASN A 1 593 ? 19.021 -3.975 35.985 1.00 86.12 593 ASN A N 1
ATOM 4654 C CA . ASN A 1 593 ? 17.978 -3.423 36.853 1.00 86.12 593 ASN A CA 1
ATOM 4655 C C . ASN A 1 593 ? 17.395 -2.154 36.240 1.00 86.12 593 ASN A C 1
ATOM 4657 O O . ASN A 1 593 ? 16.173 -2.021 36.154 1.00 86.12 593 ASN A O 1
ATOM 4661 N N . LYS A 1 594 ? 18.260 -1.266 35.738 1.00 88.69 594 LYS A N 1
ATOM 4662 C CA . LYS A 1 594 ? 17.830 -0.078 34.995 1.00 88.69 594 LYS A CA 1
ATOM 4663 C C . LYS A 1 594 ? 17.043 -0.463 33.738 1.00 88.69 594 LYS A C 1
ATOM 4665 O O . LYS A 1 594 ? 15.937 0.029 33.545 1.00 88.69 594 LYS A O 1
ATOM 4670 N N . LEU A 1 595 ? 17.540 -1.433 32.965 1.00 87.94 595 LEU A N 1
ATOM 4671 C CA . LEU A 1 595 ? 16.839 -1.958 31.789 1.00 87.94 595 LEU A CA 1
ATOM 4672 C C . LEU A 1 595 ? 15.438 -2.489 32.133 1.00 87.94 595 LEU A C 1
ATOM 4674 O O . LEU A 1 595 ? 14.503 -2.317 31.356 1.00 87.94 595 LEU A O 1
ATOM 4678 N N . THR A 1 596 ? 15.271 -3.119 33.301 1.00 89.38 596 THR A N 1
ATOM 4679 C CA . THR A 1 596 ? 13.957 -3.588 33.765 1.00 89.38 596 THR A CA 1
ATOM 4680 C C . THR A 1 596 ? 12.991 -2.418 33.972 1.00 89.38 596 THR A C 1
ATOM 4682 O O . THR A 1 596 ? 11.834 -2.511 33.560 1.00 89.38 596 THR A O 1
ATOM 4685 N N . VAL A 1 597 ? 13.439 -1.339 34.620 1.00 89.88 597 VAL A N 1
ATOM 4686 C CA . VAL A 1 597 ? 12.615 -0.144 34.868 1.00 89.88 597 VAL A CA 1
ATOM 4687 C C . VAL A 1 597 ? 12.215 0.492 33.540 1.00 89.88 597 VAL A C 1
ATOM 4689 O O . VAL A 1 597 ? 11.023 0.635 33.269 1.00 89.88 597 VAL A O 1
ATOM 4692 N N . ASP A 1 598 ? 13.193 0.729 32.671 1.00 89.00 598 ASP A N 1
ATOM 4693 C CA . ASP A 1 598 ? 12.995 1.389 31.383 1.00 89.00 598 ASP A CA 1
ATOM 4694 C C . ASP A 1 598 ? 12.061 0.581 30.452 1.00 89.00 598 ASP A C 1
ATOM 4696 O O . ASP A 1 598 ? 11.154 1.130 29.821 1.00 89.00 598 ASP A O 1
ATOM 4700 N N . ILE A 1 599 ? 12.201 -0.754 30.416 1.00 89.81 599 ILE A N 1
ATOM 4701 C CA . ILE A 1 599 ? 11.294 -1.643 29.665 1.00 89.81 599 ILE A CA 1
ATOM 4702 C C . ILE A 1 599 ? 9.884 -1.639 30.263 1.00 89.81 599 ILE A C 1
ATOM 4704 O O . ILE A 1 599 ? 8.903 -1.702 29.521 1.00 89.81 599 ILE A O 1
ATOM 4708 N N . LYS A 1 600 ? 9.741 -1.590 31.593 1.00 88.69 600 LYS A N 1
ATOM 4709 C CA . LYS A 1 600 ? 8.417 -1.543 32.231 1.00 88.69 600 LYS A CA 1
ATOM 4710 C C . LYS A 1 600 ? 7.687 -0.231 31.931 1.00 88.69 600 LYS A C 1
ATOM 4712 O O . LYS A 1 600 ? 6.462 -0.277 31.819 1.00 88.69 600 LYS A O 1
ATOM 4717 N N . GLU A 1 601 ? 8.415 0.876 31.788 1.00 88.19 601 GLU A N 1
ATOM 4718 C CA . GLU A 1 601 ? 7.866 2.190 31.434 1.00 88.19 601 GLU A CA 1
ATOM 4719 C C . GLU A 1 601 ? 7.490 2.301 29.952 1.00 88.19 601 GLU A C 1
ATOM 4721 O O . GLU A 1 601 ? 6.434 2.849 29.640 1.00 88.19 601 GLU A O 1
ATOM 4726 N N . GLN A 1 602 ? 8.309 1.762 29.040 1.00 84.38 602 GLN A N 1
ATOM 4727 C CA . GLN A 1 602 ? 8.093 1.934 27.596 1.00 84.38 602 GLN A CA 1
ATOM 4728 C C . GLN A 1 602 ? 7.325 0.797 26.911 1.00 84.38 602 GLN A C 1
ATOM 4730 O O . GLN A 1 602 ? 6.773 1.014 25.834 1.00 84.38 602 GLN A O 1
ATOM 4735 N N . LEU A 1 603 ? 7.276 -0.407 27.497 1.00 86.62 603 LEU A N 1
ATOM 4736 C CA . LEU A 1 603 ? 6.626 -1.569 26.884 1.00 86.62 603 LEU A CA 1
ATOM 4737 C C . LEU A 1 603 ? 5.442 -2.099 27.711 1.00 86.62 603 LEU A C 1
ATOM 4739 O O . LEU A 1 603 ? 5.567 -2.325 28.927 1.00 86.62 603 LEU A O 1
ATOM 4743 N N . PRO A 1 604 ? 4.298 -2.399 27.063 1.00 82.62 604 PRO A N 1
ATOM 4744 C CA . PRO A 1 604 ? 3.174 -3.057 27.716 1.00 82.62 604 PRO A CA 1
ATOM 4745 C C . PRO A 1 604 ? 3.526 -4.505 28.083 1.00 82.62 604 PRO A C 1
ATOM 4747 O O . PRO A 1 604 ? 4.391 -5.131 27.474 1.00 82.62 604 PRO A O 1
ATOM 4750 N N . ALA A 1 605 ? 2.846 -5.072 29.084 1.00 84.94 605 ALA A N 1
ATOM 4751 C CA . ALA A 1 605 ? 3.230 -6.351 29.694 1.00 84.94 605 ALA A CA 1
ATOM 4752 C C . ALA A 1 605 ? 3.339 -7.539 28.715 1.00 84.94 605 ALA A C 1
ATOM 4754 O O . ALA A 1 605 ? 4.179 -8.412 28.922 1.00 84.94 605 ALA A O 1
ATOM 4755 N N . TYR A 1 606 ? 2.521 -7.571 27.658 1.00 81.50 606 TYR A N 1
ATOM 4756 C CA . TYR A 1 606 ? 2.550 -8.620 26.631 1.00 81.50 606 TYR A CA 1
ATOM 4757 C C . TYR A 1 606 ? 3.731 -8.482 25.653 1.00 81.50 606 TYR A C 1
ATOM 4759 O O . TYR A 1 606 ? 4.144 -9.468 25.052 1.00 81.50 606 TYR A O 1
ATOM 4767 N N . ALA A 1 607 ? 4.290 -7.278 25.517 1.00 84.50 607 ALA A N 1
ATOM 4768 C CA . ALA A 1 607 ? 5.378 -6.964 24.594 1.00 84.50 607 ALA A CA 1
ATOM 4769 C C . ALA A 1 607 ? 6.769 -7.032 25.244 1.00 84.50 607 ALA A C 1
ATOM 4771 O O . ALA A 1 607 ? 7.786 -7.009 24.552 1.00 84.50 607 ALA A O 1
ATOM 4772 N N . ARG A 1 608 ? 6.826 -7.130 26.578 1.00 92.62 608 ARG A N 1
ATOM 4773 C CA . ARG A 1 608 ? 8.079 -7.259 27.329 1.00 92.62 608 ARG A CA 1
ATOM 4774 C C . ARG A 1 608 ? 8.725 -8.615 27.033 1.00 92.62 608 ARG A C 1
ATOM 4776 O O . ARG A 1 608 ? 8.047 -9.639 27.194 1.00 92.62 608 ARG A O 1
ATOM 4783 N N . PRO A 1 609 ? 10.017 -8.650 26.664 1.00 92.69 609 PRO A N 1
ATOM 4784 C CA . PRO A 1 609 ? 10.744 -9.905 26.590 1.00 92.69 609 PRO A CA 1
ATOM 4785 C C . PRO A 1 609 ? 10.663 -10.643 27.932 1.00 92.69 609 PRO A C 1
ATOM 4787 O O . PRO A 1 609 ? 10.909 -10.069 28.986 1.00 92.69 609 PRO A O 1
ATOM 4790 N N . GLN A 1 610 ? 10.285 -11.917 27.908 1.00 92.31 610 GLN A N 1
ATOM 4791 C CA . GLN A 1 610 ? 10.309 -12.764 29.102 1.00 92.31 610 GLN A CA 1
ATOM 4792 C C . GLN A 1 610 ? 11.722 -13.240 29.416 1.00 92.31 610 GLN A C 1
ATOM 4794 O O . GLN A 1 610 ? 12.016 -13.557 30.564 1.00 92.31 610 GLN A O 1
ATOM 4799 N N . PHE A 1 611 ? 12.597 -13.252 28.410 1.00 93.12 611 PHE A N 1
ATOM 4800 C CA . PHE A 1 611 ? 13.990 -13.638 28.552 1.00 93.12 611 PHE A CA 1
ATOM 4801 C C . PHE A 1 611 ? 14.912 -12.584 27.952 1.00 93.12 611 PHE A C 1
ATOM 4803 O O . PHE A 1 611 ? 14.625 -12.017 26.895 1.00 93.12 611 PHE A O 1
ATOM 4810 N N . VAL A 1 612 ? 16.042 -12.351 28.611 1.00 92.94 612 VAL A N 1
ATOM 4811 C CA . VAL A 1 612 ? 17.133 -11.514 28.109 1.00 92.94 612 VAL A CA 1
ATOM 4812 C C . VAL A 1 612 ? 18.418 -12.3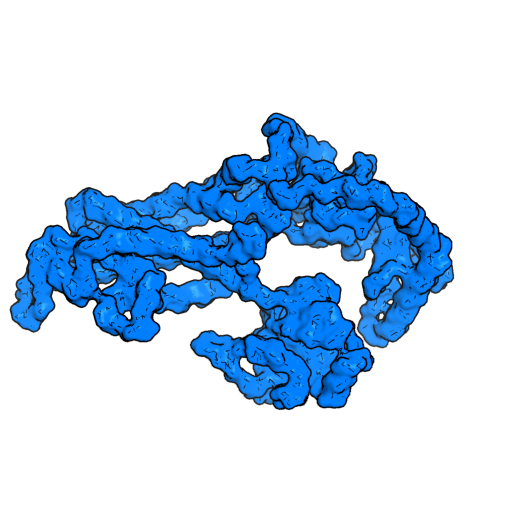29 28.134 1.00 92.94 612 VAL A C 1
ATOM 4814 O O . VAL A 1 612 ? 18.768 -12.911 29.155 1.00 92.94 612 VAL A O 1
ATOM 4817 N N . ARG A 1 613 ? 19.130 -12.378 27.013 1.00 91.75 613 ARG A N 1
ATOM 4818 C CA . ARG A 1 613 ? 20.433 -13.035 26.879 1.00 91.75 613 ARG A CA 1
ATOM 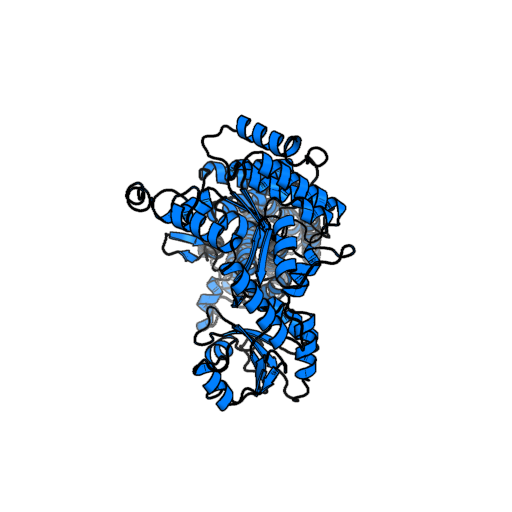4819 C C . ARG A 1 613 ? 21.499 -11.982 26.629 1.00 91.75 613 ARG A C 1
ATOM 4821 O O . ARG A 1 613 ? 21.363 -11.202 25.692 1.00 91.75 613 ARG A O 1
ATOM 4828 N N . ILE A 1 614 ? 22.555 -11.977 27.435 1.00 89.56 614 ILE A N 1
ATOM 4829 C CA . ILE A 1 614 ? 23.691 -11.069 27.255 1.00 89.56 614 ILE A CA 1
ATOM 4830 C C . ILE A 1 614 ? 24.804 -11.801 26.517 1.00 89.56 614 ILE A C 1
ATOM 4832 O O . ILE A 1 614 ? 25.421 -12.709 27.069 1.00 89.56 614 ILE A O 1
ATOM 4836 N N . LEU A 1 615 ? 25.035 -11.407 25.269 1.00 86.62 615 LEU A N 1
ATOM 4837 C CA . LEU A 1 615 ? 26.034 -12.000 24.390 1.00 86.62 615 LEU A CA 1
ATOM 4838 C C . LEU A 1 615 ? 27.404 -11.368 24.646 1.00 86.62 615 LEU A C 1
ATOM 4840 O O . LEU A 1 615 ? 27.549 -10.145 24.598 1.00 86.62 615 LEU A O 1
ATOM 4844 N N . THR A 1 616 ? 28.409 -12.216 24.866 1.00 77.62 616 THR A N 1
ATOM 4845 C CA . THR A 1 616 ? 29.824 -11.805 24.980 1.00 77.62 616 THR A CA 1
ATOM 4846 C C . THR A 1 616 ? 30.572 -11.888 23.650 1.00 77.62 616 THR A C 1
ATOM 4848 O O . THR A 1 616 ? 31.613 -11.262 23.481 1.00 77.62 616 THR A O 1
ATOM 4851 N N . LYS A 1 617 ? 30.030 -12.644 22.689 1.00 72.69 617 LYS A N 1
ATOM 4852 C CA . LYS A 1 617 ? 30.526 -12.764 21.317 1.00 72.69 617 LYS A CA 1
ATOM 4853 C C . LYS A 1 617 ? 29.359 -12.659 20.346 1.00 72.69 617 LYS A C 1
ATOM 4855 O O . LYS A 1 617 ? 28.271 -13.162 20.617 1.00 72.69 617 LYS A O 1
ATOM 4860 N N . ILE A 1 618 ? 29.600 -12.008 19.215 1.00 67.81 618 ILE A N 1
ATOM 4861 C CA . ILE A 1 618 ? 28.627 -11.877 18.135 1.00 67.81 618 ILE A CA 1
ATOM 4862 C C . ILE A 1 618 ? 29.016 -12.834 17.014 1.00 67.81 618 ILE A C 1
ATOM 4864 O O . ILE A 1 618 ? 29.997 -12.596 16.310 1.00 67.81 618 ILE A O 1
ATOM 4868 N N . ASP A 1 619 ? 28.201 -13.861 16.781 1.00 63.00 619 ASP A N 1
ATOM 4869 C CA . ASP A 1 619 ? 28.271 -14.610 15.530 1.00 63.00 619 ASP A CA 1
ATOM 4870 C C . ASP A 1 619 ? 27.511 -13.845 14.445 1.00 63.00 619 ASP A C 1
ATOM 4872 O O . ASP A 1 619 ? 26.276 -13.819 14.378 1.00 63.00 619 ASP A O 1
ATOM 4876 N N . LEU A 1 620 ? 28.284 -13.162 13.605 1.00 61.22 620 LEU A N 1
ATOM 4877 C CA . LEU A 1 620 ? 27.778 -12.373 12.494 1.00 61.22 620 LEU A CA 1
ATOM 4878 C C . LEU A 1 620 ? 27.507 -13.259 11.273 1.00 61.22 620 LEU A C 1
ATOM 4880 O O . LEU A 1 620 ? 28.279 -14.140 10.896 1.00 61.22 620 LEU A O 1
ATOM 4884 N N . THR A 1 621 ? 26.395 -12.984 10.604 1.00 52.88 621 THR A N 1
ATOM 4885 C CA . THR A 1 621 ? 26.188 -13.351 9.199 1.00 52.88 621 THR A CA 1
ATOM 4886 C C . THR A 1 621 ? 27.172 -12.582 8.311 1.00 52.88 621 THR A C 1
ATOM 4888 O O . THR A 1 621 ? 27.679 -11.532 8.706 1.00 52.88 621 THR A O 1
ATOM 4891 N N . GLY A 1 622 ? 27.377 -13.020 7.063 1.00 36.66 622 GLY A N 1
ATOM 4892 C CA . GLY A 1 622 ? 28.175 -12.269 6.075 1.00 36.66 622 GLY A CA 1
ATOM 4893 C C . GLY A 1 622 ? 27.682 -10.835 5.797 1.00 36.66 622 GLY A C 1
ATOM 4894 O O . GLY A 1 622 ? 28.365 -10.073 5.127 1.00 36.66 622 GLY A O 1
ATOM 4895 N N . THR A 1 623 ? 26.513 -10.455 6.327 1.00 37.94 623 THR A N 1
ATOM 4896 C CA . THR A 1 623 ? 25.912 -9.113 6.266 1.00 37.94 623 THR A CA 1
ATOM 4897 C C . THR A 1 623 ? 26.057 -8.302 7.561 1.00 37.94 623 THR A C 1
ATOM 4899 O O . THR A 1 623 ? 25.306 -7.351 7.758 1.00 37.94 623 THR A O 1
ATOM 4902 N N . PHE A 1 624 ? 26.964 -8.682 8.469 1.00 48.69 624 PHE A N 1
ATOM 4903 C CA . PHE A 1 624 ? 27.196 -7.996 9.752 1.00 48.69 624 PHE A CA 1
ATOM 4904 C C . PHE A 1 624 ? 25.937 -7.864 10.636 1.00 48.69 624 PHE A C 1
ATOM 4906 O O . PHE A 1 624 ? 25.826 -6.953 11.448 1.00 48.69 624 PHE A O 1
ATOM 4913 N N . LYS A 1 625 ? 25.000 -8.814 10.522 1.00 49.72 625 LYS A N 1
ATOM 4914 C CA . LYS A 1 625 ? 23.872 -8.985 11.454 1.00 49.72 625 LYS A CA 1
ATOM 4915 C C . LYS A 1 625 ? 24.078 -10.241 12.291 1.00 49.72 625 LYS A C 1
ATOM 4917 O O . LYS A 1 625 ? 24.510 -11.250 11.730 1.00 49.72 625 LYS A O 1
ATOM 4922 N N . LEU A 1 626 ? 23.727 -10.215 13.576 1.00 62.16 626 LEU A N 1
ATOM 4923 C CA . LEU A 1 626 ? 23.714 -11.407 14.440 1.00 62.16 626 LEU A CA 1
ATOM 4924 C C . LEU A 1 626 ? 22.883 -12.536 13.795 1.00 62.16 626 LEU A C 1
ATOM 4926 O O . LEU A 1 626 ? 21.798 -12.292 13.254 1.00 62.16 626 LEU A O 1
ATOM 4930 N N . LYS A 1 627 ? 23.370 -13.780 13.859 1.00 68.25 627 LYS A N 1
ATOM 4931 C CA . LYS A 1 627 ? 22.640 -14.969 13.386 1.00 68.25 627 LYS A CA 1
ATOM 4932 C C . LYS A 1 627 ? 21.408 -15.264 14.252 1.00 68.25 627 LYS A C 1
ATOM 4934 O O . LYS A 1 627 ? 21.428 -16.081 15.166 1.00 68.25 627 LYS A O 1
ATOM 4939 N N . LYS A 1 628 ? 20.290 -14.619 13.917 1.00 72.88 628 LYS A N 1
ATOM 4940 C CA . LYS A 1 628 ? 19.010 -14.727 14.638 1.00 72.88 628 LYS A CA 1
ATOM 4941 C C . LYS A 1 628 ? 18.435 -16.150 14.703 1.00 72.88 628 LYS A C 1
ATOM 4943 O O . LYS A 1 628 ? 17.784 -16.488 15.684 1.00 72.88 628 LYS A O 1
ATOM 4948 N N . LYS A 1 629 ? 18.669 -16.980 13.681 1.00 71.62 629 LYS A N 1
ATOM 4949 C CA . LYS A 1 629 ? 18.127 -18.347 13.607 1.00 71.62 629 LYS A CA 1
ATOM 4950 C C . LYS A 1 629 ? 18.752 -19.279 14.652 1.00 71.62 629 LYS A C 1
ATOM 4952 O O . LYS A 1 629 ? 18.025 -19.989 15.334 1.00 71.62 629 LYS A O 1
ATOM 4957 N N . ASP A 1 630 ? 20.066 -19.197 14.829 1.00 76.69 630 ASP A N 1
ATOM 4958 C CA . ASP A 1 630 ? 20.803 -20.005 15.807 1.00 76.69 630 ASP A CA 1
ATOM 4959 C C . ASP A 1 630 ? 20.355 -19.632 17.235 1.00 76.69 630 ASP A C 1
ATOM 4961 O O . ASP A 1 630 ? 20.035 -20.496 18.048 1.00 76.69 630 ASP A O 1
ATOM 4965 N N . LEU A 1 631 ? 20.176 -18.330 17.498 1.00 81.25 631 LEU A N 1
ATOM 4966 C CA . LEU A 1 631 ? 19.632 -17.822 18.763 1.00 81.25 631 LEU A CA 1
ATOM 4967 C C . LEU A 1 631 ? 18.197 -18.312 19.040 1.00 81.25 631 LEU A C 1
ATOM 4969 O O . LEU A 1 631 ? 17.862 -18.618 20.183 1.00 81.25 631 LEU A O 1
ATOM 4973 N N . GLN A 1 632 ? 17.351 -18.414 18.010 1.00 78.62 632 GLN A N 1
ATOM 4974 C CA . GLN A 1 632 ? 15.992 -18.956 18.134 1.00 78.62 632 GLN A CA 1
ATOM 4975 C C . GLN A 1 632 ? 15.983 -20.459 18.444 1.00 78.62 632 GLN A C 1
ATOM 4977 O O . GLN A 1 632 ? 15.161 -20.901 19.246 1.00 78.62 632 GLN A O 1
ATOM 4982 N N . GLU A 1 633 ? 16.876 -21.236 17.824 1.00 79.69 633 GLU A N 1
ATOM 4983 C CA . GLU A 1 633 ? 16.995 -22.685 18.049 1.00 79.69 633 GLU A CA 1
ATOM 4984 C C . GLU A 1 633 ? 17.576 -23.013 19.434 1.00 79.69 633 GLU A C 1
ATOM 4986 O O . GLU A 1 633 ? 17.160 -23.981 20.077 1.00 79.69 633 GLU A O 1
ATOM 4991 N N . GLU A 1 634 ? 18.511 -22.196 19.923 1.00 83.62 634 GLU A N 1
ATOM 4992 C CA . GLU A 1 634 ? 19.046 -22.295 21.285 1.00 83.62 634 GLU A CA 1
ATOM 4993 C C . GLU A 1 634 ? 18.023 -21.847 22.342 1.00 83.62 634 GLU A C 1
ATOM 4995 O O . GLU A 1 634 ? 17.947 -22.431 23.431 1.00 83.62 634 GLU A O 1
ATOM 5000 N N . GLY A 1 635 ? 17.212 -20.836 22.014 1.00 84.94 635 GLY A N 1
ATOM 5001 C CA . GLY A 1 635 ? 16.174 -20.287 22.878 1.00 84.94 635 GLY A CA 1
ATOM 5002 C C . GLY A 1 635 ? 16.733 -19.833 24.227 1.00 84.94 635 GLY A C 1
ATOM 5003 O O . GLY A 1 635 ? 17.740 -19.135 24.291 1.00 84.94 635 GLY A O 1
ATOM 5004 N N . TYR A 1 636 ? 16.087 -20.253 25.318 1.00 85.94 636 TYR A N 1
ATOM 5005 C CA . TYR A 1 636 ? 16.525 -20.000 26.699 1.00 85.94 636 TYR A CA 1
ATOM 5006 C C . TYR A 1 636 ? 17.114 -21.256 27.375 1.00 85.94 636 TYR A C 1
ATOM 5008 O O . TYR A 1 636 ? 17.063 -21.395 28.597 1.00 85.94 636 TYR A O 1
ATOM 5016 N N . ASN 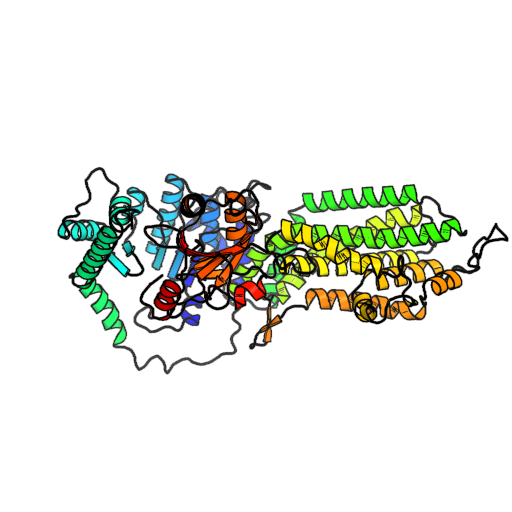A 1 637 ? 17.642 -22.209 26.597 1.00 85.25 637 ASN A N 1
ATOM 5017 C CA . ASN A 1 637 ? 18.169 -23.464 27.133 1.00 85.25 637 ASN A CA 1
ATOM 5018 C C . ASN A 1 637 ? 19.499 -23.267 27.894 1.00 85.25 637 ASN A C 1
ATOM 5020 O O . ASN A 1 637 ? 20.561 -23.124 27.287 1.00 85.25 637 ASN A O 1
ATOM 5024 N N . ALA A 1 638 ? 19.441 -23.345 29.227 1.00 81.00 638 ALA A N 1
ATOM 5025 C CA . ALA A 1 638 ? 20.592 -23.183 30.122 1.00 81.00 638 ALA A CA 1
ATOM 5026 C C . ALA A 1 638 ? 21.634 -24.327 30.054 1.00 81.00 638 ALA A C 1
ATOM 5028 O O . ALA A 1 638 ? 22.710 -24.216 30.645 1.00 81.00 638 ALA A O 1
ATOM 5029 N N . GLU A 1 639 ? 21.341 -25.434 29.362 1.00 79.19 639 GLU A N 1
ATOM 5030 C CA . GLU A 1 639 ? 22.299 -26.524 29.119 1.00 79.19 639 GLU A CA 1
ATOM 5031 C C . GLU A 1 639 ? 23.179 -26.262 27.893 1.00 79.19 639 GLU A C 1
ATOM 5033 O O . GLU A 1 639 ? 24.338 -26.674 27.864 1.00 79.19 639 GLU A O 1
ATOM 5038 N N . LYS A 1 640 ? 22.630 -25.575 26.884 1.00 78.38 640 LYS A N 1
ATOM 5039 C CA . LYS A 1 640 ? 23.319 -25.274 25.619 1.00 78.38 640 LYS A CA 1
ATOM 5040 C C . LYS A 1 640 ? 24.024 -23.919 25.636 1.00 78.38 640 LYS A C 1
ATOM 5042 O O . LYS A 1 640 ? 25.013 -23.739 24.933 1.00 78.38 640 LYS A O 1
ATOM 5047 N N . ILE A 1 641 ? 23.519 -22.975 26.429 1.00 82.56 641 ILE A N 1
ATOM 5048 C CA . ILE A 1 641 ? 23.952 -21.577 26.417 1.00 82.56 641 ILE A CA 1
ATOM 5049 C C . ILE A 1 641 ? 24.957 -21.320 27.546 1.00 82.56 641 ILE A C 1
ATOM 5051 O O . ILE A 1 641 ? 24.675 -21.587 28.711 1.00 82.56 641 ILE A O 1
ATOM 5055 N N . GLN A 1 642 ? 26.125 -20.769 27.197 1.00 79.00 642 GLN A N 1
ATOM 5056 C CA . GLN A 1 642 ? 27.139 -20.312 28.164 1.00 79.00 642 GLN A CA 1
ATOM 5057 C C . GLN A 1 642 ? 26.993 -18.826 28.535 1.00 79.00 642 GLN A C 1
ATOM 5059 O O . GLN A 1 642 ? 27.611 -18.360 29.493 1.00 79.00 642 GLN A O 1
ATOM 5064 N N . ASP A 1 643 ? 26.184 -18.084 27.779 1.00 84.38 643 ASP A N 1
ATOM 5065 C CA . ASP A 1 643 ? 25.902 -16.671 28.015 1.00 84.38 643 ASP A CA 1
ATOM 5066 C C . ASP A 1 643 ? 25.052 -16.449 29.271 1.00 84.38 643 ASP A C 1
ATOM 5068 O O . ASP A 1 643 ? 24.299 -17.321 29.715 1.00 84.38 643 ASP A O 1
ATOM 5072 N N . LYS A 1 644 ? 25.112 -15.230 29.822 1.00 87.56 644 LYS A N 1
ATOM 5073 C CA . LYS A 1 644 ? 24.247 -14.849 30.942 1.00 87.56 644 LYS A CA 1
ATOM 5074 C C . LYS A 1 644 ? 22.808 -14.720 30.451 1.00 87.56 644 LYS A C 1
ATOM 5076 O O . LYS A 1 644 ? 22.485 -13.827 29.666 1.00 87.56 644 LYS A O 1
ATOM 5081 N N . LEU A 1 645 ? 21.951 -15.607 30.941 1.00 90.75 645 LEU A N 1
ATOM 5082 C CA . LEU A 1 645 ? 20.515 -15.592 30.703 1.00 90.75 645 LEU A CA 1
ATOM 5083 C C . LEU A 1 645 ? 19.797 -14.969 31.893 1.00 90.75 645 LEU A C 1
ATOM 5085 O O . LEU A 1 645 ? 20.124 -15.241 33.046 1.00 90.75 645 LEU A O 1
ATOM 5089 N N . TYR A 1 646 ? 18.786 -14.171 31.597 1.00 91.88 646 TYR A N 1
ATOM 5090 C CA . TYR A 1 646 ? 17.887 -13.572 32.562 1.00 91.88 646 TYR A CA 1
ATOM 5091 C C . TYR A 1 646 ? 16.451 -13.895 32.173 1.00 91.88 646 TYR A C 1
ATOM 5093 O O . TYR A 1 646 ? 16.123 -13.942 30.987 1.00 91.88 646 TYR A O 1
ATOM 5101 N N . TYR A 1 647 ? 15.588 -14.087 33.163 1.00 91.94 647 TYR A N 1
ATOM 5102 C CA . TYR A 1 647 ? 14.146 -14.193 32.968 1.00 91.94 647 TYR A CA 1
ATOM 5103 C C . TYR A 1 647 ? 13.437 -13.080 33.736 1.00 91.94 647 TYR A C 1
ATOM 5105 O O . TYR A 1 647 ? 13.945 -12.586 34.744 1.00 91.94 647 TYR A O 1
ATOM 5113 N N . LEU A 1 648 ? 12.282 -12.654 33.241 1.00 89.94 648 LEU A N 1
ATOM 5114 C CA . LEU A 1 648 ? 11.512 -11.575 33.839 1.00 89.94 648 LEU A CA 1
ATOM 5115 C C . LEU A 1 648 ? 10.677 -12.101 35.013 1.00 89.94 648 LEU A C 1
ATOM 5117 O O . LEU A 1 648 ? 9.610 -12.680 34.816 1.00 89.94 648 LEU A O 1
ATOM 5121 N N . ASP A 1 649 ? 11.133 -11.856 36.241 1.00 87.50 649 ASP A N 1
ATOM 5122 C CA . ASP A 1 649 ? 10.324 -12.059 37.440 1.00 87.50 649 ASP A CA 1
ATOM 5123 C C . ASP A 1 649 ? 9.352 -10.883 37.636 1.00 87.50 649 ASP A C 1
ATOM 5125 O O . ASP A 1 649 ? 9.703 -9.706 37.477 1.00 87.50 649 ASP A O 1
ATOM 5129 N N . ALA A 1 650 ? 8.110 -11.193 38.014 1.00 78.38 650 ALA A N 1
ATOM 5130 C CA . ALA A 1 650 ? 7.064 -10.187 38.189 1.00 78.38 650 ALA A CA 1
ATOM 5131 C C . ALA A 1 650 ? 7.442 -9.125 39.242 1.00 78.38 650 ALA A C 1
ATOM 5133 O O . ALA A 1 650 ? 7.251 -7.924 39.016 1.00 78.38 650 ALA A O 1
ATOM 5134 N N . LYS A 1 651 ? 8.057 -9.551 40.354 1.00 79.50 651 LYS A N 1
ATOM 5135 C CA . LYS A 1 651 ? 8.376 -8.697 41.505 1.00 79.50 651 LYS A CA 1
ATOM 5136 C C . LYS A 1 651 ? 9.774 -8.102 41.419 1.00 79.50 651 LYS A C 1
ATOM 5138 O O . LYS A 1 651 ? 9.941 -6.915 41.683 1.00 79.50 651 LYS A O 1
ATOM 5143 N N . LEU A 1 652 ? 10.761 -8.922 41.073 1.00 81.25 652 LEU A N 1
ATOM 5144 C CA . LEU A 1 652 ? 12.180 -8.583 41.174 1.00 81.25 652 LEU A CA 1
ATOM 5145 C C . LEU A 1 652 ? 12.795 -8.125 39.844 1.00 81.25 652 LEU A C 1
ATOM 5147 O O . LEU A 1 652 ? 13.966 -7.756 39.820 1.00 81.25 652 LEU A O 1
ATOM 5151 N N . GLY A 1 653 ? 12.029 -8.119 38.747 1.00 87.88 653 GLY A N 1
ATOM 5152 C CA . GLY A 1 653 ? 12.546 -7.743 37.432 1.00 87.88 653 GLY A CA 1
ATOM 5153 C C . GLY A 1 653 ? 13.379 -8.850 36.793 1.00 87.88 653 GLY A C 1
ATOM 5154 O O . GLY A 1 653 ? 13.161 -10.024 37.076 1.00 87.88 653 GLY A O 1
ATOM 5155 N N . TYR A 1 654 ? 14.310 -8.501 35.905 1.00 91.06 654 TYR A N 1
ATOM 5156 C CA . TYR A 1 654 ? 15.151 -9.510 35.261 1.00 91.06 654 TYR A CA 1
ATOM 5157 C C . TYR A 1 654 ? 16.114 -10.156 36.267 1.00 91.06 654 TYR A C 1
ATOM 5159 O O . TYR A 1 654 ? 17.024 -9.510 36.780 1.00 91.06 654 TYR A O 1
ATOM 5167 N N . GLN A 1 655 ? 15.919 -11.448 36.527 1.00 90.44 655 GLN A N 1
ATOM 5168 C CA . GLN A 1 655 ? 16.732 -12.262 37.432 1.00 90.44 655 GLN A CA 1
ATOM 5169 C C . GLN A 1 655 ? 17.550 -13.280 36.645 1.00 90.44 655 GLN A C 1
ATOM 5171 O O . GLN A 1 655 ? 17.120 -13.734 35.586 1.00 90.44 655 GLN A O 1
ATOM 5176 N N . LEU A 1 656 ? 18.730 -13.640 37.156 1.00 89.81 656 LEU A N 1
ATOM 5177 C CA . LEU A 1 656 ? 19.605 -14.605 36.492 1.00 89.81 656 LEU A CA 1
ATOM 5178 C C . LEU A 1 656 ? 18.901 -15.968 36.388 1.00 89.81 656 LEU A C 1
ATOM 5180 O O . LEU A 1 656 ? 18.421 -16.511 37.383 1.00 89.81 656 LEU A O 1
ATOM 5184 N N . LEU A 1 657 ? 18.857 -16.526 35.183 1.00 88.75 657 LEU A N 1
ATOM 5185 C CA . LEU A 1 657 ? 18.300 -17.843 34.908 1.00 88.75 657 LEU A CA 1
ATOM 5186 C C . LEU A 1 657 ? 19.359 -18.912 35.214 1.00 88.75 657 LEU A C 1
ATOM 5188 O O . LEU A 1 657 ? 20.202 -19.230 34.376 1.00 88.75 657 LEU A O 1
ATOM 5192 N N . THR A 1 658 ? 19.331 -19.462 36.428 1.00 87.44 658 THR A N 1
ATOM 5193 C CA . THR A 1 658 ? 20.159 -20.620 36.800 1.00 87.44 658 THR A CA 1
ATOM 5194 C C . THR A 1 658 ? 19.556 -21.923 36.263 1.00 87.44 658 THR A C 1
ATOM 5196 O O . THR A 1 658 ? 18.377 -21.977 35.910 1.00 87.44 658 THR A O 1
ATOM 5199 N N . ARG A 1 659 ? 20.350 -23.003 36.222 1.00 84.06 659 ARG A N 1
ATOM 5200 C CA . ARG A 1 659 ? 19.873 -24.336 35.795 1.00 84.06 659 ARG A CA 1
ATOM 5201 C C . ARG A 1 659 ? 18.677 -24.823 36.616 1.00 84.06 659 ARG A C 1
ATOM 5203 O O . ARG A 1 659 ? 17.711 -25.319 36.058 1.00 84.06 659 ARG A O 1
ATOM 5210 N N . GLU A 1 660 ? 18.701 -24.579 37.921 1.00 84.69 660 GLU A N 1
ATOM 5211 C CA . GLU A 1 660 ? 17.606 -24.920 38.835 1.00 84.69 660 GLU A CA 1
ATOM 5212 C C . GLU A 1 660 ? 16.296 -24.212 38.455 1.00 84.69 660 GLU A C 1
ATOM 5214 O O . GLU A 1 660 ? 15.226 -24.817 38.472 1.00 84.69 660 GLU A O 1
ATOM 5219 N N . ILE A 1 661 ? 16.373 -22.934 38.070 1.00 84.56 661 ILE A N 1
ATOM 5220 C CA . ILE A 1 661 ? 15.214 -22.144 37.636 1.00 84.56 661 ILE A CA 1
ATOM 5221 C C . ILE A 1 661 ? 14.740 -22.610 36.256 1.00 84.56 661 ILE A C 1
ATOM 5223 O O . ILE A 1 661 ? 13.538 -22.722 36.025 1.00 84.56 661 ILE A O 1
ATOM 5227 N N . TYR A 1 662 ? 15.663 -22.933 35.347 1.00 86.69 662 TYR A N 1
ATOM 5228 C CA . TYR A 1 662 ? 15.325 -23.528 34.055 1.00 86.69 662 TYR A CA 1
ATOM 5229 C C . TYR A 1 662 ? 14.537 -24.838 34.223 1.00 86.69 662 TYR A C 1
ATOM 5231 O O . TYR A 1 662 ? 13.475 -24.988 33.615 1.00 86.69 662 TYR A O 1
ATOM 5239 N N . ASP A 1 663 ? 14.979 -25.733 35.109 1.00 85.50 663 ASP A N 1
ATOM 5240 C CA . ASP A 1 663 ? 14.275 -26.985 35.407 1.00 85.50 663 ASP A CA 1
ATOM 5241 C C . ASP A 1 663 ? 12.888 -26.729 36.009 1.00 85.50 663 ASP A C 1
ATOM 5243 O O . ASP A 1 663 ? 11.910 -27.372 35.625 1.00 85.50 663 ASP A O 1
ATOM 5247 N N . GLN A 1 664 ? 12.762 -25.734 36.892 1.00 84.62 664 GLN A N 1
ATOM 5248 C CA . GLN A 1 664 ? 11.471 -25.321 37.453 1.00 84.62 664 GLN A CA 1
ATOM 5249 C C . GLN A 1 664 ? 10.512 -24.754 36.395 1.00 84.62 664 GLN A C 1
ATOM 5251 O O . GLN A 1 664 ? 9.302 -24.975 36.493 1.00 84.62 664 GLN A O 1
ATOM 5256 N N . ILE A 1 665 ? 11.022 -24.056 35.375 1.00 84.62 665 ILE A N 1
ATOM 5257 C CA . ILE A 1 665 ? 10.231 -23.597 34.224 1.00 84.62 665 ILE A CA 1
ATOM 5258 C C . ILE A 1 665 ? 9.786 -24.797 33.379 1.00 84.62 665 ILE A C 1
ATOM 5260 O O . ILE A 1 665 ? 8.617 -24.884 33.006 1.00 84.62 665 ILE A O 1
ATOM 5264 N N . GLN A 1 666 ? 10.677 -25.759 33.116 1.00 82.75 666 GLN A N 1
ATOM 5265 C CA . GLN A 1 666 ? 10.344 -26.964 32.343 1.00 82.75 666 GLN A CA 1
ATOM 5266 C C . GLN A 1 666 ? 9.333 -27.873 33.055 1.00 82.75 666 GLN A C 1
ATOM 5268 O O . GLN A 1 666 ? 8.517 -28.524 32.399 1.00 82.75 666 GLN A O 1
ATOM 5273 N N . GLN A 1 667 ? 9.365 -27.901 34.388 1.00 81.94 667 GLN A N 1
ATOM 5274 C CA . GLN A 1 667 ? 8.415 -28.628 35.234 1.00 81.94 667 GLN A CA 1
ATOM 5275 C C . GLN A 1 667 ? 7.087 -27.872 35.436 1.00 81.94 667 GLN A C 1
ATOM 5277 O O . GLN A 1 667 ? 6.143 -28.435 35.988 1.00 81.94 667 GLN A O 1
ATOM 5282 N N . GLY A 1 668 ? 6.984 -26.618 34.975 1.00 74.88 668 GLY A N 1
ATOM 5283 C CA . GLY A 1 668 ? 5.780 -25.788 35.101 1.00 74.88 668 GLY A CA 1
ATOM 5284 C C . GLY A 1 668 ? 5.539 -25.221 36.506 1.00 74.88 668 GLY A C 1
ATOM 5285 O O . GLY A 1 668 ? 4.435 -24.754 36.804 1.00 74.88 668 GLY A O 1
ATOM 5286 N N . THR A 1 669 ? 6.554 -25.265 37.372 1.00 78.50 669 THR A N 1
ATOM 5287 C CA . THR A 1 669 ? 6.524 -24.719 38.737 1.00 78.50 669 THR A CA 1
ATOM 5288 C C . THR A 1 669 ? 6.556 -23.190 38.711 1.00 78.50 669 THR A C 1
ATOM 5290 O O . THR A 1 669 ? 5.819 -22.543 39.456 1.00 78.50 669 THR A O 1
ATOM 5293 N N . ILE A 1 670 ? 7.352 -22.608 37.807 1.00 74.94 670 ILE A N 1
ATOM 5294 C CA . ILE A 1 670 ? 7.358 -21.169 37.509 1.00 74.94 670 ILE A CA 1
ATOM 5295 C C . ILE A 1 670 ? 6.414 -20.919 36.331 1.00 74.94 670 ILE A C 1
ATOM 5297 O O . ILE A 1 670 ? 6.585 -21.491 35.255 1.00 74.94 670 ILE A O 1
ATOM 5301 N N . LYS A 1 671 ? 5.400 -20.075 36.546 1.00 72.31 671 LYS A N 1
ATOM 5302 C CA . LYS A 1 671 ? 4.375 -19.739 35.548 1.00 72.31 671 LYS A CA 1
ATOM 5303 C C . LYS A 1 671 ? 4.579 -18.320 35.028 1.00 72.31 671 LYS A C 1
ATOM 5305 O O . LYS A 1 671 ? 4.805 -17.412 35.827 1.00 72.31 671 LYS A O 1
ATOM 5310 N N . PHE A 1 672 ? 4.451 -18.158 33.713 1.00 70.81 672 PHE A N 1
ATOM 5311 C CA . PHE A 1 672 ? 4.612 -16.894 32.991 1.00 70.81 672 PHE A CA 1
ATOM 5312 C C . PHE A 1 672 ? 3.278 -16.259 32.580 1.00 70.81 672 PHE A C 1
ATOM 5314 O O . PHE A 1 672 ? 2.306 -17.006 32.326 1.00 70.81 672 PHE A O 1
#

Sequence (672 aa):
MAANGRRISPGVLTSRMAYVQQDDLFIGTLTVTEHLMFQATVRMNRHIPRQQRIKRVNEVIDEQLALSKCRNTTIGIPGKVKGLSGGEMKRLSFASEVLTDPSLMFCDEPTSGLDSFMAHQVVSILKTLAASGKTIVVTLHQPSSELFALFDKILLMAEGRVAFMGTAAQACSFFKTLGAACPSNYNPADYFVQMLAVVPGRELACRHAIKTTCDTFRSSEYGRQIVTEAETVHGEFESSLKYRSKNPNRSPYKASWCEQFRAVLWRSWLSVIKEPILIKVRLLQTVMISLLIGVTYFGQRIDLDGVMNINGALFIFLSCMTFQNVFAVINVFCAELPIFLREHRNGMYRTDVYFICKTLAEAPIFLAIPLIFTVIVYPMIGLYPDVRHFFVAAAVLTLVANVSTSFGYLISCISNSVTTALSVGPPVIIPFLLFGGFFLNTASVPSYFVWFSYLSWFRYGNEALLVNQWSEIDSIACTTSNVTCPKSGRTVLQTYNFKEEDFPMDILCLFALIAAFRDILVADDLGYLYFKDRTGDTFRWKGENVSTSEIEAIISNLINYRDCIVYGVEIRGVEGKAGMAAIYDENGTLDVNKLTVDIKEQLPAYARPQFVRILTKIDLTGTFKLKKKDLQEEGYNAEKIQDKLYYLDAKLGYQLLTREIYDQIQQGTIKF

Organism: Lasius niger (NCBI:txid67767)

Radius of gyration: 31.76 Å; chains: 1; bounding box: 82×50×91 Å

=== Feature glossary ===
Key to the feature types in this record:

Secondary structure (8-state, DSSP). Secondary structure is the local, repeating backbone conformation. DSSP classifies it into eight states by reading the hydrogen-bond network: three helix types (H, G, I), two β types (E, B), two non-regular types (T, S), and unstructured coil (-).

Backbone torsions (φ/ψ). Backbone dihedral angles. Every residue except chain termini has a φ (preceding-C → N → Cα → C) and a ψ (N → Cα → C → next-N). They are reported in degrees following the IUPAC sign convention. Secondary structure is essentially a statement about which (φ, ψ) basin each residue occupies.

Predicted aligned error. Predicted Aligned Error (PAE) is an AlphaFold confidence matrix: entry (i, j) is the expected error in the position of residue j, in ångströms, when the prediction is superimposed on the true structure at residue i. Low PAE within a block of residues means that block is internally rigid and well-predicted; high PAE between two blocks means their relative placement is uncertain even if each block individually is confident.

B-factor. B-factor (Debye–Waller factor) reflects atomic displacement in the crystal lattice. It is an experimental observable (units Å²), not a prediction; low values mean the atom is pinned down, high values mean it moves or is heterogeneous across the crystal.

Secondary structure (3-state, P-SEA). Three-state secondary structure (P-SEA) collapses the eight DSSP classes into helix (a), strand (b), and coil (c). P-SEA assigns these from Cα geometry alone — distances and angles — without requiring backbone oxygens, so it works on any Cα trace.

Sequence. Primary structure: the covalent order of the twenty standard amino acids along the backbone. Two proteins with the same sequence will (almost always) fold to the same structure; two with 30% identity often share a fold but not the details.

pLDDT. pLDDT is the predicted lDDT-Cα score: AlphaFold's confidence that the local environment of each residue (all inter-atomic distances within 15 Å) is correctly placed. It is a per-residue number between 0 and 100, with higher meaning more reliable.

InterPro / GO / CATH / organism. Functional annotations link the protein to curated databases. InterPro entries identify conserved domains and families by matching the sequence against member-database signatures (Pfam, PROSITE, CDD, …). Gene Ontology (GO) terms describe molecular function, biological process, and cellular component in a controlled vocabulary. CATH places the structure in a hierarchical fold classification (Class/Architecture/Topology/Homologous-superfamily). The organism is the source species.

Contact-map, Ramachandran, and PAE plots. Three diagnostic plots accompany the record. The Cα contact map visualizes the tertiary structure as a 2D adjacency matrix (8 Å cutoff, sequence-local contacts suppressed). The Ramachandran plot shows the distribution of backbone (φ, ψ) torsions, with points in the α and β basins reflecting secondary structure content. The PAE plot shows AlphaFold's inter-residue confidence as a color matrix.

mmCIF coordinates. The mmCIF table is the protein's shape written out atom by atom. For each backbone N, Cα, C, and carbonyl O, it records an (x, y, z) coordinate triple in Å plus the residue type, chain letter, and residue number.

Radius of gyration, Cα contacts, bounding box. Three whole-structure scalars: the radius of gyration (RMS distance of Cα from centroid, in Å), the count of Cα–Cα contacts (pairs closer than 8 Å and separated by more than four residues in sequence — i.e. tertiary, not local, contacts), and the bounding-box dimensions. Together they distinguish compact globular folds from extended fibres or disordered chains.

Foldseek 3Di. The Foldseek 3Di string encodes local tertiary geometry as a 20-letter alphabet — one character per residue — derived from the relative positions of nearby Cα atoms. Unlike the amino-acid sequence, 3Di is a direct function of the 3D structure, so two proteins with the same fold have similar 3Di strings even at low sequence identity.

Rendered structure images. Six rendered views show the 3D structure from the faces of a cube — i.e. along ±x, ±y, ±z. Rendering representation is drawn randomly per protein from cartoon (secondary-structure ribbons), sticks (backbone bonds), or molecular surface; coloring is either N→C rainbow (blue at the N-terminus through red at the C-terminus) or one color per chain.

Nearest PDB structures. The Foldseek neighbor list gives the closest experimentally determined structures in the PDB, ranked by structural alignment. TM-score near 1 means near-identical fold; near 0.3 means only rough topology match. This is how one finds what a novel AlphaFold prediction most resembles in the solved-structure universe.

Solvent-accessible surface area. SASA measures how much of the protein is reachable by solvent. It is computed by rolling a water-sized probe over the atomic surface and summing the exposed area (Å²). Per-residue SASA distinguishes core (buried, low SASA) from surface (exposed, high SASA) residues; total SASA is a whole-molecule size measure.